Protein AF-A0A8S3RCH2-F1 (afdb_monomer_lite)

InterPro domains:
  IPR000315 B-box-type zinc finger [PS50119] (68-96)

Secondary structure (DSSP, 8-state):
---TT-S-TTT--SSPEEEEETTTTEEEEHHHIIIIITTSTTTTTS-EEE---THHHHHHHHGGG--GGG-B-SS-TTSBEEEEETTTTEEEEGGGTTS---EEEHHHHHHHHHHHHHHHHHHHHHHHHHHHHHHHHHHHHHHHHHHHHHHHHHHHHHHHHHHHHHHHHHHHHHHHHHHHHHHHHHHHHHHHHHHHHHHHHHHHHHHHHHHHHHHTT-HHHHHHHHHHHHHHS-TT-----PPP-----PPPPHHHHHHHTTT-SS--------SS---TTEEEEEEEETTEEEEEETTTTEEEEEEGGG------SS-PPPSTT------------B-TT-PBEEE-TT--EEEEPTTS-EEEE------TTEEEEEEEEEETTEEEEEEEETTTTEEEEEEEE-TT-TT-EEEE---TTSS--S-S-EEEEEE-TT--EEEEEEETTEEEEEEE-TTS-EEEEE-------HHHHHHHHHHHHHHHHHHHHHHHHHT--

pLDDT: mean 70.72, std 21.06, range [21.91, 97.31]

Foldseek 3Di:
DDDPQQAFPVVRDNAGFFKAFPVVRTTHHPCCVPPPQCPPPVRVPTDMDTPPPCVVVVVVVCVVVPPLQQCADPVHRVFHFQKAFPVVRDTDGPVRPPDPTDIDGPVVVVVVVVVVVVVVVVVCVVCVVVVVVVVVVVVVVVVVVVVVVVVVVVVVVVVVVVVVVVVVVVVVVVVVVVVVVVCVVVVVVVVVVVVVVVLVVVLVVLVVQLVVCVVVVPVVSNVVSVVVSVVSPPPPPPDPPDPPDPPPDDPDDVVVVVVLVVQDPDFDPDDDDDDPDDDPFWDDWGDSDPFKIWTAGPVVRFIFMGGVVQPPDDPDPDDDDDPPPDPGDDGWPAADDLAPVGWTWTARPQRWIWIQDPVRDTDTQPQPPPDPAKDWAHKYHPHPFWIKTWTAHPVVRFTFIWIQGGSNDRPPIDTLRQDPPDPDRPANHFNYWDADPQRWIWTFGDDPPWTKIWTAHNNNHTDDIGGDPPCPPVVNVVVVVVVVVVVVVVVVVVVVVVVVD

Structure (mmCIF, N/CA/C/O backbone):
data_AF-A0A8S3RCH2-F1
#
_entry.id   AF-A0A8S3RCH2-F1
#
loop_
_atom_site.group_PDB
_atom_site.id
_atom_site.type_symbol
_atom_site.label_atom_id
_atom_site.label_alt_id
_atom_site.label_comp_id
_atom_site.label_asym_id
_atom_site.label_entity_id
_atom_site.label_seq_id
_atom_site.pdbx_PDB_ins_code
_atom_site.Cartn_x
_atom_site.Cartn_y
_atom_site.Cartn_z
_atom_site.occupancy
_atom_site.B_iso_or_equiv
_atom_site.auth_seq_id
_atom_site.auth_comp_id
_atom_site.auth_asym_id
_atom_site.auth_atom_id
_atom_site.pdbx_PDB_model_num
ATOM 1 N N . MET A 1 1 ? -13.845 21.641 35.093 1.00 32.12 1 MET A N 1
ATOM 2 C CA . MET A 1 1 ? -13.113 20.529 34.451 1.00 32.12 1 MET A CA 1
ATOM 3 C C . MET A 1 1 ? -13.962 20.067 33.280 1.00 32.12 1 MET A C 1
ATOM 5 O O . MET A 1 1 ? -15.116 19.738 33.507 1.00 32.12 1 MET A O 1
ATOM 9 N N . ALA A 1 2 ? -13.463 20.180 32.049 1.00 29.06 2 ALA A N 1
ATOM 10 C CA . ALA A 1 2 ? -14.218 19.842 30.843 1.00 29.06 2 ALA A CA 1
ATOM 11 C C . ALA A 1 2 ? -14.391 18.317 30.730 1.00 29.06 2 ALA A C 1
ATOM 13 O O . ALA A 1 2 ? -13.424 17.576 30.908 1.00 29.06 2 ALA A O 1
ATOM 14 N N . SER A 1 3 ? -15.625 17.873 30.482 1.00 38.38 3 SER A N 1
ATOM 15 C CA . SER A 1 3 ? -16.027 16.472 30.319 1.00 38.38 3 SER A CA 1
ATOM 16 C C . SER A 1 3 ? -15.124 15.736 29.319 1.00 38.38 3 SER A C 1
ATOM 18 O O . SER A 1 3 ? -15.104 16.047 28.130 1.00 38.38 3 SER A O 1
ATOM 20 N N . LYS A 1 4 ? -14.373 14.739 29.801 1.00 44.72 4 LYS A N 1
ATOM 21 C CA . LYS A 1 4 ? -13.455 13.903 29.004 1.00 44.72 4 LYS A CA 1
ATOM 22 C C . LYS A 1 4 ? -14.179 12.858 28.127 1.00 44.72 4 LYS A C 1
ATOM 24 O O . LYS A 1 4 ? -13.514 12.012 27.543 1.00 44.72 4 LYS A O 1
ATOM 29 N N . TYR A 1 5 ? -15.511 12.920 28.014 1.00 52.72 5 TYR A N 1
ATOM 30 C CA . TYR A 1 5 ? -16.343 11.896 27.358 1.00 52.72 5 TYR A CA 1
ATOM 31 C C . TYR A 1 5 ? -17.211 12.413 26.194 1.00 52.72 5 TYR A C 1
ATOM 33 O O . TYR A 1 5 ? -18.100 11.701 25.735 1.00 52.72 5 TYR A O 1
ATOM 41 N N . ALA A 1 6 ? -16.975 13.631 25.697 1.00 64.50 6 ALA A N 1
ATOM 42 C CA . ALA A 1 6 ? -17.929 14.319 24.818 1.00 64.50 6 ALA A CA 1
ATOM 43 C C . ALA A 1 6 ? -17.790 14.052 23.303 1.00 64.50 6 ALA A C 1
ATOM 45 O O . ALA A 1 6 ? -18.605 14.564 22.541 1.00 64.50 6 ALA A O 1
ATOM 46 N N . ASN A 1 7 ? -16.801 13.272 22.845 1.00 78.81 7 ASN A N 1
ATOM 47 C CA . ASN A 1 7 ? -16.583 13.049 21.409 1.00 78.81 7 ASN A CA 1
ATOM 48 C C . ASN A 1 7 ? -17.037 11.659 20.969 1.00 78.81 7 ASN A C 1
ATOM 50 O O . ASN A 1 7 ? -16.796 10.658 21.649 1.00 78.81 7 ASN A O 1
ATOM 54 N N . CYS A 1 8 ? -17.669 11.589 19.798 1.00 84.56 8 CYS A N 1
ATOM 55 C CA . CYS A 1 8 ? -18.061 10.313 19.224 1.00 84.56 8 CYS A CA 1
ATOM 56 C C . CYS A 1 8 ? -16.810 9.523 18.832 1.00 84.56 8 CYS A C 1
ATOM 58 O O . CYS A 1 8 ? -16.077 9.930 17.936 1.00 84.56 8 CYS A O 1
ATOM 60 N N . GLN A 1 9 ? -16.603 8.358 19.445 1.00 84.62 9 GLN A N 1
ATOM 61 C CA . GLN A 1 9 ? -15.420 7.517 19.214 1.00 84.62 9 GLN A CA 1
ATOM 62 C C . GLN A 1 9 ? -15.406 6.852 17.831 1.00 84.62 9 GLN A C 1
ATOM 64 O O . GLN A 1 9 ? -14.407 6.266 17.439 1.00 84.62 9 GLN A O 1
ATOM 69 N N . PHE A 1 10 ? -16.511 6.933 17.085 1.00 83.94 10 PHE A N 1
ATOM 70 C CA . PHE A 1 10 ? -16.603 6.356 15.747 1.00 83.94 10 PHE A CA 1
ATOM 71 C C . PHE A 1 10 ? -16.192 7.330 14.636 1.00 83.94 10 PHE A C 1
ATOM 73 O O . PHE A 1 10 ? -15.588 6.921 13.651 1.00 83.94 10 PHE A O 1
ATOM 80 N N . CYS A 1 11 ? -16.551 8.611 14.750 1.00 86.38 11 CYS A N 1
ATOM 81 C CA . CYS A 1 11 ? -16.210 9.619 13.739 1.00 86.38 11 CYS A CA 1
ATOM 82 C C . CYS A 1 11 ? -15.180 10.641 14.219 1.00 86.38 11 CYS A C 1
ATOM 84 O O . CYS A 1 11 ? -14.862 11.552 13.459 1.00 86.38 11 CYS A O 1
ATOM 86 N N . GLU A 1 12 ? -14.738 10.534 15.478 1.00 77.81 12 GLU A N 1
ATOM 87 C CA . GLU A 1 12 ? -13.848 11.478 16.172 1.00 77.81 12 GLU A CA 1
ATOM 88 C C . GLU A 1 12 ? -14.336 12.939 16.121 1.00 77.81 12 GLU A C 1
ATOM 90 O O . GLU A 1 12 ? -13.605 13.879 16.428 1.00 77.81 12 GLU A O 1
ATOM 95 N N . GLY A 1 13 ? -15.597 13.149 15.732 1.00 69.50 13 GLY A N 1
ATOM 96 C CA . GLY A 1 13 ? -16.181 14.463 15.537 1.00 69.50 13 GLY A CA 1
ATOM 97 C C . GLY A 1 13 ? -16.632 15.086 16.852 1.00 69.50 13 GLY A C 1
ATOM 98 O O . GLY A 1 13 ? -17.060 14.389 17.772 1.00 69.50 13 GLY A O 1
ATOM 99 N N . THR A 1 14 ? -16.651 16.419 16.884 1.00 62.03 14 THR A N 1
ATOM 100 C CA . THR A 1 14 ? -17.203 17.249 17.974 1.00 62.03 14 THR A CA 1
ATOM 101 C C . THR A 1 14 ? -18.736 17.206 18.048 1.00 62.03 14 THR A C 1
ATOM 103 O O . THR A 1 14 ? -19.357 18.134 18.557 1.00 62.03 14 THR A O 1
ATOM 106 N N . ALA A 1 15 ? -19.369 16.209 17.428 1.00 68.56 15 ALA A N 1
ATOM 107 C CA . ALA A 1 15 ? -20.816 16.071 17.441 1.00 68.56 15 ALA A CA 1
ATOM 108 C C . ALA A 1 15 ? -21.251 15.506 18.792 1.00 68.56 15 ALA A C 1
ATOM 110 O O . ALA A 1 15 ? -20.679 14.508 19.234 1.00 68.56 15 ALA A O 1
ATOM 111 N N . ASP A 1 16 ? -22.287 16.107 19.380 1.00 77.19 16 ASP A N 1
ATOM 112 C CA . ASP A 1 16 ? -22.809 15.722 20.689 1.00 77.19 16 ASP A CA 1
ATOM 113 C C . ASP A 1 16 ? -23.058 14.211 20.761 1.00 77.19 16 ASP A C 1
ATOM 115 O O . ASP A 1 16 ? -23.848 13.628 20.001 1.00 77.19 16 ASP A O 1
ATOM 119 N N . VAL A 1 17 ? -22.335 13.567 21.674 1.00 82.62 17 VAL A N 1
ATOM 120 C CA . VAL A 1 17 ? -22.518 12.160 22.003 1.00 82.62 17 VAL A CA 1
ATOM 121 C C . VAL A 1 17 ? -23.813 12.033 22.790 1.00 82.62 17 VAL A C 1
ATOM 123 O O . VAL A 1 17 ? -23.952 12.607 23.864 1.00 82.62 17 VAL A O 1
ATOM 126 N N . LYS A 1 18 ? -24.747 11.239 22.264 1.00 85.69 18 LYS A N 1
ATOM 127 C CA . LYS A 1 18 ? -26.044 10.975 22.907 1.00 85.69 18 LYS A CA 1
ATOM 128 C C . LYS A 1 18 ? -26.271 9.507 23.223 1.00 85.69 18 LYS A C 1
ATOM 130 O O . LYS A 1 18 ? -27.231 9.169 23.903 1.00 85.69 18 LYS A O 1
ATOM 135 N N . TRP A 1 19 ? -25.415 8.622 22.724 1.00 86.94 19 TRP A N 1
ATOM 136 C CA . TRP A 1 19 ? -25.617 7.182 22.805 1.00 86.94 19 TRP A CA 1
ATOM 137 C C . TRP A 1 19 ? -24.357 6.497 23.314 1.00 86.94 19 TRP A C 1
ATOM 139 O O . TRP A 1 19 ? -23.252 6.883 22.941 1.00 86.94 19 TRP A O 1
ATOM 149 N N . HIS A 1 20 ? -24.530 5.450 24.110 1.00 88.00 20 HIS A N 1
ATOM 150 C CA . HIS A 1 20 ? -23.467 4.552 24.539 1.00 88.00 20 HIS A CA 1
ATOM 151 C C . HIS A 1 20 ? -23.845 3.113 24.195 1.00 88.00 20 HIS A C 1
ATOM 153 O O . HIS A 1 20 ? -24.948 2.654 24.492 1.00 88.00 20 HIS A O 1
ATOM 159 N N . CYS A 1 21 ? -22.943 2.396 23.536 1.00 88.94 21 CYS A N 1
ATOM 160 C CA . CYS A 1 21 ? -23.115 0.987 23.230 1.00 88.94 21 CYS A CA 1
ATOM 161 C C . CYS A 1 21 ? -22.413 0.130 24.284 1.00 88.94 21 CYS A C 1
ATOM 163 O O . CYS A 1 21 ? -21.191 0.026 24.263 1.00 88.94 21 CYS A O 1
ATOM 165 N N . ASN A 1 22 ? -23.185 -0.563 25.122 1.00 81.62 22 ASN A N 1
ATOM 166 C CA . ASN A 1 22 ? -22.653 -1.428 26.182 1.00 81.62 22 ASN A CA 1
ATOM 167 C C . ASN A 1 22 ? -21.882 -2.646 25.638 1.00 81.62 22 ASN A C 1
ATOM 169 O O . ASN A 1 22 ? -21.047 -3.217 26.329 1.00 81.62 22 ASN A O 1
ATOM 173 N N . SER A 1 23 ? -22.186 -3.077 24.411 1.00 86.06 23 SER A N 1
ATOM 174 C CA . SER A 1 23 ? -21.530 -4.231 23.781 1.00 86.06 23 SER A CA 1
ATOM 175 C C . SER A 1 23 ? -20.148 -3.887 23.225 1.00 86.06 23 SER A C 1
ATOM 177 O O . SER A 1 23 ? -19.278 -4.750 23.177 1.00 86.06 23 SER A O 1
ATOM 179 N N . CYS A 1 24 ? -19.949 -2.641 22.788 1.00 84.44 24 CYS A N 1
ATOM 180 C CA . CYS A 1 24 ? -18.671 -2.168 22.253 1.00 84.44 24 CYS A CA 1
ATOM 181 C C . CYS A 1 24 ? -17.888 -1.289 23.224 1.00 84.44 24 CYS A C 1
ATOM 183 O O . CYS A 1 24 ? -16.740 -0.983 22.926 1.00 84.44 24 CYS A O 1
ATOM 185 N N . ASP A 1 25 ? -18.519 -0.854 24.314 1.00 83.88 25 ASP A N 1
ATOM 186 C CA . ASP A 1 25 ? -18.022 0.196 25.203 1.00 83.88 25 ASP A CA 1
ATOM 187 C C . ASP A 1 25 ? -17.675 1.486 24.429 1.00 83.88 25 ASP A C 1
ATOM 189 O O . ASP A 1 25 ? -16.602 2.071 24.570 1.00 83.88 25 ASP A O 1
ATOM 193 N N . LEU A 1 26 ? -18.582 1.899 23.525 1.00 87.38 26 LEU A N 1
ATOM 194 C CA . LEU A 1 26 ? -18.375 3.042 22.625 1.00 87.38 26 LEU A CA 1
ATOM 195 C C . LEU A 1 26 ? -19.451 4.122 22.750 1.00 87.38 26 LEU A C 1
ATOM 197 O O . LEU A 1 26 ? -20.650 3.847 22.680 1.00 87.38 26 LEU A O 1
ATOM 201 N N . ASN A 1 27 ? -18.997 5.372 22.791 1.00 87.00 27 ASN A N 1
ATOM 202 C CA . ASN A 1 27 ? -19.785 6.597 22.750 1.00 87.00 27 ASN A CA 1
ATOM 203 C C . ASN A 1 27 ? -20.059 7.038 21.300 1.00 87.00 27 ASN A C 1
ATOM 205 O O . ASN A 1 27 ? -19.146 7.266 20.497 1.00 87.00 27 ASN A O 1
ATOM 209 N N . LEU A 1 28 ? -21.337 7.190 20.955 1.00 88.56 28 LEU A N 1
ATOM 210 C CA . LEU A 1 28 ? -21.825 7.437 19.601 1.00 88.56 28 LEU A CA 1
ATOM 211 C C . LEU A 1 28 ? -22.671 8.722 19.532 1.00 88.56 28 LEU A C 1
ATOM 213 O O . LEU A 1 28 ? -23.534 8.980 20.374 1.00 88.56 28 LEU A O 1
ATOM 217 N N . CYS A 1 29 ? -22.472 9.517 18.478 1.00 91.06 29 CYS A N 1
ATOM 218 C CA . CYS A 1 29 ? -23.424 10.565 18.105 1.00 91.06 29 CYS A CA 1
ATOM 219 C C . CYS A 1 29 ? -24.643 9.955 17.392 1.00 91.06 29 CYS A C 1
ATOM 221 O O . CYS A 1 29 ? -24.597 8.810 16.928 1.00 91.06 29 CYS A O 1
ATOM 223 N N . ASP A 1 30 ? -25.719 10.736 17.244 1.00 88.62 30 ASP A N 1
ATOM 224 C CA . ASP A 1 30 ? -26.950 10.311 16.554 1.00 88.62 30 ASP A CA 1
ATOM 225 C C . ASP A 1 30 ? -26.668 9.685 15.183 1.00 88.62 30 ASP A C 1
ATOM 227 O O . ASP A 1 30 ? -27.244 8.660 14.811 1.00 88.62 30 ASP A O 1
ATOM 231 N N . LEU A 1 31 ? -25.744 10.286 14.429 1.00 87.94 31 LEU A N 1
ATOM 232 C CA . LEU A 1 31 ? -25.427 9.854 13.076 1.00 87.94 31 LEU A CA 1
ATOM 233 C C . LEU A 1 31 ? -24.723 8.495 13.065 1.00 87.94 31 LEU A C 1
ATOM 235 O O . LEU A 1 31 ? -25.098 7.618 12.290 1.00 87.94 31 LEU A O 1
ATOM 239 N N . CYS A 1 32 ? -23.725 8.312 13.928 1.00 89.06 32 CYS A N 1
ATOM 240 C CA . CYS A 1 32 ? -22.964 7.069 14.013 1.00 89.06 32 CYS A CA 1
ATOM 241 C C . CYS A 1 32 ? -23.821 5.933 14.574 1.00 89.06 32 CYS A C 1
ATOM 243 O O . CYS A 1 32 ? -23.766 4.821 14.050 1.00 89.06 32 CYS A O 1
ATOM 245 N N . ASN A 1 33 ? -24.679 6.221 15.558 1.00 89.38 33 ASN A N 1
ATOM 246 C CA . ASN A 1 33 ? -25.630 5.242 16.070 1.00 89.38 33 ASN A CA 1
ATOM 247 C C . ASN A 1 33 ? -26.613 4.787 14.977 1.00 89.38 33 ASN A C 1
ATOM 249 O O . ASN A 1 33 ? -26.711 3.598 14.681 1.00 89.38 33 ASN A O 1
ATOM 253 N N . THR A 1 34 ? -27.307 5.729 14.332 1.00 83.81 34 THR A N 1
ATOM 254 C CA . THR A 1 34 ? -28.399 5.414 13.391 1.00 83.81 34 THR A CA 1
ATOM 255 C C . THR A 1 34 ? -27.929 4.924 12.025 1.00 83.81 34 THR A C 1
ATOM 257 O O . THR A 1 34 ? -28.603 4.105 11.401 1.00 83.81 34 THR A O 1
ATOM 260 N N . LYS A 1 35 ? -26.802 5.429 11.507 1.00 81.62 35 LYS A N 1
ATOM 261 C CA . LYS A 1 35 ? -26.351 5.092 10.147 1.00 81.62 35 LYS A CA 1
ATOM 262 C C . LYS A 1 35 ? -25.393 3.919 10.090 1.00 81.62 35 LYS A C 1
ATOM 264 O O . LYS A 1 35 ? -25.329 3.279 9.045 1.00 81.62 35 LYS A O 1
ATOM 269 N N . ILE A 1 36 ? -24.640 3.676 11.158 1.00 81.69 36 ILE A N 1
ATOM 270 C CA . ILE A 1 36 ? -23.497 2.765 11.111 1.00 81.69 36 ILE A CA 1
ATOM 271 C C . ILE A 1 36 ? -23.665 1.646 12.128 1.00 81.69 36 ILE A C 1
ATOM 273 O O . ILE A 1 36 ? -23.590 0.478 11.758 1.00 81.69 36 ILE A O 1
ATOM 277 N N . HIS A 1 37 ? -23.947 1.997 13.383 1.00 81.81 37 HIS A N 1
ATOM 278 C CA . HI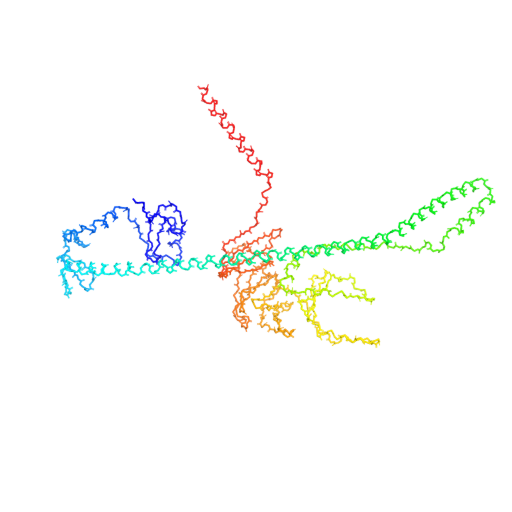S A 1 37 ? -24.001 1.023 14.463 1.00 81.81 37 HIS A CA 1
ATOM 279 C C . HIS A 1 37 ? -25.261 0.154 14.381 1.00 81.81 37 HIS A C 1
ATOM 281 O O . HIS A 1 37 ? -25.175 -1.028 14.090 1.00 81.81 37 HIS A O 1
ATOM 287 N N . THR A 1 38 ? -26.451 0.737 14.501 1.00 79.75 38 THR A N 1
ATOM 288 C CA . THR A 1 38 ? -27.712 -0.035 14.516 1.00 79.75 38 THR A CA 1
ATOM 289 C C . THR A 1 38 ? -28.125 -0.601 13.155 1.00 79.75 38 THR A C 1
ATOM 291 O O . THR A 1 38 ? -28.914 -1.538 13.094 1.00 79.75 38 THR A O 1
ATOM 294 N N . ARG A 1 39 ? -27.595 -0.058 12.051 1.00 79.62 39 ARG A N 1
ATOM 295 C CA . ARG A 1 39 ? -27.915 -0.510 10.683 1.00 79.62 39 ARG A CA 1
ATOM 296 C C . ARG A 1 39 ? -27.021 -1.622 10.149 1.00 79.62 39 ARG A C 1
ATOM 298 O O . ARG A 1 39 ? -27.377 -2.244 9.154 1.00 79.62 39 ARG A O 1
ATOM 305 N N . SER A 1 40 ? -25.860 -1.846 10.753 1.00 78.81 40 SER A N 1
ATOM 306 C CA . SER A 1 40 ? -25.009 -2.971 10.378 1.00 78.81 40 SER A CA 1
ATOM 307 C C . SER A 1 40 ? -25.648 -4.260 10.889 1.00 78.81 40 SER A C 1
ATOM 309 O O . SER A 1 40 ? -25.909 -4.364 12.084 1.00 78.81 40 SER A O 1
ATOM 311 N N . GLU A 1 41 ? -25.858 -5.257 10.020 1.00 74.25 41 GLU A N 1
ATOM 312 C CA . GLU A 1 41 ? -26.426 -6.562 10.411 1.00 74.25 41 GLU A CA 1
ATOM 313 C C . GLU A 1 41 ? -25.712 -7.149 11.637 1.00 74.25 41 GLU A C 1
ATOM 315 O O . GLU A 1 41 ? -26.357 -7.662 12.544 1.00 74.25 41 GLU A O 1
ATOM 320 N N . LYS A 1 42 ? -24.387 -6.970 11.718 1.00 77.94 42 LYS A N 1
ATOM 321 C CA . LYS A 1 42 ? -23.548 -7.493 12.807 1.00 77.94 42 LYS A CA 1
ATOM 322 C C . LYS A 1 42 ? -23.654 -6.738 14.129 1.00 77.94 42 LYS A C 1
ATOM 324 O O . LYS A 1 42 ? -23.314 -7.300 15.158 1.00 77.94 42 LYS A O 1
ATOM 329 N N . LEU A 1 43 ? -24.026 -5.462 14.092 1.00 78.69 43 LEU A N 1
ATOM 330 C CA . LEU A 1 43 ? -24.038 -4.579 15.266 1.00 78.69 43 LEU A CA 1
ATOM 331 C C . LEU A 1 43 ? -25.472 -4.216 15.684 1.00 78.69 43 LEU A C 1
ATOM 333 O O . LEU A 1 43 ? -25.674 -3.531 16.680 1.00 78.69 43 LEU A O 1
ATOM 337 N N . SER A 1 44 ? -26.472 -4.682 14.933 1.00 79.38 44 SER A N 1
ATOM 338 C CA . SER A 1 44 ? -27.892 -4.431 15.191 1.00 79.38 44 SER A CA 1
ATOM 339 C C . SER A 1 44 ? -28.389 -5.031 16.513 1.00 79.38 44 SER A C 1
ATOM 341 O O . SER A 1 44 ? -29.316 -4.495 17.115 1.00 79.38 44 SER A O 1
ATOM 343 N N . GLU A 1 45 ? -27.736 -6.090 17.001 1.00 83.56 45 GLU A N 1
ATOM 344 C CA . GLU A 1 45 ? -28.034 -6.734 18.288 1.00 83.56 45 GLU A CA 1
ATOM 345 C C . GLU A 1 45 ? -27.360 -6.043 19.483 1.00 83.56 45 GLU A C 1
ATOM 347 O O . GLU A 1 45 ? -27.603 -6.403 20.637 1.00 83.56 45 GLU A O 1
ATOM 352 N N . HIS A 1 46 ? -26.495 -5.058 19.236 1.00 86.00 46 HIS A N 1
ATOM 353 C CA . HIS A 1 46 ? -25.781 -4.389 20.310 1.00 86.00 46 HIS A CA 1
ATOM 354 C C . HIS A 1 46 ? -26.721 -3.549 21.171 1.00 86.00 46 HIS A C 1
ATOM 356 O O . HIS A 1 46 ? -27.592 -2.824 20.682 1.00 86.00 46 HIS A O 1
ATOM 362 N N . LYS A 1 47 ? -26.507 -3.605 22.487 1.00 85.69 47 LYS A N 1
ATOM 363 C CA . LYS A 1 47 ? -27.334 -2.875 23.445 1.00 85.69 47 LYS A CA 1
ATOM 364 C C . LYS A 1 47 ? -26.878 -1.419 23.530 1.00 85.69 47 LYS A C 1
ATOM 366 O O . LYS A 1 47 ? -25.960 -1.095 24.285 1.00 85.69 47 LYS A O 1
ATOM 371 N N . VAL A 1 48 ? -27.535 -0.554 22.760 1.00 87.94 48 VAL A N 1
ATOM 372 C CA . VAL A 1 48 ? -27.290 0.894 22.754 1.00 87.94 48 VAL A CA 1
ATOM 373 C C . VAL A 1 48 ? -28.280 1.607 23.674 1.00 87.94 48 VAL A C 1
ATOM 375 O O . VAL A 1 48 ? -29.491 1.441 23.544 1.00 87.94 48 VAL A O 1
ATOM 378 N N . GLU A 1 49 ? -27.767 2.416 24.594 1.00 88.19 49 GLU A N 1
ATOM 379 C CA . GLU A 1 49 ? -28.548 3.201 25.548 1.00 88.19 49 GLU A CA 1
ATOM 380 C C . GLU A 1 49 ? -28.292 4.697 25.348 1.00 88.19 49 GLU A C 1
ATOM 382 O O . GLU A 1 49 ? -27.215 5.111 24.917 1.00 88.19 49 GLU A O 1
ATOM 387 N N . LEU A 1 50 ? -29.307 5.517 25.625 1.00 84.44 50 LEU A N 1
ATOM 388 C CA . LEU A 1 50 ? -29.170 6.969 25.587 1.00 84.44 50 LEU A CA 1
ATOM 389 C C . LEU A 1 50 ? -28.330 7.406 26.794 1.00 84.44 50 LEU A C 1
ATOM 391 O O . LEU A 1 50 ? -28.676 7.082 27.934 1.00 84.44 50 LEU A O 1
ATOM 395 N N . LEU A 1 51 ? -27.261 8.159 26.553 1.00 78.94 51 LEU A N 1
ATOM 396 C CA . LEU A 1 51 ? -26.561 8.870 27.615 1.00 78.94 51 LEU A CA 1
ATOM 397 C C . LEU A 1 51 ? -27.500 9.980 28.086 1.00 78.94 51 LEU A C 1
ATOM 399 O O . LEU A 1 51 ? -27.775 10.923 27.349 1.00 78.94 51 LEU A O 1
ATOM 403 N N . LYS A 1 52 ? -28.072 9.814 29.280 1.00 62.50 52 LYS A N 1
ATOM 404 C CA . LYS A 1 52 ? -28.899 10.849 29.902 1.00 62.50 52 LYS A CA 1
ATOM 405 C C . LYS A 1 52 ? -28.013 12.062 30.199 1.00 62.50 52 LYS A C 1
ATOM 407 O O . LYS A 1 52 ? -26.867 11.888 30.613 1.00 62.50 52 LYS A O 1
ATOM 412 N N . ASP A 1 53 ? -28.552 13.254 29.944 1.00 51.12 53 ASP A N 1
ATOM 413 C CA . ASP A 1 53 ? -27.871 14.538 30.123 1.00 51.12 53 ASP A CA 1
ATOM 414 C C . ASP A 1 53 ? -27.208 14.662 31.508 1.00 51.12 53 ASP A C 1
ATOM 416 O O . ASP A 1 53 ? -27.585 13.988 32.470 1.00 51.12 53 ASP A O 1
ATOM 420 N N . GLU A 1 54 ? -26.223 15.560 31.609 1.00 48.81 54 GLU A N 1
ATOM 421 C CA . GLU A 1 54 ? -25.298 15.784 32.737 1.00 48.81 54 GLU A CA 1
ATOM 422 C C . GLU A 1 54 ? -25.930 15.928 34.145 1.00 48.81 54 GLU A C 1
ATOM 424 O O . GLU A 1 54 ? -25.207 15.954 35.145 1.00 48.81 54 GLU A O 1
ATOM 429 N N . GLU A 1 55 ? -27.256 15.951 34.278 1.00 45.69 55 GLU A N 1
ATOM 430 C CA . GLU A 1 55 ? -27.950 15.849 35.565 1.00 45.69 55 GLU A CA 1
ATOM 431 C C . GLU A 1 55 ? -27.709 14.507 36.278 1.00 45.69 55 GLU A C 1
ATOM 433 O O . GLU A 1 55 ? -27.620 14.497 37.506 1.00 45.69 55 GLU A O 1
ATOM 438 N N . SER A 1 56 ? -27.466 13.401 35.562 1.00 45.53 56 SER A N 1
ATOM 439 C CA . SER A 1 56 ? -27.083 12.124 36.200 1.00 45.53 56 SER A CA 1
ATOM 440 C C . SER A 1 56 ? -25.625 12.077 36.680 1.00 45.53 56 SER A C 1
ATOM 442 O O . SER A 1 56 ? -25.289 11.278 37.550 1.00 45.53 56 SER A O 1
ATOM 444 N N . ASN A 1 57 ? -24.744 12.972 36.215 1.00 40.00 57 ASN A N 1
ATOM 445 C CA . ASN A 1 57 ? -23.396 13.089 36.795 1.00 40.00 57 ASN A CA 1
ATOM 446 C C . ASN A 1 57 ? -23.398 13.835 38.139 1.00 40.00 57 ASN A C 1
ATOM 448 O O . ASN A 1 57 ? -22.514 13.601 38.965 1.00 40.00 57 ASN A O 1
ATOM 452 N N . LYS A 1 58 ? -24.430 14.647 38.423 1.00 42.25 58 LYS A N 1
ATOM 453 C CA . LYS A 1 58 ? -24.689 15.112 39.794 1.00 42.25 58 LYS A CA 1
ATOM 454 C C . LYS A 1 58 ? -25.128 13.967 40.704 1.00 42.25 58 LYS A C 1
ATOM 456 O O . LYS A 1 58 ? -24.858 14.038 41.897 1.00 42.25 58 LYS A O 1
ATOM 461 N N . GLU A 1 59 ? -25.742 12.901 40.182 1.00 42.50 59 GLU A N 1
ATOM 462 C CA . GLU A 1 59 ? -26.032 11.708 40.986 1.00 42.50 59 GLU A CA 1
ATOM 463 C C . GLU A 1 59 ? -24.747 10.990 41.403 1.00 42.50 59 GLU A C 1
ATOM 465 O O . GLU A 1 59 ? -24.660 10.593 42.559 1.00 42.50 59 GLU A O 1
ATOM 470 N N . LEU A 1 60 ? -23.713 10.921 40.550 1.00 40.72 60 LEU A N 1
ATOM 471 C CA . LEU A 1 60 ? -22.421 10.314 40.907 1.00 40.72 60 LEU A CA 1
ATOM 472 C C . LEU A 1 60 ? -21.634 11.120 41.958 1.00 40.72 60 LEU A C 1
ATOM 474 O O . LEU A 1 60 ? -21.049 10.527 42.865 1.00 40.72 60 LEU A O 1
ATOM 478 N N . GLU A 1 61 ? -21.657 12.459 41.910 1.00 40.09 61 GLU A N 1
ATOM 479 C CA . GLU A 1 61 ? -21.135 13.277 43.021 1.00 40.09 61 GLU A CA 1
ATOM 480 C C . GLU A 1 61 ? -22.034 13.202 44.270 1.00 40.09 61 GLU A C 1
ATOM 482 O O . GLU A 1 61 ? -21.528 13.225 45.397 1.00 40.09 61 GLU A O 1
ATOM 487 N N . ASN A 1 62 ? -23.347 13.004 44.101 1.00 40.97 62 ASN A N 1
ATOM 488 C CA . ASN A 1 62 ? -24.279 12.732 45.197 1.00 40.97 62 ASN A CA 1
ATOM 489 C C . ASN A 1 62 ? -24.174 11.302 45.754 1.00 40.97 62 ASN A C 1
ATOM 491 O O . ASN A 1 62 ? -24.659 11.086 46.860 1.00 40.97 62 ASN A O 1
ATOM 495 N N . VAL A 1 63 ? -23.489 10.345 45.105 1.00 44.34 63 VAL A N 1
ATOM 496 C CA . VAL A 1 63 ? -23.174 9.023 45.698 1.00 44.34 63 VAL A CA 1
ATOM 497 C C . VAL A 1 63 ? -22.316 9.174 46.954 1.00 44.34 63 VAL A C 1
ATOM 499 O O . VAL A 1 63 ? -22.482 8.411 47.905 1.00 44.34 63 VAL A O 1
ATOM 502 N N . ARG A 1 64 ? -21.502 10.236 47.055 1.00 46.31 64 ARG A N 1
ATOM 503 C CA . ARG A 1 64 ? -20.797 10.582 48.306 1.00 46.31 64 ARG A CA 1
ATOM 504 C C . ARG A 1 64 ? -21.744 10.980 49.451 1.00 46.31 64 ARG A C 1
ATOM 506 O O . ARG A 1 64 ? -21.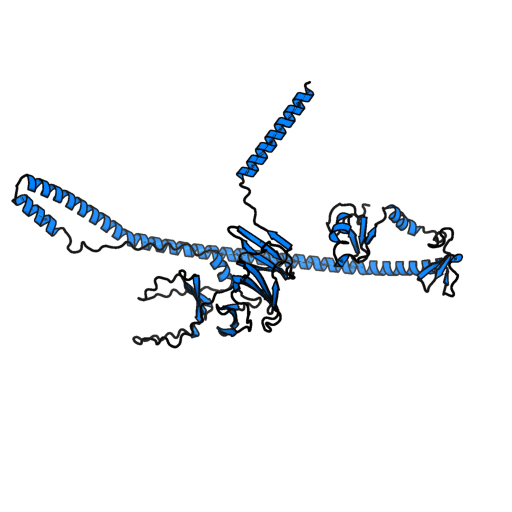308 11.064 50.595 1.00 46.31 64 ARG A O 1
ATOM 513 N N . LYS A 1 65 ? -23.028 11.213 49.156 1.00 43.72 65 LYS A N 1
ATOM 514 C CA . LYS A 1 65 ? -24.113 11.536 50.092 1.00 43.72 65 LYS A CA 1
ATOM 515 C C . LYS A 1 65 ? -25.410 10.779 49.765 1.00 43.72 65 LYS A C 1
ATOM 517 O O . LYS A 1 65 ? -26.490 11.315 50.013 1.00 43.72 65 LYS A O 1
ATOM 522 N N . VAL A 1 66 ? -25.360 9.547 49.238 1.00 48.47 66 VAL A N 1
ATOM 523 C CA . VAL A 1 66 ? -26.583 8.730 49.178 1.00 48.47 66 VAL A CA 1
ATOM 524 C C . VAL A 1 66 ? -26.961 8.428 50.618 1.00 48.47 66 VAL A C 1
ATOM 526 O O . VAL A 1 66 ? -26.393 7.563 51.283 1.00 48.47 66 VAL A O 1
ATOM 529 N N . ASN A 1 67 ? -27.923 9.192 51.124 1.00 54.59 67 ASN A N 1
ATOM 530 C CA . ASN A 1 67 ? -28.670 8.815 52.300 1.00 54.59 67 ASN A CA 1
ATOM 531 C C . ASN A 1 67 ? -29.343 7.491 51.920 1.00 54.59 67 ASN A C 1
ATOM 533 O O . ASN A 1 67 ? -30.368 7.484 51.243 1.00 54.59 67 ASN A O 1
ATOM 537 N N . LEU A 1 68 ? -28.767 6.362 52.351 1.00 55.81 68 LEU A N 1
ATOM 538 C CA . LEU A 1 68 ? -29.308 5.000 52.173 1.00 55.81 68 LEU A CA 1
ATOM 539 C C . LEU A 1 68 ? -30.808 4.904 52.526 1.00 55.81 68 LEU A C 1
ATOM 541 O O . LEU A 1 68 ? -31.513 4.005 52.082 1.00 55.81 68 LEU A O 1
ATOM 545 N N . LYS A 1 69 ? -31.307 5.885 53.287 1.00 55.56 69 LYS A N 1
ATOM 546 C CA . LYS A 1 69 ? -32.706 6.147 53.623 1.00 55.56 69 LYS A CA 1
ATOM 547 C C . LYS A 1 69 ? -33.630 6.490 52.438 1.00 55.56 69 LYS A C 1
ATOM 549 O O . LYS A 1 69 ? -34.813 6.705 52.702 1.00 55.56 69 LYS A O 1
ATOM 554 N N . GLU A 1 70 ? -33.169 6.579 51.187 1.00 66.06 70 GLU A N 1
ATOM 555 C CA . GLU A 1 70 ? -33.990 7.073 50.056 1.00 66.06 70 GLU A CA 1
ATOM 556 C C . GLU A 1 70 ? -34.049 6.173 48.813 1.00 66.06 70 GLU A C 1
ATOM 558 O O . GLU A 1 70 ? -34.667 6.553 47.823 1.00 66.06 70 GLU A O 1
ATOM 563 N N . ILE A 1 71 ? -33.497 4.956 48.847 1.00 79.88 71 ILE A N 1
ATOM 564 C CA . ILE A 1 71 ? -33.595 4.041 47.697 1.00 79.88 71 ILE A CA 1
ATOM 565 C C . ILE A 1 71 ? -35.061 3.615 47.514 1.00 79.88 71 ILE A C 1
ATOM 567 O O . ILE A 1 71 ? -35.578 2.825 48.302 1.00 79.88 71 ILE A O 1
ATOM 571 N N . ALA A 1 72 ? -35.738 4.142 46.494 1.00 84.94 72 ALA A N 1
ATOM 572 C CA . ALA A 1 72 ? -37.124 3.806 46.176 1.00 84.94 72 ALA A CA 1
ATOM 573 C C . ALA A 1 72 ? -37.231 2.448 45.466 1.00 84.94 72 ALA A C 1
ATOM 575 O O . ALA A 1 72 ? -36.334 2.034 44.725 1.00 84.94 72 ALA A O 1
ATOM 576 N N . CYS A 1 73 ? -38.340 1.737 45.673 1.00 87.44 73 CYS A N 1
ATOM 577 C CA . CYS A 1 73 ? -38.577 0.479 44.981 1.00 87.44 73 CYS A CA 1
ATOM 578 C C . CYS A 1 73 ? -39.021 0.717 43.537 1.00 87.44 73 CYS A C 1
ATOM 580 O O . CYS A 1 73 ? -39.950 1.470 43.269 1.00 87.44 73 CYS A O 1
ATOM 582 N N . SER A 1 74 ? -38.427 -0.025 42.603 1.00 84.50 74 SER A N 1
ATOM 583 C CA . SER A 1 74 ? -38.766 0.049 41.177 1.00 84.50 74 SER A CA 1
ATOM 584 C C . SER A 1 74 ? -40.201 -0.374 40.838 1.00 84.50 74 SER A C 1
ATOM 586 O O . SER A 1 74 ? -40.691 -0.026 39.769 1.00 84.50 74 SER A O 1
ATOM 588 N N . LYS A 1 75 ? -40.875 -1.125 41.720 1.00 87.88 75 LYS A N 1
ATOM 589 C CA . LYS A 1 75 ? -42.281 -1.543 41.553 1.00 87.88 75 LYS A CA 1
ATOM 590 C C . LYS A 1 75 ? -43.270 -0.742 42.398 1.00 87.88 75 LYS A C 1
ATOM 592 O O . LYS A 1 75 ? -44.440 -0.676 42.046 1.00 87.88 75 LYS A O 1
ATOM 597 N N . HIS A 1 76 ? -42.802 -0.169 43.503 1.00 89.06 76 HIS A N 1
ATOM 598 C CA . HIS A 1 76 ? -43.614 0.571 44.466 1.00 89.06 76 HIS A CA 1
ATOM 599 C C . HIS A 1 76 ? -42.887 1.886 44.748 1.00 89.06 76 HIS A C 1
ATOM 601 O O . HIS A 1 76 ? -42.076 1.972 45.669 1.00 89.06 76 HIS A O 1
ATOM 607 N N . SER A 1 77 ? -43.092 2.879 43.882 1.00 84.25 77 SER A N 1
ATOM 608 C CA . SER A 1 77 ? -42.344 4.146 43.892 1.00 84.25 77 SER A CA 1
ATOM 609 C C . SER A 1 77 ? -42.522 4.956 45.179 1.00 84.25 77 SER A C 1
ATOM 611 O O . SER A 1 77 ? -41.687 5.791 45.508 1.00 84.25 77 SER A O 1
ATOM 613 N N . ASP A 1 78 ? -43.610 4.707 45.903 1.00 87.50 78 ASP A N 1
ATOM 614 C CA . ASP A 1 78 ? -43.944 5.274 47.208 1.00 87.50 78 ASP A CA 1
ATOM 615 C C . ASP A 1 78 ? -43.218 4.584 48.376 1.00 87.50 78 ASP A C 1
ATOM 617 O O . ASP A 1 78 ? -43.181 5.114 49.488 1.00 87.50 78 ASP A O 1
ATOM 621 N N . GLN A 1 79 ? -42.610 3.417 48.143 1.00 88.69 79 GLN A N 1
ATOM 622 C CA . GLN A 1 79 ? -41.953 2.634 49.180 1.00 88.69 79 GLN A CA 1
ATOM 623 C C . GLN A 1 79 ? -40.432 2.652 49.076 1.00 88.69 79 GLN A C 1
ATOM 625 O O . GLN A 1 79 ? -39.834 2.566 48.002 1.00 88.69 79 GLN A O 1
ATOM 630 N N . LYS A 1 80 ? -39.795 2.657 50.247 1.00 89.81 80 LYS A N 1
ATOM 631 C CA . LYS A 1 80 ? -38.340 2.604 50.393 1.00 89.81 80 LYS A CA 1
ATOM 632 C C . LYS A 1 80 ? -37.855 1.163 50.518 1.00 89.81 80 LYS A C 1
ATOM 634 O O . LYS A 1 80 ? -38.441 0.348 51.236 1.00 89.81 80 LYS A O 1
ATOM 639 N N . CYS A 1 81 ? -36.763 0.851 49.834 1.00 89.12 81 CYS A N 1
ATOM 640 C CA . CYS A 1 81 ? -36.049 -0.402 49.980 1.00 89.12 81 CYS A CA 1
ATOM 641 C C . CYS A 1 81 ? -35.248 -0.391 51.284 1.00 89.12 81 CYS A C 1
ATOM 643 O O . CYS A 1 81 ? -34.404 0.472 51.500 1.00 89.12 81 CYS A O 1
ATOM 645 N N . VAL A 1 82 ? -35.503 -1.371 52.147 1.00 88.31 82 VAL A N 1
ATOM 646 C CA . VAL A 1 82 ? -34.816 -1.528 53.446 1.00 88.31 82 VAL A CA 1
ATOM 647 C C . VAL A 1 82 ? -34.056 -2.851 53.549 1.00 88.31 82 VAL A C 1
ATOM 649 O O . VAL A 1 82 ? -33.207 -3.023 54.424 1.00 88.31 82 VAL A O 1
ATOM 652 N N . THR A 1 83 ? -34.324 -3.779 52.629 1.00 89.06 83 THR A N 1
ATOM 653 C CA . THR A 1 83 ? -33.708 -5.109 52.581 1.00 89.06 83 THR A CA 1
ATOM 654 C C . THR A 1 83 ? -33.054 -5.358 51.232 1.00 89.06 83 THR A C 1
ATOM 656 O O . THR A 1 83 ? -33.410 -4.737 50.230 1.00 89.06 83 THR A O 1
ATOM 659 N N . TYR A 1 84 ? -32.089 -6.266 51.212 1.00 90.50 84 TYR A N 1
ATOM 660 C CA . TYR A 1 84 ? -31.423 -6.745 50.013 1.00 90.50 84 TYR A CA 1
ATOM 661 C C . TYR A 1 84 ? -31.657 -8.243 49.869 1.00 90.50 84 TYR A C 1
ATOM 663 O O . TYR A 1 84 ? -31.470 -8.987 50.827 1.00 90.50 84 TYR A O 1
ATOM 671 N N . CYS A 1 85 ? -32.085 -8.689 48.693 1.00 90.25 85 CYS A N 1
ATOM 672 C CA . CYS A 1 85 ? -32.218 -10.109 48.392 1.00 90.25 85 CYS A CA 1
ATOM 673 C C . CYS A 1 85 ? -30.908 -10.633 47.815 1.00 90.25 85 CYS A C 1
ATOM 675 O O . CYS A 1 85 ? -30.529 -10.240 46.710 1.00 90.25 85 CYS A O 1
ATOM 677 N N . LEU A 1 86 ? -30.260 -11.546 48.538 1.00 88.25 86 LEU A N 1
ATOM 678 C CA . LEU A 1 86 ? -28.975 -12.130 48.141 1.00 88.25 86 LEU A CA 1
ATOM 679 C C . LEU A 1 86 ? -29.109 -13.015 46.895 1.00 88.25 86 LEU A C 1
ATOM 681 O O . LEU A 1 86 ? -28.220 -13.046 46.055 1.00 88.25 86 LEU A O 1
ATOM 685 N N . ASN A 1 87 ? -30.250 -13.686 46.722 1.00 89.44 87 ASN A N 1
ATOM 686 C CA . ASN A 1 87 ? -30.490 -14.551 45.564 1.00 89.44 87 ASN A CA 1
ATOM 687 C C . ASN A 1 87 ? -30.687 -13.773 44.255 1.00 89.44 87 ASN A C 1
ATOM 689 O O . ASN A 1 87 ? -30.390 -14.287 43.181 1.00 89.44 87 ASN A O 1
ATOM 693 N N . CYS A 1 88 ? -31.241 -12.561 44.335 1.00 87.75 88 CYS A N 1
ATOM 694 C CA . CYS A 1 88 ? -31.601 -11.759 43.163 1.00 87.75 88 CYS A CA 1
ATOM 695 C C . CYS A 1 88 ? -30.654 -10.576 42.922 1.00 87.75 88 CYS A C 1
ATOM 697 O O . CYS A 1 88 ? -30.861 -9.862 41.941 1.00 87.75 88 CYS A O 1
ATOM 699 N N . ASP A 1 89 ? -29.709 -10.333 43.837 1.00 89.19 89 ASP A N 1
ATOM 700 C CA . ASP A 1 89 ? -28.806 -9.174 43.881 1.00 89.19 89 ASP A CA 1
ATOM 701 C C . ASP A 1 89 ? -29.553 -7.823 43.765 1.00 89.19 89 ASP A C 1
ATOM 703 O O . ASP A 1 89 ? -29.128 -6.890 43.083 1.00 89.19 89 ASP A O 1
ATOM 707 N N . LYS A 1 90 ? -30.719 -7.703 44.422 1.00 88.44 90 LYS A N 1
ATOM 708 C CA . LYS A 1 90 ? -31.624 -6.538 44.305 1.00 88.44 90 LYS A CA 1
ATOM 709 C C . LYS A 1 90 ? -32.105 -6.025 45.657 1.00 88.44 90 LYS A C 1
ATOM 711 O O . LYS A 1 90 ? -32.433 -6.809 46.547 1.00 88.44 90 LYS A O 1
ATOM 716 N N . SER A 1 91 ? -32.232 -4.703 45.775 1.00 89.62 91 SER A N 1
ATOM 717 C CA . SER A 1 91 ? -32.867 -4.045 46.919 1.00 89.62 91 SER A CA 1
ATOM 718 C C . SER A 1 91 ? -34.396 -4.171 46.847 1.00 89.62 91 SER A C 1
ATOM 720 O O . SER A 1 91 ? -34.993 -4.092 45.771 1.00 89.62 91 SER A O 1
ATOM 722 N N . LEU A 1 92 ? -35.040 -4.405 47.992 1.00 89.88 92 LEU A N 1
ATOM 723 C CA . LEU A 1 92 ? -36.474 -4.674 48.110 1.00 89.88 92 LEU A CA 1
ATOM 724 C C . LEU A 1 92 ? -37.129 -3.812 49.201 1.00 89.88 92 LEU A C 1
ATOM 726 O O . LEU A 1 92 ? -36.580 -3.619 50.294 1.00 89.88 92 LEU A O 1
ATOM 730 N N . CYS A 1 93 ? -38.341 -3.334 48.906 1.00 91.38 93 CYS A N 1
ATOM 731 C CA . CYS A 1 93 ? -39.259 -2.739 49.880 1.00 91.38 93 CYS A CA 1
ATOM 732 C C . CYS A 1 93 ? -40.068 -3.805 50.634 1.00 91.38 93 CYS A C 1
ATOM 734 O O . CYS A 1 93 ? -40.066 -4.981 50.259 1.00 91.38 93 CYS A O 1
ATOM 736 N N . ALA A 1 94 ? -40.809 -3.367 51.655 1.00 88.44 94 ALA A N 1
ATOM 737 C CA . ALA A 1 94 ? -41.708 -4.208 52.447 1.00 88.44 94 ALA A CA 1
ATOM 738 C C . ALA A 1 94 ? -42.695 -5.005 51.578 1.00 88.44 94 ALA A C 1
ATOM 740 O O . ALA A 1 94 ? -42.830 -6.212 51.756 1.00 88.44 94 ALA A O 1
ATOM 741 N N . SER A 1 95 ? -43.316 -4.374 50.576 1.00 89.25 95 SER A N 1
ATOM 742 C CA . SER A 1 95 ? -44.269 -5.059 49.692 1.00 89.25 95 SER A CA 1
ATOM 743 C C . SER A 1 95 ? -43.627 -6.050 48.717 1.00 89.25 95 SER A C 1
ATOM 745 O O . SER A 1 95 ? -44.333 -6.856 48.121 1.00 89.25 95 SER A O 1
ATOM 747 N N . CYS A 1 96 ? -42.304 -6.039 48.542 1.00 88.38 96 CYS A N 1
ATOM 748 C CA . CYS A 1 96 ? -41.603 -7.010 47.696 1.00 88.38 96 CYS A CA 1
ATOM 749 C C . CYS A 1 96 ? -41.088 -8.241 48.470 1.00 88.38 96 CYS A C 1
ATOM 751 O O . CYS A 1 96 ? -40.648 -9.203 47.836 1.00 88.38 96 CYS A O 1
ATOM 753 N N . LEU A 1 97 ? -41.173 -8.248 49.807 1.00 84.69 97 LEU A N 1
ATOM 754 C CA . LEU A 1 97 ? -40.747 -9.339 50.704 1.00 84.69 97 LEU A CA 1
ATOM 755 C C . LEU A 1 97 ? -41.752 -10.514 50.746 1.00 84.69 97 LEU A C 1
ATOM 757 O O . LEU A 1 97 ? -42.064 -11.051 51.801 1.00 84.69 97 LEU A O 1
ATOM 761 N N . ILE A 1 98 ? -42.293 -10.923 49.596 1.00 79.56 98 ILE A N 1
ATOM 762 C CA . ILE A 1 98 ? -43.360 -11.944 49.524 1.00 79.56 98 ILE A CA 1
ATOM 763 C C . ILE A 1 98 ? -42.789 -13.371 49.378 1.00 79.56 98 ILE A C 1
ATOM 765 O O . ILE A 1 98 ? -43.484 -14.355 49.611 1.00 79.56 98 ILE A O 1
ATOM 769 N N . ARG A 1 99 ? -41.518 -13.521 48.979 1.00 74.81 99 ARG A N 1
ATOM 770 C CA . ARG A 1 99 ? -40.915 -14.829 48.657 1.00 74.81 99 ARG A CA 1
ATOM 771 C C . ARG A 1 99 ? -40.028 -15.370 49.794 1.00 74.81 99 ARG A C 1
ATOM 773 O O . ARG A 1 99 ? -39.495 -14.581 50.568 1.00 74.81 99 ARG A O 1
ATOM 780 N N . PRO A 1 100 ? -39.806 -16.690 49.896 1.00 77.44 100 PRO A N 1
ATOM 781 C CA . PRO A 1 100 ? -38.897 -17.280 50.880 1.00 77.44 100 PRO A CA 1
ATOM 782 C C . PRO A 1 100 ? -37.436 -17.229 50.387 1.00 77.44 100 PRO A C 1
ATOM 784 O O . PRO A 1 100 ? -36.840 -18.259 50.088 1.00 77.44 100 PRO A O 1
ATOM 787 N N . PHE A 1 101 ? -36.864 -16.032 50.237 1.00 83.12 101 PHE A N 1
ATOM 788 C CA . PHE A 1 101 ? -35.448 -15.859 49.875 1.00 83.12 101 PHE A CA 1
ATOM 789 C C . PHE A 1 101 ? -34.587 -15.477 51.079 1.00 83.12 101 PHE A C 1
ATOM 791 O O . PHE A 1 101 ? -35.103 -15.139 52.143 1.00 83.12 101 PHE A O 1
ATOM 798 N N . GLN A 1 102 ? -33.264 -15.532 50.902 1.00 84.56 102 GLN A N 1
ATOM 799 C CA . GLN A 1 102 ? -32.330 -14.989 51.880 1.00 84.56 102 GLN A CA 1
ATOM 800 C C . GLN A 1 102 ? -32.247 -13.469 51.728 1.00 84.56 102 GLN A C 1
ATOM 802 O O . GLN A 1 102 ? -32.018 -12.940 50.633 1.00 84.56 102 GLN A O 1
ATOM 807 N N . TYR A 1 103 ? -32.436 -12.778 52.849 1.00 88.00 103 TYR A N 1
ATOM 808 C CA . TYR A 1 103 ? -32.473 -11.326 52.916 1.00 88.00 103 TYR A CA 1
ATOM 809 C C . TYR A 1 103 ? -31.445 -10.807 53.904 1.00 88.00 103 TYR A C 1
ATOM 811 O O . TYR A 1 103 ? -31.267 -11.369 54.983 1.00 88.00 103 TYR A O 1
ATOM 819 N N . GLU A 1 104 ? -30.842 -9.678 53.566 1.00 88.88 104 GLU A N 1
ATOM 820 C CA . GLU A 1 104 ? -29.911 -8.976 54.435 1.00 88.88 104 GLU A CA 1
ATOM 821 C C . GLU A 1 104 ? -30.308 -7.505 54.573 1.00 88.88 104 GLU A C 1
ATOM 823 O O . GLU A 1 104 ? -31.037 -6.948 53.743 1.00 88.88 104 GLU A O 1
ATOM 828 N N . LYS A 1 105 ? -29.863 -6.856 55.655 1.00 88.44 105 LYS A N 1
ATOM 829 C CA . LYS A 1 105 ? -30.085 -5.417 55.829 1.00 88.44 105 LYS A CA 1
ATOM 830 C C . LYS A 1 105 ? -29.335 -4.678 54.732 1.00 88.44 105 LYS A C 1
ATOM 832 O O . LYS A 1 105 ? -28.129 -4.855 54.588 1.00 88.44 105 LYS A O 1
ATOM 837 N N . LEU A 1 106 ? -30.045 -3.810 54.013 1.00 84.44 106 LEU A N 1
ATOM 838 C CA . LEU A 1 106 ? -29.500 -3.115 52.850 1.00 84.44 106 LEU A CA 1
ATOM 839 C C . LEU A 1 106 ? -28.198 -2.367 53.185 1.00 84.44 106 LEU A C 1
ATOM 841 O O . LEU A 1 106 ? -27.212 -2.526 52.478 1.00 84.44 106 LEU A O 1
ATOM 845 N N . ASN A 1 107 ? -28.158 -1.651 54.315 1.00 81.19 107 ASN A N 1
ATOM 846 C CA . ASN A 1 107 ? -26.963 -0.926 54.766 1.00 81.19 107 ASN A CA 1
ATOM 847 C C . ASN A 1 107 ? -25.733 -1.829 54.931 1.00 81.19 107 ASN A C 1
ATOM 849 O O . ASN A 1 107 ? -24.645 -1.428 54.541 1.00 81.19 107 ASN A O 1
ATOM 853 N N . LYS A 1 108 ? -25.913 -3.048 55.459 1.00 86.06 108 LYS A N 1
ATOM 854 C CA . LYS A 1 108 ? -24.809 -3.990 55.676 1.00 86.06 108 LYS A CA 1
ATOM 855 C C . LYS A 1 108 ? -24.190 -4.415 54.340 1.00 86.06 108 LYS A C 1
ATOM 857 O O . LYS A 1 108 ? -22.981 -4.336 54.174 1.00 86.06 108 LYS A O 1
ATOM 862 N N . VAL A 1 109 ? -25.029 -4.765 53.360 1.00 87.12 109 VAL A N 1
ATOM 863 C CA . VAL A 1 109 ? -24.572 -5.129 52.007 1.00 87.12 109 VAL A CA 1
ATOM 864 C C . VAL A 1 109 ? -23.868 -3.957 51.319 1.00 87.12 109 VAL A C 1
ATOM 866 O O . VAL A 1 109 ? -22.864 -4.154 50.640 1.00 87.12 109 VAL A O 1
ATOM 869 N N . TYR A 1 110 ? -24.371 -2.731 51.490 1.00 84.56 110 TYR A N 1
ATOM 870 C CA . TYR A 1 110 ? -23.723 -1.539 50.937 1.00 84.56 110 TYR A CA 1
ATOM 871 C C . TYR A 1 110 ? -22.351 -1.279 51.556 1.00 84.56 110 TYR A C 1
ATOM 873 O O . TYR A 1 110 ? -21.416 -0.998 50.812 1.00 84.56 110 TYR A O 1
ATOM 881 N N . GLU A 1 111 ? -22.213 -1.382 52.878 1.00 85.69 111 GLU A N 1
ATOM 882 C CA . GLU A 1 111 ? -20.922 -1.230 53.560 1.00 85.69 111 GLU A CA 1
ATOM 883 C C . GLU A 1 111 ? -19.915 -2.286 53.083 1.00 85.69 111 GLU A C 1
ATOM 885 O O . GLU A 1 111 ? -18.789 -1.939 52.726 1.00 85.69 111 GLU A O 1
ATOM 890 N N . GLU A 1 112 ? -20.329 -3.552 52.977 1.00 88.44 112 GLU A N 1
ATOM 891 C CA . GLU A 1 112 ? -19.483 -4.641 52.472 1.00 88.44 112 GLU A CA 1
ATOM 892 C C . GLU A 1 112 ? -19.062 -4.423 51.009 1.00 88.44 112 GLU A C 1
ATOM 894 O O . GLU A 1 112 ? -17.871 -4.481 50.693 1.00 88.44 112 GLU A O 1
ATOM 899 N N . LYS A 1 113 ? -20.009 -4.108 50.110 1.00 87.06 113 LYS A N 1
ATOM 900 C CA . LYS A 1 113 ? -19.702 -3.825 48.695 1.00 87.06 113 LYS A CA 1
ATOM 901 C C . LYS A 1 113 ? -18.843 -2.564 48.538 1.00 87.06 113 LYS A C 1
ATOM 903 O O . LYS A 1 113 ? -17.982 -2.528 47.663 1.00 87.06 113 LYS A O 1
ATOM 908 N N . TYR A 1 114 ? -19.032 -1.550 49.382 1.00 85.12 114 TYR A N 1
ATOM 909 C CA . TYR A 1 114 ? -18.208 -0.340 49.389 1.00 85.12 114 TYR A CA 1
ATOM 910 C C . TYR A 1 114 ? -16.761 -0.632 49.803 1.00 85.12 114 TYR A C 1
ATOM 912 O O . TYR A 1 114 ? -15.830 -0.147 49.161 1.00 85.12 114 TYR A O 1
ATOM 920 N N . LEU A 1 115 ? -16.557 -1.452 50.839 1.00 86.94 115 LEU A N 1
ATOM 921 C CA . LEU A 1 115 ? -15.220 -1.887 51.247 1.00 86.94 115 LEU A CA 1
ATOM 922 C C . LEU A 1 115 ? -14.534 -2.701 50.146 1.00 86.94 115 LEU A C 1
ATOM 924 O O . LEU A 1 115 ? -13.367 -2.448 49.854 1.00 86.94 115 LEU A O 1
ATOM 928 N N . LEU A 1 116 ? -15.264 -3.609 49.492 1.00 90.38 116 LEU A N 1
ATOM 929 C CA . LEU A 1 116 ? -14.753 -4.368 48.348 1.00 90.38 116 LEU A CA 1
ATOM 930 C C . LEU A 1 116 ? -14.356 -3.450 47.184 1.00 90.38 116 LEU A C 1
ATOM 932 O O . LEU A 1 116 ? -13.283 -3.614 46.614 1.00 90.38 116 LEU A O 1
ATOM 936 N N . LEU A 1 117 ? -15.193 -2.464 46.846 1.00 88.62 117 LEU A N 1
ATOM 937 C CA . LEU A 1 117 ? -14.881 -1.473 45.812 1.00 88.62 117 LEU A CA 1
ATOM 938 C C . LEU A 1 117 ? -13.626 -0.671 46.156 1.00 88.62 117 LEU A C 1
ATOM 940 O O . LEU A 1 117 ? -12.804 -0.430 45.279 1.00 88.62 117 LEU A O 1
ATOM 944 N N . LYS A 1 118 ? -13.452 -0.282 47.422 1.00 88.62 118 LYS A N 1
ATOM 945 C CA . LYS A 1 118 ? -12.266 0.450 47.874 1.00 88.62 118 LYS A CA 1
ATOM 946 C C . LYS A 1 118 ? -10.995 -0.403 47.797 1.00 88.62 118 LYS A C 1
ATOM 948 O O . LYS A 1 118 ? -9.957 0.111 47.394 1.00 88.62 118 LYS A O 1
ATOM 953 N N . ASP A 1 119 ? -11.078 -1.684 48.154 1.00 93.12 119 ASP A N 1
ATOM 954 C CA . ASP A 1 119 ? -9.972 -2.642 48.012 1.00 93.12 119 ASP A CA 1
ATOM 955 C C . ASP A 1 119 ? -9.597 -2.858 46.537 1.00 93.12 119 ASP A C 1
ATOM 957 O O . ASP A 1 119 ? -8.427 -2.775 46.171 1.00 93.12 119 ASP A O 1
ATOM 961 N N . LEU A 1 120 ? -10.592 -3.054 45.667 1.00 92.88 120 LEU A N 1
ATOM 962 C CA . LEU A 1 120 ? -10.373 -3.162 44.223 1.00 92.88 120 LEU A CA 1
ATOM 963 C C . LEU A 1 120 ? -9.770 -1.882 43.639 1.00 92.88 120 LEU A C 1
ATOM 965 O O . LEU A 1 120 ? -8.840 -1.969 42.842 1.00 92.88 120 LEU A O 1
ATOM 969 N N . GLN A 1 121 ? -10.254 -0.711 44.058 1.00 90.25 121 GLN A N 1
ATOM 970 C CA . GLN A 1 121 ? -9.695 0.572 43.640 1.00 90.25 121 GLN A CA 1
ATOM 971 C C . GLN A 1 121 ? -8.227 0.695 44.062 1.00 90.25 121 GLN A C 1
ATOM 973 O O . GLN A 1 121 ? -7.401 1.036 43.227 1.00 90.25 121 GLN A O 1
ATOM 978 N N . SER A 1 122 ? -7.882 0.333 45.305 1.00 92.88 122 SER A N 1
ATOM 979 C CA . SER A 1 122 ? -6.488 0.332 45.778 1.00 92.88 122 SER A CA 1
ATOM 980 C C . SER A 1 122 ? -5.606 -0.584 44.933 1.00 92.88 122 SER A C 1
ATOM 982 O O . SER A 1 122 ? -4.532 -0.182 44.506 1.00 92.88 122 SER A O 1
ATOM 984 N N . LYS A 1 123 ? -6.077 -1.798 44.622 1.00 94.31 123 LYS A N 1
ATOM 985 C CA . LYS A 1 123 ? -5.338 -2.747 43.775 1.00 94.31 123 LYS A CA 1
ATOM 986 C C . LYS A 1 123 ? -5.125 -2.222 42.359 1.00 94.31 123 LYS A C 1
ATOM 988 O O . LYS A 1 123 ? -4.060 -2.438 41.786 1.00 94.31 123 LYS A O 1
ATOM 993 N N . ILE A 1 124 ? -6.124 -1.546 41.791 1.00 91.12 124 ILE A N 1
ATOM 994 C CA . ILE A 1 124 ? -6.000 -0.889 40.486 1.00 91.12 124 ILE A CA 1
ATOM 995 C C . ILE A 1 124 ? -4.964 0.232 40.572 1.00 91.12 124 ILE A C 1
ATOM 997 O O . ILE A 1 124 ? -4.050 0.255 39.754 1.00 91.12 124 ILE A O 1
ATOM 1001 N N . ASP A 1 125 ? -5.067 1.102 41.575 1.00 91.69 125 ASP A N 1
ATOM 1002 C CA . ASP A 1 125 ? -4.162 2.237 41.771 1.00 91.69 125 ASP A CA 1
ATOM 1003 C C . ASP A 1 125 ? -2.711 1.781 42.033 1.00 91.69 125 ASP A C 1
ATOM 1005 O O . ASP A 1 125 ? -1.773 2.450 41.612 1.00 91.69 125 ASP A O 1
ATOM 1009 N N . GLU A 1 126 ? -2.508 0.622 42.665 1.00 94.75 126 GLU A N 1
ATOM 1010 C CA . GLU A 1 126 ? -1.192 -0.006 42.856 1.00 94.75 126 GLU A CA 1
ATOM 1011 C C . GLU A 1 126 ? -0.631 -0.624 41.566 1.00 94.75 126 GLU A C 1
ATOM 1013 O O . GLU A 1 126 ? 0.573 -0.559 41.317 1.00 94.75 126 GLU A O 1
ATOM 1018 N N . CYS A 1 127 ? -1.484 -1.221 40.728 1.00 92.62 127 CYS A N 1
ATOM 1019 C CA . CYS A 1 127 ? -1.055 -1.852 39.477 1.00 92.62 127 CYS A CA 1
ATOM 1020 C C . CYS A 1 127 ? -0.845 -0.841 38.343 1.00 92.62 127 CYS A C 1
ATOM 1022 O O . CYS A 1 127 ? -0.038 -1.078 37.443 1.00 92.62 127 CYS A O 1
ATOM 1024 N N . PHE A 1 128 ? -1.577 0.272 38.352 1.00 90.38 128 PHE A N 1
ATOM 1025 C CA . PHE A 1 128 ? -1.587 1.239 37.258 1.00 90.38 128 PHE A CA 1
ATOM 1026 C C . PHE A 1 128 ? -0.198 1.838 36.946 1.00 90.38 128 PHE A C 1
ATOM 1028 O O . PHE A 1 128 ? 0.178 1.823 35.771 1.00 90.38 128 PHE A O 1
ATOM 1035 N N . PRO A 1 129 ? 0.628 2.242 37.937 1.00 95.38 129 PRO A N 1
ATOM 1036 C CA . PRO A 1 129 ? 1.974 2.762 37.687 1.00 95.38 129 PRO A CA 1
ATOM 1037 C C . PRO A 1 129 ? 2.884 1.778 36.943 1.00 95.38 129 PRO A C 1
ATOM 1039 O O . PRO A 1 129 ? 3.635 2.183 36.061 1.00 95.38 129 PRO A O 1
ATOM 1042 N N . PHE A 1 130 ? 2.784 0.477 37.242 1.00 94.00 130 PHE A N 1
ATOM 1043 C CA . PHE A 1 130 ? 3.561 -0.555 36.549 1.00 94.00 130 PHE A CA 1
ATOM 1044 C C . PHE A 1 130 ? 3.217 -0.616 35.055 1.00 94.00 130 PHE A C 1
ATOM 1046 O O . PHE A 1 130 ? 4.102 -0.739 34.205 1.00 94.00 130 PHE A O 1
ATOM 1053 N N . PHE A 1 131 ? 1.930 -0.512 34.714 1.00 90.06 131 PHE A N 1
ATOM 1054 C CA . PHE A 1 131 ? 1.500 -0.480 33.318 1.00 90.06 131 PHE A CA 1
ATOM 1055 C C . PHE A 1 131 ? 1.891 0.827 32.623 1.00 90.06 131 PHE A C 1
ATOM 1057 O O . PHE A 1 131 ? 2.274 0.784 31.453 1.00 90.06 131 PHE A O 1
ATOM 1064 N N . GLU A 1 132 ? 1.844 1.969 33.316 1.00 91.94 132 GLU A N 1
ATOM 1065 C CA . GLU A 1 132 ? 2.310 3.249 32.769 1.00 91.94 132 GLU A CA 1
ATOM 1066 C C . GLU A 1 132 ? 3.810 3.232 32.455 1.00 91.94 132 GLU A C 1
ATOM 1068 O O . GLU A 1 132 ? 4.205 3.642 31.359 1.00 91.94 132 GLU A O 1
ATOM 1073 N N . GLU A 1 133 ? 4.626 2.701 33.369 1.00 95.88 133 GLU A N 1
ATOM 1074 C CA . GLU A 1 133 ? 6.068 2.519 33.183 1.00 95.88 133 GLU A CA 1
ATOM 1075 C C . GLU A 1 133 ? 6.347 1.589 31.998 1.00 95.88 133 GLU A C 1
ATOM 1077 O O . GLU A 1 133 ? 7.065 1.958 31.070 1.00 95.88 133 GLU A O 1
ATOM 1082 N N . LYS A 1 134 ? 5.700 0.417 31.946 1.00 93.44 134 LYS A N 1
ATOM 1083 C CA . LYS A 1 134 ? 5.866 -0.514 30.819 1.00 93.44 134 LYS A CA 1
ATOM 1084 C C . LYS A 1 134 ? 5.438 0.102 29.493 1.00 93.44 134 LYS A C 1
ATOM 1086 O O . LYS A 1 134 ? 6.103 -0.110 28.483 1.00 93.44 134 LYS A O 1
ATOM 1091 N N . ALA A 1 135 ? 4.353 0.870 29.475 1.00 88.12 135 ALA A N 1
ATOM 1092 C CA . ALA A 1 135 ? 3.920 1.568 28.274 1.00 88.12 135 ALA A CA 1
ATOM 1093 C C . ALA A 1 135 ? 4.929 2.646 27.841 1.00 88.12 135 ALA A C 1
ATOM 1095 O O . ALA A 1 135 ? 5.107 2.853 26.642 1.00 88.12 135 ALA A O 1
ATOM 1096 N N . ALA A 1 136 ? 5.598 3.319 28.784 1.00 94.12 136 ALA A N 1
ATOM 1097 C CA . ALA A 1 136 ? 6.678 4.256 28.484 1.00 94.12 136 ALA A CA 1
ATOM 1098 C C . ALA A 1 136 ? 7.912 3.540 27.911 1.00 94.12 136 ALA A C 1
ATOM 1100 O O . ALA A 1 136 ? 8.385 3.948 26.851 1.00 94.12 136 ALA A O 1
ATOM 1101 N N . ASP A 1 137 ? 8.341 2.428 28.518 1.00 94.94 137 ASP A N 1
ATOM 1102 C CA . ASP A 1 137 ? 9.436 1.584 28.011 1.00 94.94 137 ASP A CA 1
ATOM 1103 C C . ASP A 1 137 ? 9.182 1.129 26.565 1.00 94.94 137 ASP A C 1
ATOM 1105 O O . ASP A 1 137 ? 10.090 1.097 25.731 1.00 94.94 137 ASP A O 1
ATOM 1109 N N . PHE A 1 138 ? 7.944 0.722 26.262 1.00 90.56 138 PHE A N 1
ATOM 1110 C CA . PHE A 1 138 ? 7.570 0.292 24.916 1.00 90.56 138 PHE A CA 1
ATOM 1111 C C . PHE A 1 138 ? 7.618 1.444 23.912 1.00 90.56 138 PHE A C 1
ATOM 1113 O O . PHE A 1 138 ? 8.127 1.238 22.813 1.00 90.56 138 PHE A O 1
ATOM 1120 N N . ARG A 1 139 ? 7.148 2.641 24.288 1.00 92.12 139 ARG A N 1
ATOM 1121 C CA . ARG A 1 139 ? 7.228 3.832 23.427 1.00 92.12 139 ARG A CA 1
ATOM 1122 C C . ARG A 1 139 ? 8.674 4.209 23.117 1.00 92.12 139 ARG A C 1
ATOM 1124 O O . ARG A 1 139 ? 9.007 4.393 21.957 1.00 92.12 139 ARG A O 1
ATOM 1131 N N . GLU A 1 140 ? 9.548 4.223 24.122 1.00 95.00 140 GLU A N 1
ATOM 1132 C CA . GLU A 1 140 ? 10.966 4.538 23.916 1.00 95.00 140 GLU A CA 1
ATOM 1133 C C . GLU A 1 140 ? 11.660 3.512 23.002 1.00 95.00 140 GLU A C 1
ATOM 1135 O O . GLU A 1 140 ? 12.487 3.864 22.159 1.00 95.00 140 GLU A O 1
ATOM 1140 N N . LYS A 1 141 ? 11.329 2.223 23.137 1.00 93.25 141 LYS A N 1
ATOM 1141 C CA . LYS A 1 141 ? 11.853 1.185 22.236 1.00 93.25 141 LYS A CA 1
ATOM 1142 C C . LYS A 1 141 ? 11.354 1.357 20.805 1.00 93.25 141 LYS A C 1
ATOM 1144 O O . LYS A 1 141 ? 12.149 1.174 19.887 1.00 93.25 141 LYS A O 1
ATOM 1149 N N . ASP A 1 142 ? 10.082 1.699 20.626 1.00 90.31 142 ASP A N 1
ATOM 1150 C CA . ASP A 1 142 ? 9.491 1.934 19.307 1.00 90.31 142 ASP A CA 1
ATOM 1151 C C . ASP A 1 142 ? 10.143 3.143 18.620 1.00 90.31 142 ASP A C 1
ATOM 1153 O O . ASP A 1 142 ? 10.641 3.019 17.501 1.00 90.31 142 ASP A O 1
ATOM 1157 N N . ASP A 1 143 ? 10.286 4.263 19.336 1.00 93.00 143 ASP A N 1
ATOM 1158 C CA . ASP A 1 143 ? 10.974 5.464 18.845 1.00 93.00 143 ASP A CA 1
ATOM 1159 C C . ASP A 1 143 ? 12.426 5.154 18.428 1.00 93.00 143 ASP A C 1
ATOM 1161 O O . ASP A 1 143 ? 12.879 5.540 17.346 1.00 93.00 143 ASP A O 1
ATOM 1165 N N . ASN A 1 144 ? 13.149 4.368 19.234 1.00 95.38 144 ASN A N 1
ATOM 1166 C CA . ASN A 1 144 ? 14.512 3.936 18.916 1.00 95.38 144 ASN A CA 1
ATOM 1167 C C . ASN A 1 144 ? 14.592 3.042 17.663 1.00 95.38 144 ASN A C 1
ATOM 1169 O O . ASN A 1 144 ? 15.556 3.137 16.894 1.00 95.38 144 ASN A O 1
ATOM 1173 N N . GLU A 1 145 ? 13.625 2.149 17.445 1.00 92.81 145 GLU A N 1
ATOM 1174 C CA . GLU A 1 145 ? 13.570 1.314 16.239 1.00 92.81 145 GLU A CA 1
ATOM 1175 C C . GLU A 1 145 ? 13.207 2.135 14.994 1.00 92.81 145 GLU A C 1
ATOM 1177 O O . GLU A 1 145 ? 13.820 1.951 13.936 1.00 92.81 145 GLU A O 1
ATOM 1182 N N . VAL A 1 146 ? 12.295 3.103 15.122 1.00 92.56 146 VAL A N 1
ATOM 1183 C CA . VAL A 1 146 ? 11.974 4.066 14.057 1.00 92.56 146 VAL A CA 1
ATOM 1184 C C . VAL A 1 146 ? 13.222 4.859 13.655 1.00 92.56 146 VAL A C 1
ATOM 1186 O O . VAL A 1 146 ? 13.532 4.960 12.463 1.00 92.56 146 VAL A O 1
ATOM 1189 N N . ASP A 1 147 ? 14.006 5.338 14.620 1.00 95.81 147 ASP A N 1
ATOM 1190 C CA . ASP A 1 147 ? 15.263 6.047 14.363 1.00 95.81 147 ASP A CA 1
ATOM 1191 C C . ASP A 1 147 ? 16.316 5.171 13.672 1.00 95.81 147 ASP A C 1
ATOM 1193 O O . ASP A 1 147 ? 16.989 5.613 12.730 1.00 95.81 147 ASP A O 1
ATOM 1197 N N . LYS A 1 148 ? 16.464 3.907 14.093 1.00 96.00 148 LYS A N 1
ATOM 1198 C CA . LYS A 1 148 ? 17.345 2.943 13.407 1.00 96.00 148 LYS A CA 1
ATOM 1199 C C . LYS A 1 148 ? 16.897 2.721 11.967 1.00 96.00 148 LYS A C 1
ATOM 1201 O O . LYS A 1 148 ? 17.733 2.721 11.060 1.00 96.00 148 LYS A O 1
ATOM 1206 N N . HIS A 1 149 ? 15.597 2.562 11.744 1.00 89.94 149 HIS A N 1
ATOM 1207 C CA . HIS A 1 149 ? 15.033 2.357 10.418 1.00 89.94 149 HIS A CA 1
ATOM 1208 C C . HIS A 1 149 ? 15.260 3.573 9.506 1.00 89.94 149 HIS A C 1
ATOM 1210 O O . HIS A 1 149 ? 15.655 3.410 8.348 1.00 89.94 149 HIS A O 1
ATOM 1216 N N . ASN A 1 150 ? 15.097 4.789 10.030 1.00 92.62 150 ASN A N 1
ATOM 1217 C CA . ASN A 1 150 ? 15.375 6.025 9.296 1.00 92.62 150 ASN A CA 1
ATOM 1218 C C . ASN A 1 150 ? 16.859 6.141 8.916 1.00 92.62 150 ASN A C 1
ATOM 1220 O O . ASN A 1 150 ? 17.173 6.390 7.751 1.00 92.62 150 ASN A O 1
ATOM 1224 N N . LYS A 1 151 ? 17.780 5.827 9.836 1.00 97.31 151 LYS A N 1
ATOM 1225 C CA . LYS A 1 151 ? 19.226 5.781 9.540 1.00 97.31 151 LYS A CA 1
ATOM 1226 C C . LYS A 1 151 ? 19.578 4.754 8.459 1.00 97.31 151 LYS A C 1
ATOM 1228 O O . LYS A 1 151 ? 20.473 4.990 7.648 1.00 97.31 151 LYS A O 1
ATOM 1233 N N . ILE A 1 152 ? 18.905 3.601 8.433 1.00 95.69 152 ILE A N 1
ATOM 1234 C CA . ILE A 1 152 ? 19.094 2.595 7.375 1.00 95.69 152 ILE A CA 1
ATOM 1235 C C . ILE A 1 152 ? 18.576 3.126 6.034 1.00 95.69 152 ILE A C 1
ATOM 1237 O O . ILE A 1 152 ? 19.279 3.011 5.029 1.00 95.69 152 ILE A O 1
ATOM 1241 N N . LYS A 1 153 ? 17.394 3.753 6.010 1.00 93.38 153 LYS A N 1
ATOM 1242 C CA . LYS A 1 153 ? 16.830 4.379 4.803 1.00 93.38 153 LYS A CA 1
ATOM 1243 C C . LYS A 1 153 ? 17.756 5.438 4.211 1.00 93.38 153 LYS A C 1
ATOM 1245 O O . LYS A 1 153 ? 17.987 5.422 3.005 1.00 93.38 153 LYS A O 1
ATOM 1250 N N . GLU A 1 154 ? 18.331 6.306 5.038 1.00 96.81 154 GLU A N 1
ATOM 1251 C CA . GLU A 1 154 ? 19.293 7.321 4.588 1.00 96.81 154 GLU A CA 1
ATOM 1252 C C . GLU A 1 154 ? 20.548 6.695 3.965 1.00 96.81 154 GLU A C 1
ATOM 1254 O O . GLU A 1 154 ? 20.998 7.131 2.903 1.00 96.81 154 GLU A O 1
ATOM 1259 N N . LYS A 1 155 ? 21.085 5.623 4.566 1.00 96.88 155 LYS A N 1
ATOM 1260 C CA . LYS A 1 155 ? 22.231 4.885 4.005 1.00 96.88 155 LYS A CA 1
ATOM 1261 C C . LYS A 1 155 ? 21.908 4.239 2.658 1.00 96.88 155 LYS A C 1
ATOM 1263 O O . LYS A 1 155 ? 22.744 4.284 1.756 1.00 96.88 155 LYS A O 1
ATOM 1268 N N . ILE A 1 156 ? 20.718 3.652 2.519 1.00 93.50 156 ILE A N 1
ATOM 1269 C CA . ILE A 1 156 ? 20.249 3.078 1.249 1.00 93.50 156 ILE A CA 1
ATOM 1270 C C . ILE A 1 156 ? 20.140 4.178 0.194 1.00 93.50 156 ILE A C 1
ATOM 1272 O O . ILE A 1 156 ? 20.674 4.018 -0.898 1.00 93.50 156 ILE A O 1
ATOM 1276 N N . PHE A 1 157 ? 19.524 5.312 0.534 1.00 92.88 157 PHE A N 1
ATOM 1277 C CA . PHE A 1 157 ? 19.368 6.444 -0.378 1.00 92.88 157 PHE A CA 1
ATOM 1278 C C . PHE A 1 157 ? 20.717 7.007 -0.850 1.00 92.88 157 PHE A C 1
ATOM 1280 O O . PHE A 1 157 ? 20.902 7.268 -2.038 1.00 92.88 157 PHE A O 1
ATOM 1287 N N . TYR A 1 158 ? 21.690 7.144 0.058 1.00 97.06 158 TYR A N 1
ATOM 1288 C CA . TYR A 1 158 ? 23.045 7.568 -0.296 1.00 97.06 158 TYR A CA 1
ATOM 1289 C C . TYR A 1 158 ? 23.708 6.593 -1.279 1.00 97.06 158 TYR A C 1
ATOM 1291 O O . TYR A 1 158 ? 24.227 7.016 -2.311 1.00 97.06 158 TYR A O 1
ATOM 1299 N N . LYS A 1 159 ? 23.639 5.284 -1.000 1.00 96.50 159 LYS A N 1
ATOM 1300 C CA . LYS A 1 159 ? 24.206 4.251 -1.880 1.00 96.50 159 LYS A CA 1
ATOM 1301 C C . LYS A 1 159 ? 23.504 4.175 -3.234 1.00 96.50 159 LYS A C 1
ATOM 1303 O O . LYS A 1 159 ? 24.168 3.968 -4.244 1.00 96.50 159 LYS A O 1
ATOM 1308 N N . GLU A 1 160 ? 22.191 4.381 -3.275 1.00 92.81 160 GLU A N 1
ATOM 1309 C CA . GLU A 1 160 ? 21.432 4.446 -4.524 1.00 92.81 160 GLU A CA 1
ATOM 1310 C C . GLU A 1 160 ? 21.918 5.600 -5.412 1.00 92.81 160 GLU A C 1
ATOM 1312 O O . GLU A 1 160 ? 22.117 5.411 -6.612 1.00 92.81 160 GLU A O 1
ATOM 1317 N N . ASN A 1 161 ? 22.151 6.781 -4.833 1.00 93.12 161 ASN A N 1
ATOM 1318 C CA . ASN A 1 161 ? 22.660 7.929 -5.583 1.00 93.12 161 ASN A CA 1
ATOM 1319 C C . ASN A 1 161 ? 24.114 7.731 -6.030 1.00 93.12 161 ASN A C 1
ATOM 1321 O O . ASN A 1 161 ? 24.426 8.022 -7.179 1.00 93.12 161 ASN A O 1
ATOM 1325 N N . GLU A 1 162 ? 24.970 7.145 -5.190 1.00 96.56 162 GLU A N 1
ATOM 1326 C CA . GLU A 1 162 ? 26.349 6.799 -5.565 1.00 96.56 162 GLU A CA 1
ATOM 1327 C C . GLU A 1 162 ? 26.388 5.867 -6.792 1.00 96.56 162 GLU A C 1
ATOM 1329 O O . GLU A 1 162 ? 27.150 6.093 -7.734 1.00 96.56 162 GLU A O 1
ATOM 1334 N N . VAL A 1 163 ? 25.517 4.851 -6.827 1.00 93.25 163 VAL A N 1
ATOM 1335 C CA . VAL A 1 163 ? 25.396 3.942 -7.979 1.00 93.25 163 VAL A CA 1
ATOM 1336 C C . VAL A 1 163 ? 24.840 4.667 -9.207 1.00 93.25 163 VAL A C 1
ATOM 1338 O O . VAL A 1 163 ? 25.352 4.468 -10.308 1.00 93.25 163 VAL A O 1
ATOM 1341 N N . LYS A 1 164 ? 23.823 5.525 -9.050 1.00 90.44 164 LYS A N 1
ATOM 1342 C CA . LYS A 1 164 ? 23.276 6.323 -10.163 1.00 90.44 164 LYS A CA 1
ATOM 1343 C C . LYS A 1 164 ? 24.330 7.228 -10.788 1.00 90.44 164 LYS A C 1
ATOM 1345 O O . LYS A 1 164 ? 24.406 7.293 -12.016 1.00 90.44 164 LYS A O 1
ATOM 1350 N N . ASP A 1 165 ? 25.144 7.887 -9.974 1.00 95.06 165 ASP A N 1
ATOM 1351 C CA . ASP A 1 165 ? 26.205 8.772 -10.449 1.00 95.06 165 ASP A CA 1
ATOM 1352 C C . ASP A 1 165 ? 27.279 7.979 -11.203 1.00 95.06 165 ASP A C 1
ATOM 1354 O O . ASP A 1 165 ? 27.688 8.377 -12.297 1.00 95.06 165 ASP A O 1
ATOM 1358 N N . ALA A 1 166 ? 27.676 6.812 -10.683 1.00 93.56 166 ALA A N 1
ATOM 1359 C CA . ALA A 1 166 ? 28.625 5.922 -11.351 1.00 93.56 166 ALA A CA 1
ATOM 1360 C C . ALA A 1 166 ? 28.102 5.421 -12.711 1.00 93.56 166 ALA A C 1
ATOM 1362 O O . ALA A 1 166 ? 28.815 5.493 -13.711 1.00 93.56 166 ALA A O 1
ATOM 1363 N N . VAL A 1 167 ? 26.842 4.975 -12.773 1.00 91.12 167 VAL A N 1
ATOM 1364 C CA . VAL A 1 167 ? 26.203 4.521 -14.022 1.00 91.12 167 VAL A CA 1
ATOM 1365 C C . VAL A 1 167 ? 26.070 5.666 -15.024 1.00 91.12 167 VAL A C 1
ATOM 1367 O O . VAL A 1 167 ? 26.339 5.481 -16.209 1.00 91.12 167 VAL A O 1
ATOM 1370 N N . THR A 1 168 ? 25.687 6.858 -14.563 1.00 90.81 168 THR A N 1
ATOM 1371 C CA . THR A 1 168 ? 25.553 8.043 -15.424 1.00 90.81 168 THR A CA 1
ATOM 1372 C C . THR A 1 168 ? 26.900 8.439 -16.017 1.00 90.81 168 THR A C 1
ATOM 1374 O O . THR A 1 168 ? 26.987 8.722 -17.211 1.00 90.81 168 THR A O 1
ATOM 1377 N N . LYS A 1 169 ? 27.965 8.409 -15.209 1.00 96.00 169 LYS A N 1
ATOM 1378 C CA . LYS A 1 169 ? 29.329 8.687 -15.664 1.00 96.00 169 LYS A CA 1
ATOM 1379 C C . LYS A 1 169 ? 29.776 7.707 -16.751 1.00 96.00 169 LYS A C 1
ATOM 1381 O O . LYS A 1 169 ? 30.294 8.143 -17.776 1.00 96.00 169 LYS A O 1
ATOM 1386 N N . GLU A 1 170 ? 29.538 6.412 -16.556 1.00 91.44 170 GLU A N 1
ATOM 1387 C CA . GLU A 1 170 ? 29.905 5.384 -17.538 1.00 91.44 170 GLU A CA 1
ATOM 1388 C C . GLU A 1 170 ? 29.085 5.511 -18.833 1.00 91.44 170 GLU A C 1
ATOM 1390 O O . GLU A 1 170 ? 29.626 5.441 -19.936 1.00 91.44 170 GLU A O 1
ATOM 1395 N N . ALA A 1 171 ? 27.781 5.780 -18.718 1.00 88.25 171 ALA A N 1
ATOM 1396 C CA . ALA A 1 171 ? 26.914 5.998 -19.872 1.00 88.25 171 ALA A CA 1
ATOM 1397 C C . ALA A 1 171 ? 27.364 7.206 -20.712 1.00 88.25 171 ALA A C 1
ATOM 1399 O O . ALA A 1 171 ? 27.364 7.134 -21.940 1.00 88.25 171 ALA A O 1
ATOM 1400 N N . LEU A 1 172 ? 27.781 8.302 -20.068 1.00 92.25 172 LEU A N 1
ATOM 1401 C CA . LEU A 1 172 ? 28.315 9.475 -20.764 1.00 92.25 172 LEU A CA 1
ATOM 1402 C C . LEU A 1 172 ? 29.622 9.161 -21.503 1.00 92.25 172 LEU A C 1
ATOM 1404 O O . LEU A 1 172 ? 29.762 9.565 -22.656 1.00 92.25 172 LEU A O 1
ATOM 1408 N N . ALA A 1 173 ? 30.526 8.388 -20.896 1.00 94.31 173 ALA A N 1
ATOM 1409 C CA . ALA A 1 173 ? 31.761 7.955 -21.553 1.00 94.31 173 ALA A CA 1
ATOM 1410 C C . ALA A 1 173 ? 31.477 7.118 -22.816 1.00 94.31 173 ALA A C 1
ATOM 1412 O O . ALA A 1 173 ? 32.088 7.333 -23.864 1.00 94.31 173 ALA A O 1
ATOM 1413 N N . LEU A 1 174 ? 30.493 6.213 -22.763 1.00 88.25 174 LEU A N 1
ATOM 1414 C CA . LEU A 1 174 ? 30.061 5.446 -23.937 1.00 88.25 174 LEU A CA 1
ATOM 1415 C C . LEU A 1 174 ? 29.470 6.338 -25.035 1.00 88.25 174 LEU A C 1
ATOM 1417 O O . LEU A 1 174 ? 29.762 6.134 -26.214 1.00 88.25 174 LEU A O 1
ATOM 1421 N N . VAL A 1 175 ? 28.674 7.347 -24.668 1.00 90.25 175 VAL A N 1
ATOM 1422 C CA . VAL A 1 175 ? 28.125 8.320 -25.628 1.00 90.25 175 VAL A CA 1
ATOM 1423 C C . VAL A 1 175 ? 29.242 9.104 -26.323 1.00 90.25 175 VAL A C 1
ATOM 1425 O O . VAL A 1 175 ? 29.150 9.348 -27.526 1.00 90.25 175 VAL A O 1
ATOM 1428 N N . GLU A 1 176 ? 30.303 9.484 -25.610 1.00 94.44 176 GLU A N 1
ATOM 1429 C CA . GLU A 1 176 ? 31.469 10.150 -26.205 1.00 94.44 176 GLU A CA 1
ATOM 1430 C C . GLU A 1 176 ? 32.219 9.241 -27.187 1.00 94.44 176 GLU A C 1
ATOM 1432 O O . GLU A 1 176 ? 32.548 9.681 -28.289 1.00 94.44 176 GLU A O 1
ATOM 1437 N N . ILE A 1 177 ? 32.404 7.960 -26.850 1.00 91.81 177 ILE A N 1
ATOM 1438 C CA . ILE A 1 177 ? 32.995 6.970 -27.766 1.00 91.81 177 ILE A CA 1
ATOM 1439 C C . ILE A 1 177 ? 32.137 6.825 -29.029 1.00 91.81 177 ILE A C 1
ATOM 1441 O O . ILE A 1 177 ? 32.663 6.864 -30.142 1.00 91.81 177 ILE A O 1
ATOM 1445 N N . MET A 1 178 ? 30.813 6.704 -28.880 1.00 83.88 178 MET A N 1
ATOM 1446 C CA . MET A 1 178 ? 29.893 6.600 -30.017 1.00 83.88 178 MET A CA 1
ATOM 1447 C C . MET A 1 178 ? 29.942 7.838 -30.918 1.00 83.88 178 MET A C 1
ATOM 1449 O O . MET A 1 178 ? 29.909 7.694 -32.138 1.00 83.88 178 MET A O 1
ATOM 1453 N N . LYS A 1 179 ? 30.058 9.041 -30.341 1.00 88.62 179 LYS A N 1
ATOM 1454 C CA . LYS A 1 179 ? 30.267 10.277 -31.112 1.00 88.62 179 LYS A CA 1
ATOM 1455 C C . LYS A 1 179 ? 31.587 10.244 -31.878 1.00 88.62 179 LYS A C 1
ATOM 1457 O O . LYS A 1 179 ? 31.593 10.555 -33.060 1.00 88.62 179 LYS A O 1
ATOM 1462 N N . GLY A 1 180 ? 32.673 9.794 -31.247 1.00 88.62 180 GLY A N 1
ATOM 1463 C CA . GLY A 1 180 ? 33.969 9.644 -31.914 1.00 88.62 180 GLY A CA 1
ATOM 1464 C C . GLY A 1 180 ? 33.922 8.693 -33.115 1.00 88.62 180 GLY A C 1
ATOM 1465 O O . GLY A 1 180 ? 34.461 9.017 -34.174 1.00 88.62 180 GLY A O 1
ATOM 1466 N N . ILE A 1 181 ? 33.232 7.554 -32.987 1.00 83.19 181 ILE A N 1
ATOM 1467 C CA . ILE A 1 181 ? 33.011 6.613 -34.100 1.00 83.19 181 ILE A CA 1
ATOM 1468 C C . ILE A 1 181 ? 32.175 7.279 -35.197 1.00 83.19 181 ILE A C 1
ATOM 1470 O O . ILE A 1 181 ? 32.564 7.267 -36.361 1.00 83.19 181 ILE A O 1
ATOM 1474 N N . TRP A 1 182 ? 31.063 7.918 -34.824 1.00 81.25 182 TRP A N 1
ATOM 1475 C CA . TRP A 1 182 ? 30.180 8.610 -35.763 1.00 81.25 182 TRP A CA 1
ATOM 1476 C C . TRP A 1 182 ? 30.909 9.691 -36.565 1.00 81.25 182 TRP A C 1
ATOM 1478 O O . TRP A 1 182 ? 30.734 9.774 -37.781 1.00 81.25 182 TRP A O 1
ATOM 1488 N N . ASP A 1 183 ? 31.731 10.505 -35.909 1.00 83.56 183 ASP A N 1
ATOM 1489 C CA . ASP A 1 183 ? 32.495 11.562 -36.566 1.00 83.56 183 ASP A CA 1
ATOM 1490 C C . ASP A 1 183 ? 33.570 10.971 -37.489 1.00 83.56 183 ASP A C 1
ATOM 1492 O O . ASP A 1 183 ? 33.750 11.456 -38.606 1.00 83.56 183 ASP A O 1
ATOM 1496 N N . THR A 1 184 ? 34.228 9.884 -37.073 1.00 84.12 184 THR A N 1
ATOM 1497 C CA . THR A 1 184 ? 35.241 9.190 -37.887 1.00 84.12 184 THR A CA 1
ATOM 1498 C C . THR A 1 184 ? 34.636 8.559 -39.141 1.00 84.12 184 THR A C 1
ATOM 1500 O O . THR A 1 184 ? 35.219 8.689 -40.215 1.00 84.12 184 THR A O 1
ATOM 1503 N N . ASP A 1 185 ? 33.459 7.938 -39.035 1.00 78.81 185 ASP A N 1
ATOM 1504 C CA . ASP A 1 185 ? 32.798 7.254 -40.153 1.00 78.81 185 ASP A CA 1
ATOM 1505 C C . ASP A 1 185 ? 32.065 8.225 -41.095 1.00 78.81 185 ASP A C 1
ATOM 1507 O O . ASP A 1 185 ? 31.995 7.997 -42.305 1.00 78.81 185 ASP A O 1
ATOM 1511 N N . ASN A 1 186 ? 31.543 9.349 -40.587 1.00 77.38 186 ASN A N 1
ATOM 1512 C CA . ASN A 1 186 ? 30.850 10.330 -41.430 1.00 77.38 186 ASN A CA 1
ATOM 1513 C C . ASN A 1 186 ? 31.783 11.302 -42.150 1.00 77.38 186 ASN A C 1
ATOM 1515 O O . ASN A 1 186 ? 31.407 11.825 -43.199 1.00 77.38 186 ASN A O 1
ATOM 1519 N N . ASN A 1 187 ? 32.988 11.554 -41.641 1.00 80.81 187 ASN A N 1
ATOM 1520 C CA . ASN A 1 187 ? 33.943 12.438 -42.309 1.00 80.81 187 ASN A CA 1
ATOM 1521 C C . ASN A 1 187 ? 34.370 11.959 -43.721 1.00 80.81 187 ASN A C 1
ATOM 1523 O O . ASN A 1 187 ? 34.359 12.774 -44.651 1.00 80.81 187 ASN A O 1
ATOM 1527 N N . PRO A 1 188 ? 34.672 10.664 -43.963 1.00 77.44 188 PRO A N 1
ATOM 1528 C CA . PRO A 1 188 ? 34.959 10.176 -45.311 1.00 77.44 188 PRO A CA 1
ATOM 1529 C C . PRO A 1 188 ? 33.716 10.197 -46.208 1.00 77.44 188 PRO A C 1
ATOM 1531 O O . PRO A 1 188 ? 33.828 10.549 -47.379 1.00 77.44 188 PRO A O 1
ATOM 1534 N N . LEU A 1 189 ? 32.520 9.920 -45.671 1.00 74.94 189 LEU A N 1
ATOM 1535 C CA . LEU A 1 189 ? 31.267 10.032 -46.431 1.00 74.94 189 LEU A CA 1
ATOM 1536 C C . LEU A 1 189 ? 30.965 11.478 -46.841 1.00 74.94 189 LEU A C 1
ATOM 1538 O O . LEU A 1 189 ? 30.479 11.726 -47.946 1.00 74.94 189 LEU A O 1
ATOM 1542 N N . LYS A 1 190 ? 31.261 12.440 -45.963 1.00 80.44 190 LYS A N 1
ATOM 1543 C CA . LYS A 1 190 ? 31.140 13.868 -46.257 1.00 80.44 190 LYS A CA 1
ATOM 1544 C C . LYS A 1 190 ? 32.134 14.288 -47.340 1.00 80.44 190 LYS A C 1
ATOM 1546 O O . LYS A 1 190 ? 31.717 14.901 -48.319 1.00 80.44 190 LYS A O 1
ATOM 1551 N N . THR A 1 191 ? 33.399 13.891 -47.200 1.00 81.50 191 THR A N 1
ATOM 1552 C CA . THR A 1 191 ? 34.454 14.148 -48.196 1.00 81.50 191 THR A CA 1
ATOM 1553 C C . THR A 1 191 ? 34.089 13.559 -49.565 1.00 81.50 191 THR A C 1
ATOM 1555 O O . THR A 1 191 ? 34.184 14.246 -50.580 1.00 81.50 191 THR A O 1
ATOM 1558 N N . GLU A 1 192 ? 33.598 12.316 -49.619 1.00 80.50 192 GLU A N 1
ATOM 1559 C CA . GLU A 1 192 ? 33.205 11.686 -50.887 1.00 80.50 192 GLU A CA 1
ATOM 1560 C C . GLU A 1 192 ? 31.962 12.347 -51.497 1.00 80.50 192 GLU A C 1
ATOM 1562 O O . GLU A 1 192 ? 31.898 12.542 -52.709 1.00 80.50 192 GLU A O 1
ATOM 1567 N N . ARG A 1 193 ? 30.993 12.777 -50.677 1.00 80.81 193 ARG A N 1
ATOM 1568 C CA . ARG A 1 193 ? 29.845 13.564 -51.156 1.00 80.81 193 ARG A CA 1
ATOM 1569 C C . ARG A 1 193 ? 30.290 14.884 -51.790 1.00 80.81 193 ARG A C 1
ATOM 1571 O O . ARG A 1 193 ? 29.760 15.256 -52.835 1.00 80.81 193 ARG A O 1
ATOM 1578 N N . GLU A 1 194 ? 31.231 15.591 -51.170 1.00 87.00 194 GLU A N 1
ATOM 1579 C CA . GLU A 1 194 ? 31.793 16.834 -51.713 1.00 87.00 194 GLU A CA 1
ATOM 1580 C C . GLU A 1 194 ? 32.520 16.576 -53.043 1.00 87.00 194 GLU A C 1
ATOM 1582 O O . GLU A 1 194 ? 32.283 17.297 -54.016 1.00 87.00 194 GLU A O 1
ATOM 1587 N N . ARG A 1 195 ? 33.300 15.488 -53.137 1.00 85.44 195 ARG A N 1
ATOM 1588 C CA . ARG A 1 195 ? 33.959 15.055 -54.382 1.00 85.44 195 ARG A CA 1
ATOM 1589 C C . ARG A 1 195 ? 32.955 14.758 -55.498 1.00 85.44 195 ARG A C 1
ATOM 1591 O O . ARG A 1 195 ? 33.121 15.245 -56.614 1.00 85.44 195 ARG A O 1
ATOM 1598 N N . LEU A 1 196 ? 31.897 14.002 -55.200 1.00 81.25 196 LEU A N 1
ATOM 1599 C CA . LEU A 1 196 ? 30.841 13.678 -56.165 1.00 81.25 196 LEU A CA 1
ATOM 1600 C C . LEU A 1 196 ? 30.085 14.928 -56.636 1.00 81.25 196 LEU A 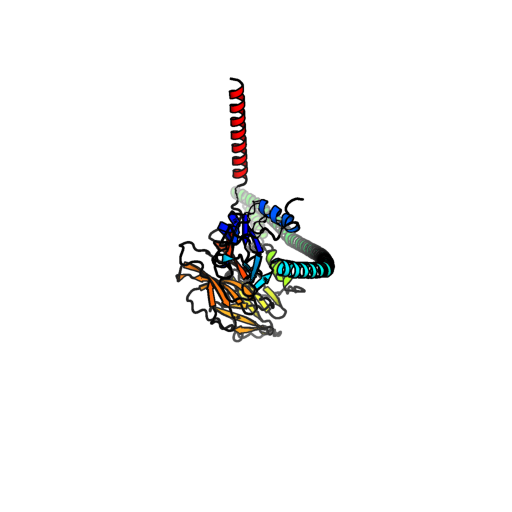C 1
ATOM 1602 O O . LEU A 1 196 ? 29.781 15.042 -57.821 1.00 81.25 196 LEU A O 1
ATOM 1606 N N . CYS A 1 197 ? 29.832 15.886 -55.739 1.00 85.69 197 CYS A N 1
ATOM 1607 C CA . CYS A 1 197 ? 29.215 17.167 -56.091 1.00 85.69 197 CYS A CA 1
ATOM 1608 C C . CYS A 1 197 ? 30.086 17.965 -57.076 1.00 85.69 197 CYS A C 1
ATOM 1610 O O . CYS A 1 197 ? 29.569 18.504 -58.055 1.00 85.69 197 CYS A O 1
ATOM 1612 N N . GLN A 1 198 ? 31.408 17.995 -56.865 1.00 87.88 198 GLN A N 1
ATOM 1613 C CA . GLN A 1 198 ? 32.338 18.658 -57.785 1.00 87.88 198 GLN A CA 1
ATOM 1614 C C . GLN A 1 198 ? 32.340 17.991 -59.168 1.00 87.88 198 GLN A C 1
ATOM 1616 O O . GLN A 1 198 ? 32.208 18.675 -60.181 1.00 87.88 198 GLN A O 1
ATOM 1621 N N . VAL A 1 199 ? 32.400 16.655 -59.215 1.00 83.75 199 VAL A N 1
ATOM 1622 C CA . VAL A 1 199 ? 32.331 15.894 -60.475 1.00 83.75 199 VAL A CA 1
ATOM 1623 C C . VAL A 1 199 ? 31.018 16.168 -61.216 1.00 83.75 199 VAL A C 1
ATOM 1625 O O . VAL A 1 199 ? 31.020 16.363 -62.431 1.00 83.75 199 VAL A O 1
ATOM 1628 N N . GLU A 1 200 ? 29.888 16.237 -60.507 1.00 86.69 200 GLU A N 1
ATOM 1629 C CA . GLU A 1 200 ? 28.592 16.567 -61.110 1.00 86.69 200 GLU A CA 1
ATOM 1630 C C . GLU A 1 200 ? 28.590 17.972 -61.740 1.00 86.69 200 GLU A C 1
ATOM 1632 O O . GLU A 1 200 ? 28.073 18.155 -62.848 1.00 86.69 200 GLU A O 1
ATOM 1637 N N . GLN A 1 201 ? 29.164 18.967 -61.058 1.00 90.31 201 GLN A N 1
ATOM 1638 C CA . GLN A 1 201 ? 29.272 20.336 -61.574 1.00 90.31 201 GLN A CA 1
ATOM 1639 C C . GLN A 1 201 ? 30.147 20.401 -62.831 1.00 90.31 201 GLN A C 1
ATOM 1641 O O . GLN A 1 201 ? 29.739 21.010 -63.826 1.00 90.31 201 GLN A O 1
ATOM 1646 N N . ASP A 1 202 ? 31.290 19.716 -62.826 1.00 85.69 202 ASP A N 1
ATOM 1647 C CA . ASP A 1 202 ? 32.205 19.662 -63.968 1.00 85.69 202 ASP A CA 1
ATOM 1648 C C . ASP A 1 202 ? 31.550 18.976 -65.177 1.00 85.69 202 ASP A C 1
ATOM 1650 O O . ASP A 1 202 ? 31.616 19.482 -66.302 1.00 85.69 202 ASP A O 1
ATOM 1654 N N . LEU A 1 203 ? 30.839 17.864 -64.955 1.00 83.75 203 LEU A N 1
ATOM 1655 C CA . LEU A 1 203 ? 30.078 17.178 -66.002 1.00 83.75 203 LEU A CA 1
ATOM 1656 C C . LEU A 1 203 ? 28.966 18.064 -66.573 1.00 83.75 203 LEU A C 1
ATOM 1658 O O . LEU A 1 203 ? 28.776 18.097 -67.791 1.00 83.75 203 LEU A O 1
ATOM 1662 N N . LYS A 1 204 ? 28.251 18.822 -65.730 1.00 89.62 204 LYS A N 1
ATOM 1663 C CA . LYS A 1 204 ? 27.239 19.791 -66.189 1.00 89.62 204 LYS A CA 1
ATOM 1664 C C . LYS A 1 204 ? 27.859 20.890 -67.053 1.00 89.62 204 LYS A C 1
ATOM 1666 O O . LYS A 1 204 ? 27.299 21.210 -68.103 1.00 89.62 204 LYS A O 1
ATOM 1671 N N . ALA A 1 205 ? 29.006 21.439 -66.651 1.00 88.31 205 ALA A N 1
ATOM 1672 C CA . ALA A 1 205 ? 29.715 22.462 -67.417 1.00 88.31 205 ALA A CA 1
ATOM 1673 C C . ALA A 1 205 ? 30.184 21.928 -68.780 1.00 88.31 205 ALA A C 1
ATOM 1675 O O . ALA A 1 205 ? 29.921 22.545 -69.812 1.00 88.31 205 ALA A O 1
ATOM 1676 N N . ARG A 1 206 ? 30.792 20.737 -68.816 1.00 84.19 206 ARG A N 1
ATOM 1677 C CA . ARG A 1 206 ? 31.247 20.109 -70.068 1.00 84.19 206 ARG A CA 1
ATOM 1678 C C . ARG A 1 206 ? 30.093 19.712 -70.982 1.00 84.19 206 ARG A C 1
ATOM 1680 O O . ARG A 1 206 ? 30.182 19.902 -72.191 1.00 84.19 206 ARG A O 1
ATOM 1687 N N . LYS A 1 207 ? 28.980 19.226 -70.423 1.00 86.19 207 LYS A N 1
ATOM 1688 C CA . LYS A 1 207 ? 27.751 18.957 -71.186 1.00 86.19 207 LYS A CA 1
ATOM 1689 C C . LYS A 1 207 ? 27.225 20.221 -71.870 1.00 86.19 207 LYS A C 1
ATOM 1691 O O . LYS A 1 207 ? 26.765 20.142 -73.006 1.00 86.19 207 LYS A O 1
ATOM 1696 N N . LYS A 1 208 ? 27.305 21.375 -71.200 1.00 90.50 208 LYS A N 1
ATOM 1697 C CA . LYS A 1 208 ? 26.928 22.670 -71.782 1.00 90.50 208 LYS A CA 1
ATOM 1698 C C . LYS A 1 208 ? 27.838 23.043 -72.960 1.00 90.50 208 LYS A C 1
ATOM 1700 O O . LYS A 1 208 ? 27.319 23.363 -74.022 1.00 90.50 208 LYS A O 1
ATOM 1705 N N . VAL A 1 209 ? 29.158 22.910 -72.803 1.00 85.12 209 VAL A N 1
ATOM 1706 C CA . VAL A 1 209 ? 30.133 23.154 -73.886 1.00 85.12 209 VAL A CA 1
ATOM 1707 C C . VAL A 1 209 ? 29.890 22.227 -75.079 1.00 85.12 209 VAL A C 1
ATOM 1709 O O . VAL A 1 209 ? 29.870 22.683 -76.215 1.00 85.12 209 VAL A O 1
ATOM 1712 N N . LEU A 1 210 ? 29.641 20.937 -74.835 1.00 80.19 210 LEU A N 1
ATOM 1713 C CA . LEU A 1 210 ? 29.331 19.970 -75.891 1.00 80.19 210 LEU A CA 1
ATOM 1714 C C . LEU A 1 210 ? 28.068 20.366 -76.670 1.00 80.19 210 LEU A C 1
ATOM 1716 O O . LEU A 1 210 ? 28.043 20.284 -77.897 1.00 80.19 210 LEU A O 1
ATOM 1720 N N . TYR A 1 211 ? 27.027 20.809 -75.961 1.00 83.81 211 TYR A N 1
ATOM 1721 C CA . TYR A 1 211 ? 25.789 21.286 -76.573 1.00 83.81 211 TYR A CA 1
ATOM 1722 C C . TYR A 1 211 ? 26.030 22.524 -77.451 1.00 83.81 211 TYR A C 1
ATOM 1724 O O . TYR A 1 211 ? 25.565 22.567 -78.588 1.00 83.81 211 TYR A O 1
ATOM 1732 N N . GLU A 1 212 ? 26.807 23.492 -76.963 1.00 84.88 212 GLU A N 1
ATOM 1733 C CA . GLU A 1 212 ? 27.182 24.699 -77.711 1.00 84.88 212 GLU A CA 1
ATOM 1734 C C . GLU A 1 212 ? 28.033 24.369 -78.953 1.00 84.88 212 GLU A C 1
ATOM 1736 O O . GLU A 1 212 ? 27.710 24.828 -80.047 1.00 84.88 212 GLU A O 1
ATOM 1741 N N . ALA A 1 213 ? 29.038 23.495 -78.825 1.00 77.38 213 ALA A N 1
ATOM 1742 C CA . ALA A 1 213 ? 29.894 23.045 -79.930 1.00 77.38 213 ALA A CA 1
ATOM 1743 C C . ALA A 1 213 ? 29.127 22.266 -81.017 1.00 77.38 213 ALA A C 1
ATOM 1745 O O . ALA A 1 213 ? 29.451 22.327 -82.205 1.00 77.38 213 ALA A O 1
ATOM 1746 N N . THR A 1 214 ? 28.085 21.531 -80.616 1.00 75.62 214 THR A N 1
ATOM 1747 C CA . THR A 1 214 ? 27.214 20.805 -81.552 1.00 75.62 214 THR A CA 1
ATOM 1748 C C . THR A 1 214 ? 26.383 21.775 -82.395 1.00 75.62 214 THR A C 1
ATOM 1750 O O . THR A 1 214 ? 26.169 21.535 -83.582 1.00 75.62 214 THR A O 1
ATOM 1753 N N . LEU A 1 215 ? 25.943 22.895 -81.810 1.00 80.25 215 LEU A N 1
ATOM 1754 C CA . LEU A 1 215 ? 25.189 23.932 -82.518 1.00 80.25 215 LEU A CA 1
ATOM 1755 C C . LEU A 1 215 ? 26.057 24.721 -83.507 1.00 80.25 215 LEU A C 1
ATOM 1757 O O . LEU A 1 215 ? 25.561 25.116 -84.560 1.00 80.25 215 LEU A O 1
ATOM 1761 N N . THR A 1 216 ? 27.340 24.926 -83.198 1.00 79.00 216 THR A N 1
ATOM 1762 C CA . THR A 1 216 ? 28.293 25.629 -84.077 1.00 79.00 216 THR A CA 1
ATOM 1763 C C . THR A 1 216 ? 28.913 24.737 -85.157 1.00 79.00 216 THR A C 1
ATOM 1765 O O . THR A 1 216 ? 29.657 25.237 -85.994 1.00 79.00 216 THR A O 1
ATOM 1768 N N . GLN A 1 217 ? 28.574 23.439 -85.180 1.00 79.06 217 GLN A N 1
ATOM 1769 C CA . GLN A 1 217 ? 29.097 22.439 -86.120 1.00 79.06 217 GLN A CA 1
ATOM 1770 C C . GLN A 1 217 ? 30.632 22.337 -86.128 1.00 79.06 217 GLN A C 1
ATOM 1772 O O . GLN A 1 217 ? 31.218 22.125 -87.185 1.00 79.06 217 GLN A O 1
ATOM 1777 N N . GLU A 1 218 ? 31.296 22.453 -84.972 1.00 77.75 218 GLU A N 1
ATOM 1778 C CA . GLU A 1 218 ? 32.751 22.269 -84.853 1.00 77.75 218 GLU A CA 1
ATOM 1779 C C . GLU A 1 218 ? 33.097 20.822 -84.453 1.00 77.75 218 GLU A C 1
ATOM 1781 O O . GLU A 1 218 ? 33.139 20.493 -83.262 1.00 77.75 218 GLU A O 1
ATOM 1786 N N . PRO A 1 219 ? 33.380 19.908 -85.403 1.00 76.00 219 PRO A N 1
ATOM 1787 C CA . PRO A 1 219 ? 33.408 18.477 -85.107 1.00 76.00 219 PRO A CA 1
ATOM 1788 C C . PRO A 1 219 ? 34.593 18.105 -84.208 1.00 76.00 219 PRO A C 1
ATOM 1790 O O . PRO A 1 219 ? 34.461 17.271 -83.318 1.00 76.00 219 PRO A O 1
ATOM 1793 N N . ALA A 1 220 ? 35.741 18.770 -84.376 1.00 77.19 220 ALA A N 1
ATOM 1794 C CA . ALA A 1 220 ? 36.938 18.533 -83.566 1.00 77.19 220 ALA A CA 1
ATOM 1795 C C . ALA A 1 220 ? 36.726 18.853 -82.071 1.00 77.19 220 ALA A C 1
ATOM 1797 O O . ALA A 1 220 ? 37.233 18.141 -81.198 1.00 77.19 220 ALA A O 1
ATOM 1798 N N . LEU A 1 221 ? 35.937 19.887 -81.764 1.00 73.88 221 LEU A N 1
ATOM 1799 C CA . LEU A 1 221 ? 35.612 20.273 -80.391 1.00 73.88 221 LEU A CA 1
ATOM 1800 C C . LEU A 1 221 ? 34.597 19.306 -79.762 1.00 73.88 221 LEU A C 1
ATOM 1802 O O . LEU A 1 221 ? 34.724 18.945 -78.591 1.00 73.88 221 LEU A O 1
ATOM 1806 N N . VAL A 1 222 ? 33.635 18.818 -80.552 1.00 74.56 222 VAL A N 1
ATOM 1807 C CA . VAL A 1 222 ? 32.658 17.806 -80.123 1.00 74.56 222 VAL A CA 1
ATOM 1808 C C . VAL A 1 222 ? 33.346 16.483 -79.779 1.00 74.56 222 VAL A C 1
ATOM 1810 O O . VAL A 1 222 ? 33.114 15.944 -78.697 1.00 74.56 222 VAL A O 1
ATOM 1813 N N . PHE A 1 223 ? 34.228 15.979 -80.650 1.00 76.31 223 PHE A N 1
ATOM 1814 C CA . PHE A 1 223 ? 34.923 14.706 -80.419 1.00 76.31 223 PHE A CA 1
ATOM 1815 C C . PHE A 1 223 ? 35.865 14.769 -79.215 1.00 76.31 223 PHE A C 1
ATOM 1817 O O . PHE A 1 223 ? 35.803 13.892 -78.355 1.00 76.31 223 PHE A O 1
ATOM 1824 N N . SER A 1 224 ? 36.668 15.830 -79.091 1.00 78.38 224 SER A N 1
ATOM 1825 C CA . SER A 1 224 ? 37.572 15.988 -77.943 1.00 78.38 224 SER A CA 1
ATOM 1826 C C . SER A 1 224 ? 36.818 16.149 -76.617 1.00 78.38 224 SER A C 1
ATOM 1828 O O . SER A 1 224 ? 37.203 15.557 -75.609 1.00 78.38 224 SER A O 1
ATOM 1830 N N . THR A 1 225 ? 35.702 16.884 -76.598 1.00 76.50 225 THR A N 1
ATOM 1831 C CA . THR A 1 225 ? 34.891 17.053 -75.380 1.00 76.50 225 THR A CA 1
ATOM 1832 C C . THR A 1 225 ? 34.165 15.761 -74.997 1.00 76.50 225 THR A C 1
ATOM 1834 O O . THR A 1 225 ? 34.118 15.417 -73.815 1.00 76.50 225 THR A O 1
ATOM 1837 N N . ALA A 1 226 ? 33.635 15.013 -75.970 1.00 76.69 226 ALA A N 1
ATOM 1838 C CA . ALA A 1 226 ? 32.970 13.733 -75.730 1.00 76.69 226 ALA A CA 1
ATOM 1839 C C . ALA A 1 226 ? 33.940 12.653 -75.220 1.00 76.69 226 ALA A C 1
ATOM 1841 O O . ALA A 1 226 ? 33.609 11.931 -74.279 1.00 76.69 226 ALA A O 1
ATOM 1842 N N . GLU A 1 227 ? 35.151 12.579 -75.777 1.00 81.00 227 GLU A N 1
ATOM 1843 C CA . GLU A 1 227 ? 36.184 11.639 -75.328 1.00 81.00 227 GLU A CA 1
ATOM 1844 C C . GLU A 1 227 ? 36.641 11.945 -73.892 1.00 81.00 227 GLU A C 1
ATOM 1846 O O . GLU A 1 227 ? 36.760 11.039 -73.065 1.00 81.00 227 GLU A O 1
ATOM 1851 N N . ASN A 1 228 ? 36.797 13.228 -73.553 1.00 77.44 228 ASN A N 1
ATOM 1852 C CA . ASN A 1 228 ? 37.128 13.659 -72.193 1.00 77.44 228 ASN A CA 1
ATOM 1853 C C . ASN A 1 228 ? 35.999 13.374 -71.186 1.00 77.44 228 ASN A C 1
ATOM 1855 O O . ASN A 1 228 ? 36.277 13.024 -70.044 1.00 77.44 228 ASN A O 1
ATOM 1859 N N . ILE A 1 229 ? 34.724 13.496 -71.581 1.00 77.88 229 ILE A N 1
ATOM 1860 C CA . ILE A 1 229 ? 33.590 13.090 -70.730 1.00 77.88 229 ILE A CA 1
ATOM 1861 C C . ILE A 1 229 ? 33.599 11.572 -70.522 1.00 77.88 229 ILE A C 1
ATOM 1863 O O . ILE A 1 229 ? 33.426 11.113 -69.398 1.00 77.88 229 ILE A O 1
ATOM 1867 N N . SER A 1 230 ? 33.831 10.793 -71.582 1.00 75.31 230 SER A N 1
ATOM 1868 C CA . SER A 1 230 ? 33.841 9.328 -71.506 1.00 75.31 230 SER A CA 1
ATOM 1869 C C . SER A 1 230 ? 34.973 8.780 -70.636 1.00 75.31 230 SER A C 1
ATOM 1871 O O . SER A 1 230 ? 34.805 7.723 -70.038 1.00 75.31 230 SER A O 1
ATOM 1873 N N . ARG A 1 231 ? 36.114 9.475 -70.570 1.00 74.69 231 ARG A N 1
ATOM 1874 C CA . ARG A 1 231 ? 37.263 9.089 -69.739 1.00 74.69 231 ARG A CA 1
ATOM 1875 C C . ARG A 1 231 ? 37.052 9.389 -68.253 1.00 74.69 231 ARG A C 1
ATOM 1877 O O . ARG A 1 231 ? 37.554 8.656 -67.409 1.00 74.69 231 ARG A O 1
ATOM 1884 N N . ASP A 1 232 ? 36.303 10.448 -67.952 1.00 68.88 232 ASP A N 1
ATOM 1885 C CA . ASP A 1 232 ? 36.112 10.941 -66.585 1.00 68.88 232 ASP A CA 1
ATOM 1886 C C . ASP A 1 232 ? 34.887 10.335 -65.880 1.00 68.88 232 ASP A C 1
ATOM 1888 O O . ASP A 1 232 ? 34.733 10.516 -64.672 1.00 68.88 232 ASP A O 1
ATOM 1892 N N . ILE A 1 233 ? 34.018 9.603 -66.591 1.00 68.19 233 ILE A N 1
ATOM 1893 C CA . ILE A 1 233 ? 32.952 8.805 -65.970 1.00 68.19 233 ILE A CA 1
ATOM 1894 C C . ILE A 1 233 ? 33.598 7.553 -65.357 1.00 68.19 233 ILE A C 1
ATOM 1896 O O . ILE A 1 233 ? 34.053 6.683 -66.101 1.00 68.19 233 ILE A O 1
ATOM 1900 N N . PRO A 1 234 ? 33.631 7.400 -64.020 1.00 58.06 234 PRO A N 1
ATOM 1901 C CA . PRO A 1 234 ? 34.187 6.201 -63.411 1.00 58.06 234 PRO A CA 1
ATOM 1902 C C . PRO A 1 234 ? 33.307 4.997 -63.772 1.00 58.06 234 PRO A C 1
ATOM 1904 O O . PRO A 1 234 ? 32.092 5.037 -63.545 1.00 58.06 234 PRO A O 1
ATOM 1907 N N . GLU A 1 235 ? 33.911 3.904 -64.254 1.00 54.00 235 GLU A N 1
ATOM 1908 C CA . GLU A 1 235 ? 33.228 2.642 -64.613 1.00 54.00 235 GLU A CA 1
ATOM 1909 C C . GLU A 1 235 ? 32.408 2.020 -63.455 1.00 54.00 235 GLU A C 1
ATOM 1911 O O . GLU A 1 235 ? 31.609 1.114 -63.669 1.00 54.00 235 GLU A O 1
ATOM 1916 N N . GLN A 1 236 ? 32.550 2.521 -62.223 1.00 50.75 236 GLN A N 1
ATOM 1917 C CA . GLN A 1 236 ? 31.891 2.008 -61.013 1.00 50.75 236 GLN A CA 1
ATOM 1918 C C . GLN A 1 236 ? 30.650 2.804 -60.556 1.00 50.75 236 GLN A C 1
ATOM 1920 O O . GLN A 1 236 ? 30.135 2.573 -59.463 1.00 50.75 236 GLN A O 1
ATOM 1925 N N . SER A 1 237 ? 30.129 3.734 -61.357 1.00 44.66 237 SER A N 1
ATOM 1926 C CA . SER A 1 237 ? 29.081 4.685 -60.932 1.00 44.66 237 SER A CA 1
ATOM 1927 C C . SER A 1 237 ? 27.644 4.126 -60.806 1.00 44.66 237 SER A C 1
ATOM 1929 O O . SER A 1 237 ? 26.700 4.897 -60.638 1.00 44.66 237 SER A O 1
ATOM 1931 N N . VAL A 1 238 ? 27.448 2.800 -60.782 1.00 44.28 238 VAL A N 1
ATOM 1932 C CA . VAL A 1 238 ? 26.144 2.164 -60.487 1.00 44.28 238 VAL A CA 1
ATOM 1933 C C . VAL A 1 238 ? 26.234 1.266 -59.248 1.00 44.28 238 VAL A C 1
ATOM 1935 O O . VAL A 1 238 ? 25.959 0.072 -59.288 1.00 44.28 238 VAL A O 1
ATOM 1938 N N . LEU A 1 239 ? 26.601 1.842 -58.106 1.00 42.88 239 LEU A N 1
ATOM 1939 C CA . LEU A 1 239 ? 26.259 1.274 -56.801 1.00 42.88 239 LEU A CA 1
ATOM 1940 C C . LEU A 1 239 ? 25.187 2.168 -56.186 1.00 42.88 239 LEU A C 1
ATOM 1942 O O . LEU A 1 239 ? 25.472 3.218 -55.616 1.00 42.88 239 LEU A O 1
ATOM 1946 N N . VAL A 1 240 ? 23.926 1.752 -56.330 1.00 42.31 240 VAL A N 1
ATOM 1947 C CA . VAL A 1 240 ? 22.805 2.325 -55.579 1.00 42.31 240 VAL A CA 1
ATOM 1948 C C . VAL A 1 240 ? 23.022 1.956 -54.113 1.00 42.31 240 VAL A C 1
ATOM 1950 O O . VAL A 1 240 ? 22.568 0.915 -53.642 1.00 42.31 240 VAL A O 1
ATOM 1953 N N . VAL A 1 241 ? 23.767 2.789 -53.387 1.00 42.22 241 VAL A N 1
ATOM 1954 C CA . VAL A 1 241 ? 23.885 2.672 -51.934 1.00 42.22 241 VAL A CA 1
ATOM 1955 C C . VAL A 1 241 ? 22.533 3.075 -51.357 1.00 42.22 241 VAL A C 1
ATOM 1957 O O . VAL A 1 241 ? 22.208 4.257 -51.242 1.00 42.22 241 VAL A O 1
ATOM 1960 N N . LYS A 1 242 ? 21.704 2.077 -51.037 1.00 36.72 242 LYS A N 1
ATOM 1961 C CA . LYS A 1 242 ? 20.515 2.286 -50.209 1.00 36.72 242 LYS A CA 1
ATOM 1962 C C . LYS A 1 242 ? 20.998 2.853 -48.865 1.00 36.72 242 LYS A C 1
ATOM 1964 O O . LYS A 1 242 ? 21.878 2.238 -48.261 1.00 36.72 242 LYS A O 1
ATOM 1969 N N . PRO A 1 243 ? 20.478 3.999 -48.393 1.00 34.16 243 PRO A N 1
ATOM 1970 C CA . PRO A 1 243 ? 20.853 4.508 -47.082 1.00 34.16 243 PRO A CA 1
ATOM 1971 C C . PRO A 1 243 ? 20.499 3.456 -46.018 1.00 34.16 243 PRO A C 1
ATOM 1973 O O . PRO A 1 243 ? 19.429 2.849 -46.121 1.00 34.16 243 PRO A O 1
ATOM 1976 N N . PRO A 1 244 ? 21.370 3.207 -45.022 1.00 36.72 244 PRO A N 1
ATOM 1977 C CA . PRO A 1 244 ? 21.024 2.332 -43.912 1.00 36.72 244 PRO A CA 1
ATOM 1978 C C . PRO A 1 244 ? 19.782 2.896 -43.220 1.00 36.72 244 PRO A C 1
ATOM 1980 O O . PRO A 1 244 ? 19.744 4.070 -42.846 1.00 36.72 244 PRO A O 1
ATOM 1983 N N . GLU A 1 245 ? 18.745 2.070 -43.090 1.00 33.34 245 GLU A N 1
ATOM 1984 C CA . GLU A 1 245 ? 17.569 2.415 -42.301 1.00 33.34 245 GLU A CA 1
ATOM 1985 C C . GLU A 1 245 ? 18.026 2.625 -40.854 1.00 33.34 245 GLU A C 1
ATOM 1987 O O . GLU A 1 245 ? 18.465 1.699 -40.173 1.00 33.34 245 GLU A O 1
ATOM 1992 N N . LEU A 1 246 ? 17.987 3.879 -40.401 1.00 29.95 246 LEU A N 1
ATOM 1993 C CA . LEU A 1 246 ? 18.246 4.250 -39.016 1.00 29.95 246 LEU A CA 1
ATOM 1994 C C . LEU A 1 246 ? 17.178 3.596 -38.133 1.00 29.95 246 LEU A C 1
ATOM 1996 O O . LEU A 1 246 ? 16.068 4.110 -37.991 1.00 29.95 246 LEU A O 1
ATOM 2000 N N . CYS A 1 247 ? 17.516 2.459 -37.525 1.00 30.75 247 CYS A N 1
ATOM 2001 C CA . CYS A 1 247 ? 16.743 1.898 -36.427 1.00 30.75 247 CYS A CA 1
ATOM 2002 C C . CYS A 1 247 ? 16.830 2.855 -35.235 1.00 30.75 247 CYS A C 1
ATOM 2004 O O . CYS A 1 247 ? 17.848 2.943 -34.550 1.00 30.75 247 CYS A O 1
ATOM 2006 N N . TYR A 1 248 ? 15.744 3.586 -35.001 1.00 31.31 248 TYR A N 1
ATOM 2007 C CA . TYR A 1 248 ? 15.563 4.408 -33.815 1.00 31.31 248 TYR A CA 1
ATOM 2008 C C . TYR A 1 248 ? 15.498 3.484 -32.588 1.00 31.31 248 TYR A C 1
ATOM 2010 O O . TYR A 1 248 ? 14.510 2.776 -32.383 1.00 31.31 248 TYR A O 1
ATOM 2018 N N . ILE A 1 249 ? 16.569 3.446 -31.794 1.00 32.41 249 ILE A N 1
ATOM 2019 C CA . ILE A 1 249 ? 16.569 2.785 -30.487 1.00 32.41 249 ILE A CA 1
ATOM 2020 C C . ILE A 1 249 ? 15.881 3.756 -29.525 1.00 32.41 249 ILE A C 1
ATOM 2022 O O . ILE A 1 249 ? 16.491 4.720 -29.064 1.00 32.41 249 ILE A O 1
ATOM 2026 N N . GLU A 1 250 ? 14.589 3.550 -29.258 1.00 30.95 250 GLU A N 1
ATOM 2027 C CA . GLU A 1 250 ? 13.941 4.241 -28.140 1.00 30.95 250 GLU A CA 1
ATOM 2028 C C . GLU A 1 250 ? 14.638 3.837 -26.830 1.00 30.95 250 GLU A C 1
ATOM 2030 O O . GLU A 1 250 ? 14.986 2.663 -26.659 1.00 30.95 250 GLU A O 1
ATOM 2035 N N . PRO A 1 251 ? 14.862 4.782 -25.899 1.00 32.22 251 PRO A N 1
ATOM 2036 C CA . PRO A 1 251 ? 15.455 4.462 -24.611 1.00 32.22 251 PRO A CA 1
ATOM 2037 C C . PRO A 1 251 ? 14.596 3.408 -23.908 1.00 32.22 251 PRO A C 1
ATOM 2039 O O . PRO A 1 251 ? 13.380 3.564 -23.787 1.00 32.22 251 PRO A O 1
ATOM 2042 N N . ILE A 1 252 ? 15.251 2.333 -23.463 1.00 40.31 252 ILE A N 1
ATOM 2043 C CA . ILE A 1 252 ? 14.657 1.264 -22.657 1.00 40.31 252 ILE A CA 1
ATOM 2044 C C . ILE A 1 252 ? 13.835 1.915 -21.542 1.00 40.31 252 ILE A C 1
ATOM 2046 O O . ILE A 1 252 ? 14.360 2.708 -20.759 1.00 40.31 252 ILE A O 1
ATOM 2050 N N . ASP A 1 253 ? 12.539 1.600 -21.502 1.00 36.34 253 ASP A N 1
ATOM 2051 C CA . ASP A 1 253 ? 11.598 2.133 -20.523 1.00 36.34 253 ASP A CA 1
ATOM 2052 C C . ASP A 1 253 ? 12.172 1.930 -19.110 1.00 36.34 253 ASP A C 1
ATOM 2054 O O . ASP A 1 253 ? 12.409 0.801 -18.668 1.00 36.34 253 ASP A O 1
ATOM 2058 N N . VAL A 1 254 ? 12.427 3.039 -18.409 1.00 39.03 254 VAL A N 1
ATOM 2059 C CA . VAL A 1 254 ? 13.089 3.121 -17.090 1.00 39.03 254 VAL A CA 1
ATOM 2060 C C . VAL A 1 254 ? 12.394 2.236 -16.038 1.00 39.03 254 VAL A C 1
ATOM 2062 O O . VAL A 1 254 ? 12.980 1.874 -15.015 1.00 39.03 254 VAL A O 1
ATOM 2065 N N . ASN A 1 255 ? 11.152 1.823 -16.299 1.00 39.16 255 ASN A N 1
ATOM 2066 C CA . ASN A 1 255 ? 10.401 0.899 -15.458 1.00 39.16 255 ASN A CA 1
ATOM 2067 C C . ASN A 1 255 ? 10.903 -0.556 -15.520 1.00 39.16 255 ASN A C 1
ATOM 2069 O O . ASN A 1 255 ? 10.806 -1.257 -14.515 1.00 39.16 255 ASN A O 1
ATOM 2073 N N . ILE A 1 256 ? 11.496 -1.004 -16.634 1.00 39.16 256 ILE A N 1
ATOM 2074 C CA . ILE A 1 256 ? 12.066 -2.359 -16.768 1.00 39.16 256 ILE A CA 1
ATOM 2075 C C . ILE A 1 256 ? 13.337 -2.485 -15.913 1.00 39.16 256 ILE A C 1
ATOM 2077 O O . ILE A 1 256 ? 13.528 -3.484 -15.222 1.00 39.16 256 ILE A O 1
ATOM 2081 N N . GLY A 1 257 ? 14.155 -1.427 -15.862 1.00 35.66 257 GLY A N 1
ATOM 2082 C CA . GLY A 1 257 ? 15.346 -1.367 -15.008 1.00 35.66 257 GLY A CA 1
ATOM 2083 C C . GLY A 1 257 ? 15.032 -1.437 -13.508 1.00 35.66 257 GLY A C 1
ATOM 2084 O O . GLY A 1 257 ? 15.785 -2.048 -12.755 1.00 35.66 257 GLY A O 1
ATOM 2085 N N . LYS A 1 258 ? 13.890 -0.887 -13.068 1.00 39.09 258 LYS A N 1
ATOM 2086 C CA . LYS A 1 258 ? 13.441 -0.970 -11.664 1.00 39.09 258 LYS A CA 1
ATOM 2087 C C . LYS A 1 258 ? 12.995 -2.378 -11.260 1.00 39.09 258 LYS A C 1
ATOM 2089 O O . LYS A 1 258 ? 13.266 -2.801 -10.139 1.00 39.09 258 LYS A O 1
ATOM 2094 N N . VAL A 1 259 ? 12.342 -3.107 -12.165 1.00 37.62 259 VAL A N 1
ATOM 2095 C CA . VAL A 1 259 ? 11.914 -4.494 -11.912 1.00 37.62 259 VAL A CA 1
ATOM 2096 C C . VAL A 1 259 ? 13.125 -5.434 -11.895 1.00 37.62 259 VAL A C 1
ATOM 2098 O O . VAL A 1 259 ? 13.256 -6.241 -10.981 1.00 37.62 259 VAL A O 1
ATOM 2101 N N . LEU A 1 260 ? 14.070 -5.269 -12.826 1.00 34.97 260 LEU A N 1
ATOM 2102 C CA . LEU A 1 260 ? 15.265 -6.121 -12.915 1.00 34.97 260 LEU A CA 1
ATOM 2103 C C . LEU A 1 260 ? 16.309 -5.835 -11.820 1.00 34.97 260 LEU A C 1
ATOM 2105 O O . LEU A 1 260 ? 16.936 -6.767 -11.318 1.00 34.97 260 LEU A O 1
ATOM 2109 N N . GLY A 1 261 ? 16.457 -4.578 -11.385 1.00 35.78 261 GLY A N 1
ATOM 2110 C CA . GLY A 1 261 ? 17.365 -4.207 -10.289 1.00 35.78 261 GLY A CA 1
ATOM 2111 C C . GLY A 1 261 ? 16.960 -4.764 -8.918 1.00 35.78 261 GLY A C 1
ATOM 2112 O O . GLY A 1 261 ? 17.787 -4.826 -8.015 1.00 35.78 261 GLY A O 1
ATOM 2113 N N . SER A 1 262 ? 15.707 -5.207 -8.771 1.00 36.66 262 SER A N 1
ATOM 2114 C CA . SER A 1 262 ? 15.203 -5.844 -7.546 1.00 36.66 262 SER A CA 1
ATOM 2115 C C . SER A 1 262 ? 15.539 -7.341 -7.471 1.00 36.66 262 SER A C 1
ATOM 2117 O O . SER A 1 262 ? 15.501 -7.919 -6.389 1.00 36.66 262 SER A O 1
ATOM 2119 N N . ILE A 1 263 ? 15.859 -7.969 -8.612 1.00 38.19 263 ILE A N 1
ATOM 2120 C CA . ILE A 1 263 ? 15.993 -9.430 -8.758 1.00 38.19 263 ILE A CA 1
ATOM 2121 C C . ILE A 1 263 ? 17.467 -9.855 -8.907 1.00 38.19 263 ILE A C 1
ATOM 2123 O O . ILE A 1 263 ? 17.830 -10.972 -8.545 1.00 38.19 263 ILE A O 1
ATOM 2127 N N . ILE A 1 264 ? 18.352 -8.970 -9.381 1.00 35.06 264 ILE A N 1
ATOM 2128 C CA . ILE A 1 264 ? 19.710 -9.338 -9.805 1.00 35.06 264 ILE A CA 1
ATOM 2129 C C . ILE A 1 264 ? 20.765 -8.561 -8.999 1.00 35.06 264 ILE A C 1
ATOM 2131 O O . ILE A 1 264 ? 20.835 -7.337 -9.076 1.00 35.06 264 ILE A O 1
ATOM 2135 N N . LYS A 1 265 ? 21.639 -9.265 -8.257 1.00 35.50 265 LYS A N 1
ATOM 2136 C CA . LYS A 1 265 ? 22.752 -8.645 -7.496 1.00 35.50 265 LYS A CA 1
ATOM 2137 C C . LYS A 1 265 ? 23.853 -8.048 -8.393 1.00 35.50 265 LYS A C 1
ATOM 2139 O O . LYS A 1 265 ? 24.557 -7.150 -7.944 1.00 35.50 265 LYS A O 1
ATOM 2144 N N . THR A 1 266 ? 23.977 -8.502 -9.643 1.00 30.44 266 THR A N 1
ATOM 2145 C CA . THR A 1 266 ? 24.871 -7.960 -10.685 1.00 30.44 266 THR A CA 1
ATOM 2146 C C . THR A 1 266 ? 24.370 -8.358 -12.086 1.00 30.44 266 THR A C 1
ATOM 2148 O O . THR A 1 266 ? 24.461 -9.530 -12.449 1.00 30.44 266 THR A O 1
ATOM 2151 N N . PRO A 1 267 ? 23.834 -7.446 -12.919 1.00 31.72 267 PRO A N 1
ATOM 2152 C CA . PRO A 1 267 ? 23.468 -7.804 -14.287 1.00 31.72 267 PRO A CA 1
ATOM 2153 C C . PRO A 1 267 ? 24.735 -8.040 -15.121 1.00 31.72 267 PRO A C 1
ATOM 2155 O O . PRO A 1 267 ? 25.496 -7.112 -15.388 1.00 31.72 267 PRO A O 1
ATOM 2158 N N . LYS A 1 268 ? 24.965 -9.281 -15.567 1.00 30.72 268 LYS A N 1
ATOM 2159 C CA . LYS A 1 268 ? 25.890 -9.557 -16.674 1.00 30.72 268 LYS A CA 1
ATOM 2160 C C . LYS A 1 268 ? 25.115 -9.430 -17.979 1.00 30.72 268 LYS A C 1
ATOM 2162 O O . LYS A 1 268 ? 24.393 -10.336 -18.379 1.00 30.72 268 LYS A O 1
ATOM 2167 N N . VAL A 1 269 ? 25.266 -8.297 -18.655 1.00 31.47 269 VAL A N 1
ATOM 2168 C CA . VAL A 1 269 ? 24.809 -8.158 -20.040 1.00 31.47 269 VAL A CA 1
ATOM 2169 C C . VAL A 1 269 ? 25.774 -8.955 -20.921 1.00 31.47 269 VAL A C 1
ATOM 2171 O O . VAL A 1 269 ? 26.899 -8.525 -21.161 1.00 31.47 269 VAL A O 1
ATOM 2174 N N . VAL A 1 270 ? 25.366 -10.144 -21.370 1.00 28.62 270 VAL A N 1
ATOM 2175 C CA . VAL A 1 270 ? 26.140 -10.935 -22.338 1.00 28.62 270 VAL A CA 1
ATOM 2176 C C . VAL A 1 270 ? 25.793 -10.446 -23.742 1.00 28.62 270 VAL A C 1
ATOM 2178 O O . VAL A 1 270 ? 24.703 -10.695 -24.252 1.00 28.62 270 VAL A O 1
ATOM 2181 N N . LEU A 1 271 ? 26.726 -9.731 -24.372 1.00 28.22 271 LEU A N 1
ATOM 2182 C CA . LEU A 1 271 ? 26.610 -9.324 -25.769 1.00 28.22 271 LEU A CA 1
ATOM 2183 C C . LEU A 1 271 ? 26.960 -10.527 -26.663 1.00 28.22 271 LEU A C 1
ATOM 2185 O O . LEU A 1 271 ? 28.131 -10.883 -26.802 1.00 28.22 271 LEU A O 1
ATOM 2189 N N . ILE A 1 272 ? 25.962 -11.182 -27.262 1.00 29.39 272 ILE A N 1
ATOM 2190 C CA . ILE A 1 272 ? 26.210 -12.248 -28.243 1.00 29.39 272 ILE A CA 1
ATOM 2191 C C . ILE A 1 272 ? 26.549 -11.594 -29.583 1.00 29.39 272 ILE A C 1
ATOM 2193 O O . ILE A 1 272 ? 25.699 -10.984 -30.228 1.00 29.39 272 ILE A O 1
ATOM 2197 N N . LYS A 1 273 ? 27.803 -11.732 -30.018 1.00 26.77 273 LYS A N 1
ATOM 2198 C CA . LYS A 1 273 ? 28.242 -11.339 -31.360 1.00 26.77 273 LYS A CA 1
ATOM 2199 C C . LYS A 1 273 ? 27.782 -12.414 -32.350 1.00 26.77 273 LYS A C 1
ATOM 2201 O O . LYS A 1 273 ? 28.426 -13.452 -32.482 1.00 26.77 273 LYS A O 1
ATOM 2206 N N . THR A 1 274 ? 26.656 -12.197 -33.024 1.00 26.84 274 THR A N 1
ATOM 2207 C CA . THR A 1 274 ? 26.191 -13.079 -34.102 1.00 26.84 274 THR A CA 1
ATOM 2208 C C . THR A 1 274 ? 27.053 -12.861 -35.345 1.00 26.84 274 THR A C 1
ATOM 2210 O O . THR A 1 274 ? 26.889 -11.899 -36.090 1.00 26.84 274 THR A O 1
ATOM 2213 N N . PHE A 1 275 ? 27.999 -13.765 -35.595 1.00 23.72 275 PHE A N 1
ATOM 2214 C CA . PHE A 1 275 ? 28.640 -13.849 -36.904 1.00 23.72 275 PHE A CA 1
ATOM 2215 C C . PHE A 1 275 ? 27.664 -14.516 -37.885 1.00 23.72 275 PHE A C 1
ATOM 2217 O O . PHE A 1 275 ? 27.507 -15.731 -37.885 1.00 23.72 275 PHE A O 1
ATOM 2224 N N . GLY A 1 276 ? 26.999 -13.709 -38.716 1.00 29.31 276 GLY A N 1
ATOM 2225 C CA . GLY A 1 276 ? 26.451 -14.166 -39.999 1.00 29.31 276 GLY A CA 1
ATOM 2226 C C . GLY A 1 276 ? 25.062 -14.813 -40.019 1.00 29.31 276 GLY A C 1
ATOM 2227 O O . GLY A 1 276 ? 24.706 -15.365 -41.054 1.00 29.31 276 GLY A O 1
ATOM 2228 N N . ILE A 1 277 ? 24.251 -14.727 -38.957 1.00 29.17 277 ILE A N 1
ATOM 2229 C CA . ILE A 1 277 ? 22.843 -15.168 -39.007 1.00 29.17 277 ILE A CA 1
ATOM 2230 C C . ILE A 1 277 ? 21.928 -13.960 -38.809 1.00 29.17 277 ILE A C 1
ATOM 2232 O O . ILE A 1 277 ? 21.921 -13.326 -37.755 1.00 29.17 277 ILE A O 1
ATOM 2236 N N . ASN A 1 278 ? 21.190 -13.625 -39.865 1.00 30.28 278 ASN A N 1
ATOM 2237 C CA . ASN A 1 278 ? 20.311 -12.468 -39.935 1.00 30.28 278 ASN A CA 1
ATOM 2238 C C . ASN A 1 278 ? 18.936 -12.846 -39.357 1.00 30.28 278 ASN A C 1
ATOM 2240 O O . ASN A 1 278 ? 18.187 -13.588 -39.988 1.00 30.28 278 ASN A O 1
ATOM 2244 N N . PHE A 1 279 ? 18.607 -12.357 -38.161 1.00 37.97 279 PHE A N 1
ATOM 2245 C CA . PHE A 1 279 ? 17.266 -12.476 -37.582 1.00 37.97 279 PHE A CA 1
ATOM 2246 C C . PHE A 1 279 ? 16.606 -11.089 -37.549 1.00 37.97 279 PHE A C 1
ATOM 2248 O O . PHE A 1 279 ? 16.737 -10.378 -36.553 1.00 37.97 279 PHE A O 1
ATOM 2255 N N . PRO A 1 280 ? 15.890 -10.684 -38.612 1.00 37.62 280 PRO A N 1
ATOM 2256 C CA . PRO A 1 280 ? 15.348 -9.327 -38.749 1.00 37.62 280 PRO A CA 1
ATOM 2257 C C . PRO A 1 280 ? 14.227 -8.959 -37.751 1.00 37.62 280 PRO A C 1
ATOM 2259 O O . PRO A 1 280 ? 13.726 -7.841 -37.787 1.00 37.62 280 PRO A O 1
ATOM 2262 N N . GLU A 1 281 ? 13.828 -9.858 -36.843 1.00 39.97 281 GLU A N 1
ATOM 2263 C CA . GLU A 1 281 ? 12.658 -9.680 -35.960 1.00 39.97 281 GLU A CA 1
ATOM 2264 C C . GLU A 1 281 ? 12.973 -9.663 -34.448 1.00 39.97 281 GLU A C 1
ATOM 2266 O O . GLU A 1 281 ? 12.059 -9.606 -33.616 1.00 39.97 281 GLU A O 1
ATOM 2271 N N . LEU A 1 282 ? 14.250 -9.723 -34.057 1.00 41.00 282 LEU A N 1
ATOM 2272 C CA . LEU A 1 282 ? 14.669 -9.847 -32.655 1.00 41.00 282 LEU A CA 1
ATOM 2273 C C . LEU A 1 282 ? 15.044 -8.494 -32.044 1.00 41.00 282 LEU A C 1
ATOM 2275 O O . LEU A 1 282 ? 15.800 -7.736 -32.637 1.00 41.00 282 LEU A O 1
ATOM 2279 N N . ASN A 1 283 ? 14.542 -8.203 -30.836 1.00 42.19 283 ASN A N 1
ATOM 2280 C CA . ASN A 1 283 ? 14.781 -6.919 -30.157 1.00 42.19 283 ASN A CA 1
ATOM 2281 C C . ASN A 1 283 ? 15.316 -7.034 -28.714 1.00 42.19 283 ASN A C 1
ATOM 2283 O O . ASN A 1 283 ? 15.383 -6.028 -28.016 1.00 42.19 283 ASN A O 1
ATOM 2287 N N . GLY A 1 284 ? 15.720 -8.219 -28.247 1.00 44.38 284 GLY A N 1
ATOM 2288 C CA . GLY A 1 284 ? 16.414 -8.330 -26.960 1.00 44.38 284 GLY A CA 1
ATOM 2289 C C . GLY A 1 284 ? 16.426 -9.731 -26.358 1.00 44.38 284 GLY A C 1
ATOM 2290 O O . GLY A 1 284 ? 15.464 -10.489 -26.503 1.00 44.38 284 GLY A O 1
ATOM 2291 N N . LEU A 1 285 ? 17.525 -10.033 -25.666 1.00 38.00 285 LEU A N 1
ATOM 2292 C CA . LEU A 1 285 ? 17.741 -11.219 -24.841 1.00 38.00 285 LEU A CA 1
ATOM 2293 C C . LEU A 1 285 ? 18.029 -10.738 -23.413 1.00 38.00 285 LEU A C 1
ATOM 2295 O O . LEU A 1 285 ? 18.918 -9.909 -23.223 1.00 38.00 285 LEU A O 1
ATOM 2299 N N . VAL A 1 286 ? 17.290 -11.233 -22.422 1.00 43.94 286 VAL A N 1
ATOM 2300 C CA . VAL A 1 286 ? 17.521 -10.911 -21.004 1.00 43.94 286 VAL A CA 1
ATOM 2301 C C . VAL A 1 286 ? 17.722 -12.215 -20.239 1.00 43.94 286 VAL A C 1
ATOM 2303 O O . VAL A 1 286 ? 16.843 -13.074 -20.251 1.00 43.94 286 VAL A O 1
ATOM 2306 N N . SER A 1 287 ? 18.882 -12.375 -19.601 1.00 40.72 287 SER A N 1
ATOM 2307 C CA . SER A 1 287 ? 19.135 -13.463 -18.649 1.00 40.72 287 SER A CA 1
ATOM 2308 C C . SER A 1 287 ? 18.501 -13.086 -17.309 1.00 40.72 287 SER A C 1
ATOM 2310 O O . SER A 1 287 ? 18.736 -11.989 -16.799 1.00 40.72 287 SER A O 1
ATOM 2312 N N . ILE A 1 288 ? 17.636 -13.959 -16.788 1.00 44.34 288 ILE A N 1
ATOM 2313 C CA . ILE A 1 288 ? 16.937 -13.756 -15.506 1.00 44.34 288 ILE A CA 1
ATOM 2314 C C . ILE A 1 288 ? 17.745 -14.375 -14.352 1.00 44.34 288 ILE A C 1
ATOM 2316 O O . ILE A 1 288 ? 17.726 -13.849 -13.242 1.00 44.34 288 ILE A O 1
ATOM 2320 N N . ASN A 1 289 ? 18.504 -15.439 -14.628 1.00 44.06 289 ASN A N 1
ATOM 2321 C CA . ASN A 1 289 ? 19.521 -16.041 -13.759 1.00 44.06 289 ASN A CA 1
ATOM 2322 C C . ASN A 1 289 ? 20.566 -16.794 -14.620 1.00 44.06 289 ASN A C 1
ATOM 2324 O O . ASN A 1 289 ? 20.463 -16.785 -15.851 1.00 44.06 289 ASN A O 1
ATOM 2328 N N . ASP A 1 290 ? 21.548 -17.450 -13.983 1.00 45.19 290 ASP A N 1
ATOM 2329 C CA . ASP A 1 290 ? 22.620 -18.209 -14.660 1.00 45.19 290 ASP A CA 1
ATOM 2330 C C . ASP A 1 290 ? 22.108 -19.354 -15.561 1.00 45.19 290 ASP A C 1
ATOM 2332 O O . ASP A 1 290 ? 22.892 -19.889 -16.342 1.00 45.19 290 ASP A O 1
ATOM 2336 N N . ASP A 1 291 ? 20.807 -19.679 -15.514 1.00 43.31 291 ASP A N 1
ATOM 2337 C CA . ASP A 1 291 ? 20.209 -20.815 -16.215 1.00 43.31 291 ASP A CA 1
ATOM 2338 C C . ASP A 1 291 ? 19.050 -20.466 -17.165 1.00 43.31 291 ASP A C 1
ATOM 2340 O O . ASP A 1 291 ? 18.609 -21.351 -17.890 1.00 43.31 291 ASP A O 1
ATOM 2344 N N . ILE A 1 292 ? 18.531 -19.230 -17.214 1.00 48.66 292 ILE A N 1
ATOM 2345 C CA . ILE A 1 292 ? 17.327 -18.900 -18.007 1.00 48.66 292 ILE A CA 1
ATOM 2346 C C . ILE A 1 292 ? 17.488 -17.605 -18.807 1.00 48.66 292 ILE A C 1
ATOM 2348 O O . ILE A 1 292 ? 17.755 -16.530 -18.260 1.00 48.66 292 ILE A O 1
ATOM 2352 N N . CYS A 1 293 ? 17.206 -17.701 -20.108 1.00 50.16 293 CYS A N 1
ATOM 2353 C CA . CYS A 1 293 ? 17.143 -16.585 -21.047 1.00 50.16 293 CYS A CA 1
ATOM 2354 C C . CYS A 1 293 ? 15.709 -16.332 -21.523 1.00 50.16 293 CYS A C 1
ATOM 2356 O O . CYS A 1 293 ? 14.984 -17.260 -21.887 1.00 50.16 293 CYS A O 1
ATOM 2358 N N . VAL A 1 294 ? 15.330 -15.055 -21.600 1.00 50.66 294 VAL A N 1
ATOM 2359 C CA . VAL A 1 294 ? 14.038 -14.602 -22.128 1.00 50.66 294 VAL A CA 1
ATOM 2360 C C . VAL A 1 294 ? 14.235 -13.802 -23.401 1.00 50.66 294 VAL A C 1
ATOM 2362 O O . VAL A 1 294 ? 15.018 -12.853 -23.449 1.00 50.66 294 VAL A O 1
ATOM 2365 N N . MET A 1 295 ? 13.479 -14.176 -24.429 1.00 57.16 295 MET A N 1
ATOM 2366 C CA . MET A 1 295 ? 13.418 -13.495 -25.717 1.00 57.16 295 MET A CA 1
ATOM 2367 C C . MET A 1 295 ? 12.047 -12.861 -25.906 1.00 57.16 295 MET A C 1
ATOM 2369 O O . MET A 1 295 ? 11.032 -13.538 -25.764 1.00 57.16 295 MET A O 1
ATOM 2373 N N . TYR A 1 296 ? 12.005 -11.588 -26.293 1.00 45.00 296 TYR A N 1
ATOM 2374 C CA . TYR A 1 296 ? 10.764 -10.903 -26.663 1.00 45.00 296 TYR A CA 1
ATOM 2375 C C . TYR A 1 296 ? 10.665 -10.739 -28.183 1.00 45.00 296 TYR A C 1
ATOM 2377 O O . TYR A 1 296 ? 11.527 -10.119 -28.811 1.00 45.00 296 TYR A O 1
ATOM 2385 N N . ASN A 1 297 ? 9.595 -11.265 -28.781 1.00 50.56 297 ASN A N 1
ATOM 2386 C CA . ASN A 1 297 ? 9.290 -11.077 -30.195 1.00 50.56 297 ASN A CA 1
ATOM 2387 C C . ASN A 1 297 ? 8.237 -9.966 -30.352 1.00 50.56 297 ASN A C 1
ATOM 2389 O O . ASN A 1 297 ? 7.071 -10.117 -29.979 1.00 50.56 297 ASN A O 1
ATOM 2393 N N . LYS A 1 298 ? 8.657 -8.841 -30.942 1.00 40.31 298 LYS A N 1
ATOM 2394 C CA . LYS A 1 298 ? 7.839 -7.626 -31.090 1.00 40.31 298 LYS A CA 1
ATOM 2395 C C . LYS A 1 298 ? 6.654 -7.815 -32.046 1.00 40.31 298 LYS A C 1
ATOM 2397 O O . LYS A 1 298 ? 5.586 -7.264 -31.786 1.00 40.31 298 LYS A O 1
ATOM 2402 N N . CYS A 1 299 ? 6.819 -8.608 -33.106 1.00 42.59 299 CYS A N 1
ATOM 2403 C CA . CYS A 1 299 ? 5.781 -8.863 -34.110 1.00 42.59 299 CYS A CA 1
ATOM 2404 C C . CYS A 1 299 ? 4.616 -9.677 -33.535 1.00 42.59 299 CYS A C 1
ATOM 2406 O O . CYS A 1 299 ? 3.452 -9.381 -33.788 1.00 42.59 299 CYS A O 1
ATOM 2408 N N . SER A 1 300 ? 4.926 -10.671 -32.707 1.00 45.69 300 SER A N 1
ATOM 2409 C CA . SER A 1 300 ? 3.924 -11.540 -32.082 1.00 45.69 300 SER A CA 1
ATOM 2410 C C . SER A 1 300 ? 3.457 -11.057 -30.708 1.00 45.69 300 SER A C 1
ATOM 2412 O O . SER A 1 300 ? 2.451 -11.558 -30.209 1.00 45.69 300 SER A O 1
ATOM 2414 N N . ARG A 1 301 ? 4.167 -10.098 -30.092 1.00 45.66 301 ARG A N 1
ATOM 2415 C CA . ARG A 1 301 ? 4.018 -9.715 -28.675 1.00 45.66 301 ARG A CA 1
ATOM 2416 C C . ARG A 1 301 ? 4.121 -10.916 -27.727 1.00 45.66 301 ARG A C 1
ATOM 2418 O O . ARG A 1 301 ? 3.459 -10.947 -26.692 1.00 45.66 301 ARG A O 1
ATOM 2425 N N . LYS A 1 302 ? 4.924 -11.916 -28.098 1.00 42.91 302 LYS A N 1
ATOM 2426 C CA . LYS A 1 302 ? 5.135 -13.145 -27.325 1.00 42.91 302 LYS A CA 1
ATOM 2427 C C . LYS A 1 302 ? 6.551 -13.189 -26.782 1.00 42.91 302 LYS A C 1
ATOM 2429 O O . LYS A 1 302 ? 7.489 -12.689 -27.407 1.00 42.91 302 LYS A O 1
ATOM 2434 N N . PHE A 1 303 ? 6.689 -13.835 -25.637 1.00 48.03 303 PHE A N 1
ATOM 2435 C CA . PHE A 1 303 ? 7.975 -14.149 -25.045 1.00 48.03 303 PHE A CA 1
ATOM 2436 C C . PHE A 1 303 ? 8.294 -15.628 -25.272 1.00 48.03 303 PHE A C 1
ATOM 2438 O O . PHE A 1 303 ? 7.390 -16.464 -25.271 1.00 48.03 303 PHE A O 1
ATOM 2445 N N . LYS A 1 304 ? 9.569 -15.943 -25.486 1.00 50.03 304 LYS A N 1
ATOM 2446 C CA . LYS A 1 304 ? 10.093 -17.312 -25.533 1.00 50.03 304 LYS A CA 1
ATOM 2447 C C . LYS A 1 304 ? 11.161 -17.475 -24.457 1.00 50.03 304 LYS A C 1
ATOM 2449 O O . LYS A 1 304 ? 11.941 -16.551 -24.233 1.00 50.03 304 LYS A O 1
ATOM 2454 N N . TYR A 1 305 ? 11.182 -18.641 -23.823 1.00 51.62 305 TYR A N 1
ATOM 2455 C CA . TYR A 1 305 ? 12.110 -18.985 -22.751 1.00 51.62 305 TYR A CA 1
ATOM 2456 C C . TYR A 1 305 ? 13.038 -20.110 -23.183 1.00 51.62 305 TYR A C 1
ATOM 2458 O O . TYR A 1 305 ? 12.617 -20.999 -23.922 1.00 51.62 305 TYR A O 1
ATOM 2466 N N . PHE A 1 306 ? 14.269 -20.075 -22.681 1.00 50.06 306 PHE A N 1
ATOM 2467 C CA . PHE A 1 306 ? 15.249 -21.139 -22.859 1.00 50.06 306 PHE A CA 1
ATOM 2468 C C . PHE A 1 306 ? 15.996 -21.362 -21.552 1.00 50.06 306 PHE A C 1
ATOM 2470 O O . PHE A 1 306 ? 16.443 -20.397 -20.930 1.00 50.06 306 PHE A O 1
ATOM 2477 N N . THR A 1 307 ? 16.155 -22.623 -21.175 1.00 41.94 307 THR A N 1
ATOM 2478 C CA . THR A 1 307 ? 17.084 -23.069 -20.141 1.00 41.94 307 THR A CA 1
ATOM 2479 C C . THR A 1 307 ? 18.481 -23.236 -20.748 1.00 41.94 307 THR A C 1
ATOM 2481 O O . THR A 1 307 ? 18.638 -23.816 -21.822 1.00 41.94 307 THR A O 1
ATOM 2484 N N . ILE A 1 308 ? 19.517 -22.711 -20.094 1.00 44.44 308 ILE A N 1
ATOM 2485 C CA . ILE A 1 308 ? 20.914 -22.755 -20.563 1.00 44.44 308 ILE A CA 1
ATOM 2486 C C . ILE A 1 308 ? 21.432 -24.201 -20.598 1.00 44.44 308 ILE A C 1
ATOM 2488 O O . ILE A 1 308 ? 22.253 -24.535 -21.449 1.00 44.44 308 ILE A O 1
ATOM 2492 N N . SER A 1 309 ? 20.879 -25.092 -19.772 1.00 38.59 309 SER A N 1
ATOM 2493 C CA . SER A 1 309 ? 21.135 -26.537 -19.819 1.00 38.59 309 SER A CA 1
ATOM 2494 C C . SER A 1 309 ? 20.721 -27.207 -21.141 1.00 38.59 309 SER A C 1
ATOM 2496 O O . SER A 1 309 ? 21.302 -28.234 -21.498 1.00 38.59 309 SER A O 1
ATOM 2498 N N . ASP A 1 310 ? 19.803 -26.610 -21.912 1.00 37.38 310 ASP A N 1
ATOM 2499 C CA . ASP A 1 310 ? 19.398 -27.096 -23.241 1.00 37.38 310 ASP A CA 1
ATOM 2500 C C . ASP A 1 310 ? 20.262 -26.524 -24.382 1.00 37.38 310 ASP A C 1
ATOM 2502 O O . ASP A 1 310 ? 20.215 -27.008 -25.516 1.00 37.38 310 ASP A O 1
ATOM 2506 N N . LEU A 1 311 ? 21.111 -25.533 -24.093 1.00 34.31 311 LEU A N 1
ATOM 2507 C CA . LEU A 1 311 ? 22.094 -24.981 -25.024 1.00 34.31 311 LEU A CA 1
ATOM 2508 C C . LEU A 1 311 ? 23.426 -25.729 -24.876 1.00 34.31 311 LEU A C 1
ATOM 2510 O O . LEU A 1 311 ? 24.390 -25.234 -24.292 1.00 34.31 311 LEU A O 1
ATOM 2514 N N . LYS A 1 312 ? 23.521 -26.938 -25.444 1.00 27.20 312 LYS A N 1
ATOM 2515 C CA . LYS A 1 312 ? 24.832 -27.579 -25.640 1.00 27.20 312 LYS A CA 1
ATOM 2516 C C . LYS A 1 312 ? 25.647 -26.779 -26.658 1.00 27.20 312 LYS A C 1
ATOM 2518 O O . LYS A 1 312 ? 25.467 -26.928 -27.864 1.00 27.20 312 LYS A O 1
ATOM 2523 N N . PHE A 1 313 ? 26.591 -25.975 -26.181 1.00 26.28 313 PHE A N 1
ATOM 2524 C CA . PHE A 1 313 ? 27.658 -25.437 -27.021 1.00 26.28 313 PHE A CA 1
ATOM 2525 C C . PHE A 1 313 ? 28.626 -26.567 -27.392 1.00 26.28 313 PHE A C 1
ATOM 2527 O O . PHE A 1 313 ? 29.450 -26.982 -26.580 1.00 26.28 313 PHE A O 1
ATOM 2534 N N . VAL A 1 314 ? 28.539 -27.061 -28.627 1.00 21.91 314 VAL A N 1
ATOM 2535 C CA . VAL A 1 314 ? 29.620 -27.837 -29.246 1.00 21.91 314 VAL A CA 1
ATOM 2536 C C . VAL A 1 314 ? 30.449 -26.866 -30.080 1.00 21.91 314 VAL A C 1
ATOM 2538 O O . VAL A 1 314 ? 30.056 -26.464 -31.171 1.00 21.91 314 VAL A O 1
ATOM 2541 N N . THR A 1 315 ? 31.603 -26.450 -29.564 1.00 31.88 315 THR A N 1
ATOM 2542 C CA . THR A 1 315 ? 32.618 -25.772 -30.375 1.00 31.88 315 THR A CA 1
ATOM 2543 C C . THR A 1 315 ? 33.429 -26.809 -31.138 1.00 31.88 315 THR A C 1
ATOM 2545 O O . THR A 1 315 ? 34.470 -27.234 -30.651 1.00 31.88 315 THR A O 1
ATOM 2548 N N . THR A 1 316 ? 33.000 -27.165 -32.347 1.00 23.69 316 THR A N 1
ATOM 2549 C CA . THR A 1 316 ? 33.904 -27.635 -33.410 1.00 23.69 316 THR A CA 1
ATOM 2550 C C . THR A 1 316 ? 33.316 -27.330 -34.784 1.00 23.69 316 THR A C 1
ATOM 2552 O O . THR A 1 316 ? 32.121 -27.481 -35.014 1.00 23.69 316 THR A O 1
ATOM 2555 N N . LYS A 1 317 ? 34.187 -26.860 -35.687 1.00 29.28 317 LYS A N 1
ATOM 2556 C CA . LYS A 1 317 ? 33.918 -26.625 -37.111 1.00 29.28 317 LYS A CA 1
ATOM 2557 C C . LYS A 1 317 ? 33.270 -27.863 -37.737 1.00 29.28 317 LYS A C 1
ATOM 2559 O O . LYS A 1 317 ? 33.881 -28.923 -37.700 1.00 29.28 317 LYS A O 1
ATOM 2564 N N . ASN A 1 318 ? 32.138 -27.651 -38.402 1.00 32.25 318 ASN A N 1
ATOM 2565 C CA . ASN A 1 318 ? 31.414 -28.606 -39.242 1.00 32.25 318 ASN A CA 1
ATOM 2566 C C . ASN A 1 318 ? 30.673 -29.694 -38.461 1.00 32.25 318 ASN A C 1
ATOM 2568 O O . ASN A 1 318 ? 31.206 -30.775 -38.285 1.00 32.25 318 ASN A O 1
ATOM 2572 N N . ASP A 1 319 ? 29.439 -29.400 -38.050 1.00 25.17 319 ASP A N 1
ATOM 2573 C CA . ASP A 1 319 ? 28.303 -30.317 -38.190 1.00 25.17 319 ASP A CA 1
ATOM 2574 C C . ASP A 1 319 ? 26.992 -29.533 -38.022 1.00 25.17 319 ASP A C 1
ATOM 2576 O O . ASP A 1 319 ? 26.886 -28.617 -37.202 1.00 25.17 319 ASP A O 1
ATOM 2580 N N . ILE A 1 320 ? 26.006 -29.853 -38.861 1.00 27.28 320 ILE A N 1
ATOM 2581 C CA . ILE A 1 320 ? 24.651 -29.295 -38.802 1.00 27.28 320 ILE A CA 1
ATOM 2582 C C . ILE A 1 320 ? 23.940 -29.966 -37.623 1.00 27.28 320 ILE A C 1
ATOM 2584 O O . ILE A 1 320 ? 23.826 -31.188 -37.583 1.00 27.28 320 ILE A O 1
ATOM 2588 N N . VAL A 1 321 ? 23.483 -29.171 -36.654 1.00 26.89 321 VAL A N 1
ATOM 2589 C CA . VAL A 1 321 ? 22.714 -29.669 -35.506 1.00 26.89 321 VAL A CA 1
ATOM 2590 C C . VAL A 1 321 ? 21.304 -30.049 -35.964 1.00 26.89 321 VAL A C 1
ATOM 2592 O O . VAL A 1 321 ? 20.604 -29.243 -36.571 1.00 26.89 321 VAL A O 1
ATOM 2595 N N . ASP A 1 322 ? 20.914 -31.280 -35.645 1.00 28.75 322 ASP A N 1
ATOM 2596 C CA . ASP A 1 322 ? 19.576 -31.849 -35.809 1.00 28.75 322 ASP A CA 1
ATOM 2597 C C . ASP A 1 322 ? 18.564 -31.155 -34.867 1.00 28.75 322 ASP A C 1
ATOM 2599 O O . ASP A 1 322 ? 18.800 -31.037 -33.660 1.00 28.75 322 ASP A O 1
ATOM 2603 N N . GLU A 1 323 ? 17.436 -30.683 -35.412 1.00 31.27 323 GLU A N 1
ATOM 2604 C CA . GLU A 1 323 ? 16.380 -29.907 -34.726 1.00 31.27 323 GLU A CA 1
ATOM 2605 C C . GLU A 1 323 ? 15.606 -30.708 -33.654 1.00 31.27 323 GLU A C 1
ATOM 2607 O O . GLU A 1 323 ? 14.766 -30.165 -32.933 1.00 31.27 323 GLU A O 1
ATOM 2612 N N . SER A 1 324 ? 15.885 -32.000 -33.494 1.00 27.17 324 SER A N 1
ATOM 2613 C CA . SER A 1 324 ? 14.996 -32.949 -32.819 1.00 27.17 324 SER A CA 1
ATOM 2614 C C . SER A 1 324 ? 15.023 -32.952 -31.278 1.00 27.17 324 SER A C 1
ATOM 2616 O O . SER A 1 324 ? 14.453 -33.862 -30.671 1.00 27.17 324 SER A O 1
ATOM 2618 N N . ARG A 1 325 ? 15.701 -32.007 -30.605 1.00 28.97 325 ARG A N 1
ATOM 2619 C CA . ARG A 1 325 ? 15.848 -32.021 -29.126 1.00 28.97 325 ARG A CA 1
ATOM 2620 C C . ARG A 1 325 ? 15.568 -30.710 -28.392 1.00 28.97 325 ARG A C 1
ATOM 2622 O O . ARG A 1 325 ? 15.784 -30.651 -27.185 1.00 28.97 325 ARG A O 1
ATOM 2629 N N . SER A 1 326 ? 15.044 -29.687 -29.062 1.00 34.28 326 SER A N 1
ATOM 2630 C CA . SER A 1 326 ? 14.524 -28.519 -28.341 1.00 34.28 326 SER A CA 1
ATOM 2631 C C . SER A 1 326 ? 13.093 -28.803 -27.869 1.00 34.28 326 SER A C 1
ATOM 2633 O O . SER A 1 326 ? 12.175 -28.947 -28.675 1.00 34.28 326 SER A O 1
ATOM 2635 N N . ASN A 1 327 ? 12.885 -28.911 -26.553 1.00 36.00 327 ASN A N 1
ATOM 2636 C CA . ASN A 1 327 ? 11.545 -28.937 -25.962 1.00 36.00 327 ASN A CA 1
ATOM 2637 C C . ASN A 1 327 ? 10.944 -27.529 -26.068 1.00 36.00 327 ASN A C 1
ATOM 2639 O O . ASN A 1 327 ? 10.955 -26.752 -25.116 1.00 36.00 327 ASN A O 1
ATOM 2643 N N . ILE A 1 328 ? 10.458 -27.173 -27.256 1.00 36.31 328 ILE A N 1
ATOM 2644 C CA . ILE A 1 328 ? 9.740 -25.920 -27.485 1.00 36.31 328 ILE A CA 1
ATOM 2645 C C . ILE A 1 328 ? 8.415 -26.006 -26.720 1.00 36.31 328 ILE A C 1
ATOM 2647 O O . ILE A 1 328 ? 7.457 -26.639 -27.160 1.00 36.31 328 ILE A O 1
ATOM 2651 N N . ILE A 1 329 ? 8.369 -25.374 -25.550 1.00 42.91 329 ILE A N 1
ATOM 2652 C CA . ILE A 1 329 ? 7.135 -25.154 -24.790 1.00 42.91 329 ILE A CA 1
ATOM 2653 C C . ILE A 1 329 ? 6.281 -24.159 -25.604 1.00 42.91 329 ILE A C 1
ATOM 2655 O O . ILE A 1 329 ? 6.834 -23.222 -26.175 1.00 42.91 329 ILE A O 1
ATOM 2659 N N . GLY A 1 330 ? 4.968 -24.405 -25.727 1.00 45.19 330 GLY A N 1
ATOM 2660 C CA . GLY A 1 330 ? 4.015 -23.707 -26.614 1.00 45.19 330 GLY A CA 1
ATOM 2661 C C . GLY A 1 330 ? 3.898 -22.178 -26.451 1.00 45.19 330 GLY A C 1
ATOM 2662 O O . GLY A 1 330 ? 4.778 -21.511 -25.912 1.00 45.19 330 GLY A O 1
ATOM 2663 N N . ASN A 1 331 ? 2.819 -21.556 -26.949 1.00 47.38 331 ASN A N 1
ATOM 2664 C CA . ASN A 1 331 ? 2.691 -20.096 -26.839 1.00 47.38 331 ASN A CA 1
ATOM 2665 C C . ASN A 1 331 ? 2.340 -19.698 -25.398 1.00 47.38 331 ASN A C 1
ATOM 2667 O O . ASN A 1 331 ? 1.174 -19.591 -25.041 1.00 47.38 331 ASN A O 1
ATOM 2671 N N . VAL A 1 332 ? 3.339 -19.416 -24.570 1.00 46.16 332 VAL A N 1
ATOM 2672 C CA . VAL A 1 332 ? 3.113 -18.981 -23.187 1.00 46.16 332 VAL A CA 1
ATOM 2673 C C . VAL A 1 332 ? 2.662 -17.513 -23.170 1.00 46.16 332 VAL A C 1
ATOM 2675 O O . VAL A 1 332 ? 3.409 -16.614 -23.568 1.00 46.16 332 VAL A O 1
ATOM 2678 N N . GLN A 1 333 ? 1.437 -17.243 -22.710 1.00 53.78 333 GLN A N 1
ATOM 2679 C CA . GLN A 1 333 ? 1.035 -15.894 -22.307 1.00 53.78 333 GLN A CA 1
ATOM 2680 C C . GLN A 1 333 ? 1.517 -15.680 -20.876 1.00 53.78 333 GLN A C 1
ATOM 2682 O O . GLN A 1 333 ? 0.887 -16.135 -19.929 1.00 53.78 333 GLN A O 1
ATOM 2687 N N . ILE A 1 334 ? 2.652 -14.999 -20.708 1.00 49.19 334 ILE A N 1
ATOM 2688 C CA . ILE A 1 334 ? 3.158 -14.708 -19.366 1.00 49.19 334 ILE A CA 1
ATOM 2689 C C . ILE A 1 334 ? 2.165 -13.796 -18.660 1.00 49.19 334 ILE A C 1
ATOM 2691 O O . ILE A 1 334 ? 2.008 -12.620 -18.997 1.00 49.19 334 ILE A O 1
ATOM 2695 N N . LEU A 1 335 ? 1.530 -14.365 -17.652 1.00 51.81 335 LEU A N 1
ATOM 2696 C CA . LEU A 1 335 ? 0.886 -13.644 -16.585 1.00 51.81 335 LEU A CA 1
ATOM 2697 C C . LEU A 1 335 ? 1.873 -13.655 -15.410 1.00 51.81 335 LEU A C 1
ATOM 2699 O O . LEU A 1 335 ? 2.065 -14.669 -14.757 1.00 51.81 335 LEU A O 1
ATOM 2703 N N . ASP A 1 336 ? 2.553 -12.526 -15.250 1.00 54.84 336 ASP A N 1
ATOM 2704 C CA . ASP A 1 336 ? 3.497 -12.163 -14.187 1.00 54.84 336 ASP A CA 1
ATOM 2705 C C . ASP A 1 336 ? 3.067 -12.633 -12.785 1.00 54.84 336 ASP A C 1
ATOM 2707 O O . ASP A 1 336 ? 1.981 -12.241 -12.383 1.00 54.84 336 ASP A O 1
ATOM 2711 N N . ILE A 1 337 ? 3.907 -13.393 -12.057 1.00 55.78 337 ILE A N 1
ATOM 2712 C CA . ILE A 1 337 ? 3.994 -13.476 -10.579 1.00 55.78 337 ILE A CA 1
ATOM 2713 C C . ILE A 1 337 ? 5.350 -14.091 -10.192 1.00 55.78 337 ILE A C 1
ATOM 2715 O O . ILE A 1 337 ? 5.680 -15.195 -10.631 1.00 55.78 337 ILE A O 1
ATOM 2719 N N . THR A 1 338 ? 6.038 -13.451 -9.245 1.00 53.09 338 THR A N 1
ATOM 2720 C CA . THR A 1 338 ? 6.787 -14.138 -8.178 1.00 53.09 338 THR A CA 1
ATOM 2721 C C . THR A 1 338 ? 5.884 -14.248 -6.946 1.00 53.09 338 THR A C 1
ATOM 2723 O O . THR A 1 338 ? 5.326 -13.224 -6.538 1.00 53.09 338 THR A O 1
ATOM 2726 N N . ASN A 1 339 ? 5.679 -15.432 -6.359 1.00 59.59 339 ASN A N 1
ATOM 2727 C CA . ASN A 1 339 ? 4.909 -15.531 -5.108 1.00 59.59 339 ASN A CA 1
ATOM 2728 C C . ASN A 1 339 ? 5.691 -14.918 -3.926 1.00 59.59 339 ASN A C 1
ATOM 2730 O O . ASN A 1 339 ? 6.784 -14.382 -4.109 1.00 59.59 339 ASN A O 1
ATOM 2734 N N . TYR A 1 340 ? 5.147 -14.976 -2.705 1.00 56.50 340 TYR A N 1
ATOM 2735 C CA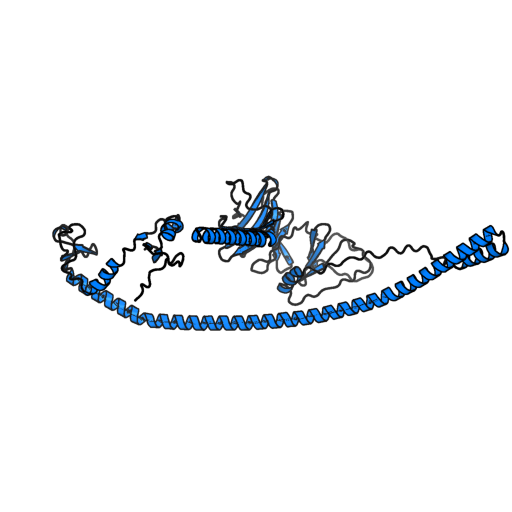 . TYR A 1 340 ? 5.836 -14.447 -1.515 1.00 56.50 340 TYR A CA 1
ATOM 2736 C C . TYR A 1 340 ? 7.205 -15.101 -1.269 1.00 56.50 340 TYR A C 1
ATOM 2738 O O . TYR A 1 340 ? 8.085 -14.465 -0.692 1.00 56.50 340 TYR A O 1
ATOM 2746 N N . ASN A 1 341 ? 7.403 -16.320 -1.773 1.00 59.25 341 ASN A N 1
ATOM 2747 C CA . ASN A 1 341 ? 8.656 -17.065 -1.703 1.00 59.25 341 ASN A CA 1
ATOM 2748 C C . ASN A 1 341 ? 9.584 -16.811 -2.908 1.00 59.25 341 ASN A C 1
ATOM 2750 O O . ASN A 1 341 ? 10.669 -17.383 -2.973 1.00 59.25 341 ASN A O 1
ATOM 2754 N N . GLY A 1 342 ? 9.195 -15.947 -3.853 1.00 64.44 342 GLY A N 1
ATOM 2755 C CA . GLY A 1 342 ? 9.971 -15.650 -5.060 1.00 64.44 342 GLY A CA 1
ATOM 2756 C C . GLY A 1 342 ? 9.788 -16.654 -6.205 1.00 64.44 342 GLY A C 1
ATOM 2757 O O . GLY A 1 342 ? 10.478 -16.542 -7.216 1.00 64.44 342 GLY A O 1
ATOM 2758 N N . GLU A 1 343 ? 8.872 -17.618 -6.083 1.00 68.88 343 GLU A N 1
ATOM 2759 C CA . GLU A 1 343 ? 8.639 -18.657 -7.094 1.00 68.88 343 GLU A CA 1
ATOM 2760 C C . GLU A 1 343 ? 7.912 -18.082 -8.311 1.00 68.88 343 GLU A C 1
ATOM 2762 O O . GLU A 1 343 ? 6.926 -17.354 -8.166 1.00 68.88 343 GLU A O 1
ATOM 2767 N N . VAL A 1 344 ? 8.363 -18.441 -9.514 1.00 74.00 344 VAL A N 1
ATOM 2768 C CA . VAL A 1 344 ? 7.755 -17.983 -10.769 1.00 74.00 344 VAL A CA 1
ATOM 2769 C C . VAL A 1 344 ? 6.594 -18.898 -11.142 1.00 74.00 344 VAL A C 1
ATOM 2771 O O . VAL A 1 344 ? 6.776 -20.101 -11.338 1.00 74.00 344 VAL A O 1
ATOM 2774 N N . LEU A 1 345 ? 5.402 -18.320 -11.284 1.00 73.06 345 LEU A N 1
ATOM 2775 C CA . LEU A 1 345 ? 4.227 -19.021 -11.800 1.00 73.06 345 LEU A CA 1
ATOM 2776 C C . LEU A 1 345 ? 4.007 -18.657 -13.271 1.00 73.06 345 LEU A C 1
ATOM 2778 O O . LEU A 1 345 ? 4.017 -17.486 -13.643 1.00 73.06 345 LEU A O 1
ATOM 2782 N N . LEU A 1 346 ? 3.783 -19.663 -14.111 1.00 73.44 346 LEU A N 1
ATOM 2783 C CA . LEU A 1 346 ? 3.467 -19.511 -15.528 1.00 73.44 346 LEU A CA 1
ATOM 2784 C C . LEU A 1 346 ? 2.064 -20.040 -15.811 1.00 73.44 346 LEU A C 1
ATOM 2786 O O . LEU A 1 346 ? 1.651 -21.043 -15.242 1.00 73.44 346 LEU A O 1
ATOM 2790 N N . CYS A 1 347 ? 1.357 -19.395 -16.735 1.00 72.06 347 CYS A N 1
ATOM 2791 C CA . CYS A 1 347 ? 0.124 -19.907 -17.325 1.00 72.06 347 CYS A CA 1
ATOM 2792 C C . CYS A 1 347 ? 0.355 -20.060 -18.829 1.00 72.06 347 CYS A C 1
ATOM 2794 O O . CYS A 1 347 ? 0.765 -19.099 -19.486 1.00 72.06 347 CYS A O 1
ATOM 2796 N N . ASP A 1 348 ? 0.153 -21.255 -19.378 1.00 70.38 348 ASP A N 1
ATOM 2797 C CA . ASP A 1 348 ? 0.262 -21.466 -20.822 1.00 70.38 348 ASP A CA 1
ATOM 2798 C C . ASP A 1 348 ? -1.057 -21.170 -21.565 1.00 70.38 348 ASP A C 1
ATOM 2800 O O . ASP A 1 348 ? -2.100 -20.885 -20.970 1.00 70.38 348 ASP A O 1
ATOM 2804 N N . ASP A 1 349 ? -1.010 -21.193 -22.899 1.00 63.53 349 ASP A N 1
ATOM 2805 C CA . ASP A 1 349 ? -2.179 -21.016 -23.771 1.00 63.53 349 ASP A CA 1
ATOM 2806 C C . ASP A 1 349 ? -3.218 -22.140 -23.644 1.00 63.53 349 ASP A C 1
ATOM 2808 O O . ASP A 1 349 ? -4.362 -21.963 -24.066 1.00 63.53 349 ASP A O 1
ATOM 2812 N N . THR A 1 350 ? -2.845 -23.269 -23.036 1.00 65.94 350 THR A N 1
ATOM 2813 C CA . THR A 1 350 ? -3.757 -24.371 -22.698 1.00 65.94 350 THR A CA 1
ATOM 2814 C C . THR A 1 350 ? -4.384 -24.222 -21.314 1.00 65.94 350 THR A C 1
ATOM 2816 O O . THR A 1 350 ? -5.108 -25.113 -20.864 1.00 65.94 350 THR A O 1
ATOM 2819 N N . PHE A 1 351 ? -4.154 -23.079 -20.661 1.00 64.75 351 PHE A N 1
ATOM 2820 C CA . PHE A 1 351 ? -4.654 -22.749 -19.331 1.00 64.75 351 PHE A CA 1
ATOM 2821 C C . PHE A 1 351 ? -4.127 -23.672 -18.232 1.00 64.75 351 PHE A C 1
ATOM 2823 O O . PHE A 1 351 ? -4.773 -23.819 -17.192 1.00 64.75 351 PHE A O 1
ATOM 2830 N N . GLN A 1 352 ? -2.958 -24.280 -18.443 1.00 70.56 352 GLN A N 1
ATOM 2831 C CA . GLN A 1 352 ? -2.253 -24.987 -17.385 1.00 70.56 352 GLN A CA 1
ATOM 2832 C C . GLN A 1 352 ? -1.325 -24.027 -16.654 1.00 70.56 352 GLN A C 1
ATOM 2834 O O . GLN A 1 352 ? -0.489 -23.345 -17.251 1.00 70.56 352 GLN A O 1
ATOM 2839 N N . MET A 1 353 ? -1.487 -23.996 -15.335 1.00 72.50 353 MET A N 1
ATOM 2840 C CA . MET A 1 353 ? -0.574 -23.302 -14.444 1.00 72.50 353 MET A CA 1
ATOM 2841 C C . MET A 1 353 ? 0.642 -24.190 -14.189 1.00 72.50 353 MET A C 1
ATOM 2843 O O . MET A 1 353 ? 0.501 -25.384 -13.931 1.00 72.50 353 MET A O 1
ATOM 2847 N N . ARG A 1 354 ? 1.839 -23.613 -14.228 1.00 76.19 354 ARG A N 1
ATOM 2848 C CA . ARG A 1 354 ? 3.090 -24.300 -13.910 1.00 76.19 354 ARG A CA 1
ATOM 2849 C C . ARG A 1 354 ? 3.905 -23.476 -12.931 1.00 76.19 354 ARG A C 1
ATOM 2851 O O . ARG A 1 354 ? 3.994 -22.260 -13.086 1.00 76.19 354 ARG A O 1
ATOM 2858 N N . ARG A 1 355 ? 4.508 -24.131 -11.947 1.00 78.56 355 ARG A N 1
ATOM 2859 C CA . ARG A 1 355 ? 5.483 -23.528 -11.038 1.00 78.56 355 ARG A CA 1
ATOM 2860 C C . ARG A 1 355 ? 6.887 -23.821 -11.541 1.00 78.56 355 ARG A C 1
ATOM 2862 O O . ARG A 1 355 ? 7.177 -24.962 -11.886 1.00 78.56 355 ARG A O 1
ATOM 2869 N N . LEU A 1 356 ? 7.737 -22.800 -11.604 1.00 76.56 356 LEU A N 1
ATOM 2870 C CA . LEU A 1 356 ? 9.167 -22.977 -11.830 1.00 76.56 356 LEU A CA 1
ATOM 2871 C C . LEU A 1 356 ? 9.826 -23.427 -10.526 1.00 76.56 356 LEU A C 1
ATOM 2873 O O . LEU A 1 356 ? 9.845 -22.684 -9.546 1.00 76.56 356 LEU A O 1
ATOM 2877 N N . GLU A 1 357 ? 10.382 -24.626 -10.543 1.00 75.69 357 GLU A N 1
ATOM 2878 C CA . GLU A 1 357 ? 11.154 -25.191 -9.446 1.00 75.69 357 GLU A CA 1
ATOM 2879 C C . GLU A 1 357 ? 12.594 -24.658 -9.452 1.00 75.69 357 GLU A C 1
ATOM 2881 O O . GLU A 1 357 ? 13.142 -24.278 -10.490 1.00 75.69 357 GLU A O 1
ATOM 2886 N N . ASN A 1 358 ? 13.259 -24.704 -8.293 1.00 70.00 358 ASN A N 1
ATOM 2887 C CA . ASN A 1 358 ? 14.650 -24.246 -8.135 1.00 70.00 358 ASN A CA 1
ATOM 2888 C C . ASN A 1 358 ? 15.651 -24.969 -9.054 1.00 70.00 358 ASN A C 1
ATOM 2890 O O . ASN A 1 358 ? 16.735 -24.458 -9.315 1.00 70.00 358 ASN A O 1
ATOM 2894 N N . ASN A 1 359 ? 15.306 -26.165 -9.532 1.00 71.75 359 ASN A N 1
ATOM 2895 C CA . ASN A 1 359 ? 16.114 -26.954 -10.463 1.00 71.75 359 ASN A CA 1
ATOM 2896 C C . ASN A 1 359 ? 15.859 -26.601 -11.946 1.00 71.75 359 ASN A C 1
ATOM 2898 O O . ASN A 1 359 ? 16.331 -27.320 -12.826 1.00 71.75 359 ASN A O 1
ATOM 2902 N N . GLY A 1 360 ? 15.071 -25.557 -12.228 1.00 70.62 360 GLY A N 1
ATOM 2903 C CA . GLY A 1 360 ? 14.699 -25.139 -13.582 1.00 70.62 360 GLY A CA 1
ATOM 2904 C C . GLY A 1 360 ? 13.586 -25.971 -14.228 1.00 70.62 360 GLY A C 1
ATOM 2905 O O . GLY A 1 360 ? 13.207 -25.696 -15.365 1.00 70.62 360 GLY A O 1
ATOM 2906 N N . SER A 1 361 ? 13.052 -26.983 -13.535 1.00 76.19 361 SER A N 1
ATOM 2907 C CA . SER A 1 361 ? 11.916 -27.768 -14.023 1.00 76.19 361 SER A CA 1
ATOM 2908 C C . SER A 1 361 ? 10.586 -27.064 -13.756 1.00 76.19 361 SER A C 1
ATOM 2910 O O . SER A 1 361 ? 10.492 -26.175 -12.914 1.00 76.19 361 SER A O 1
ATOM 2912 N N . PHE A 1 362 ? 9.548 -27.463 -14.489 1.00 73.62 362 PHE A N 1
ATOM 2913 C CA . PHE A 1 362 ? 8.198 -26.956 -14.288 1.00 73.62 362 PHE A CA 1
ATOM 2914 C C . PHE A 1 362 ? 7.322 -28.028 -13.651 1.00 73.62 362 PHE A C 1
ATOM 2916 O O . PHE A 1 362 ? 7.092 -29.076 -14.259 1.00 73.62 362 PHE A O 1
ATOM 2923 N N . GLU A 1 363 ? 6.796 -27.752 -12.462 1.00 77.81 363 GLU A N 1
ATOM 2924 C CA . GLU A 1 363 ? 5.751 -28.567 -11.854 1.00 77.81 363 GLU A CA 1
ATOM 2925 C C . GLU A 1 363 ? 4.384 -28.085 -12.349 1.00 77.81 363 GLU A C 1
ATOM 2927 O O . GLU A 1 363 ? 4.038 -26.908 -12.227 1.00 77.81 363 GLU A O 1
ATOM 2932 N N . ASN A 1 364 ? 3.595 -28.988 -12.934 1.00 72.12 364 ASN A N 1
ATOM 2933 C CA . ASN A 1 364 ? 2.226 -28.672 -13.319 1.00 72.12 364 ASN A CA 1
ATOM 2934 C C . ASN A 1 364 ? 1.377 -28.497 -12.063 1.00 72.12 364 ASN A C 1
ATOM 2936 O O . ASN A 1 364 ? 1.107 -29.454 -11.338 1.00 72.12 364 ASN A O 1
ATOM 2940 N N . ILE A 1 365 ? 0.877 -27.286 -11.866 1.00 68.56 365 ILE A N 1
ATOM 2941 C CA . ILE A 1 365 ? -0.180 -27.031 -10.906 1.00 68.56 365 ILE A CA 1
ATOM 2942 C C . ILE A 1 365 ? -1.472 -27.495 -11.571 1.00 68.56 365 ILE A C 1
ATOM 2944 O O . ILE A 1 365 ? -1.860 -26.987 -12.625 1.00 68.56 365 ILE A O 1
ATOM 2948 N N . SER A 1 366 ? -2.154 -28.464 -10.965 1.00 57.59 366 SER A N 1
ATOM 2949 C CA . SER A 1 366 ? -3.379 -29.071 -11.493 1.00 57.59 366 SER A CA 1
ATOM 2950 C C . SER A 1 366 ? -4.585 -28.127 -11.418 1.00 57.59 366 SER A C 1
ATOM 2952 O O . SER A 1 366 ? -5.577 -28.418 -10.757 1.00 57.59 366 SER A O 1
ATOM 2954 N N . LEU A 1 367 ? -4.520 -26.991 -12.105 1.00 58.06 367 LEU A N 1
ATOM 2955 C CA . LEU A 1 367 ? -5.616 -26.058 -12.309 1.00 58.06 367 LEU A CA 1
ATOM 2956 C C . LEU A 1 367 ? -6.197 -26.278 -13.699 1.00 58.06 367 LEU A C 1
ATOM 2958 O O . LEU A 1 367 ? -5.891 -25.560 -14.642 1.00 58.06 367 LEU A O 1
ATOM 2962 N N . SER A 1 368 ? -7.061 -27.284 -13.833 1.00 55.56 368 SER A N 1
ATOM 2963 C CA . SER A 1 368 ? -7.904 -27.387 -15.022 1.00 55.56 368 SER A CA 1
ATOM 2964 C C . SER A 1 368 ? -9.086 -26.439 -14.851 1.00 55.56 368 SER A C 1
ATOM 2966 O O . SER A 1 368 ? -10.116 -26.784 -14.270 1.00 55.56 368 SER A O 1
ATOM 2968 N N . LEU A 1 369 ? -8.921 -25.202 -15.316 1.00 59.00 369 LEU A N 1
ATOM 2969 C CA . LEU A 1 369 ? -10.040 -24.280 -15.458 1.00 59.00 369 LEU A CA 1
ATOM 2970 C C . LEU A 1 369 ? -10.852 -24.729 -16.677 1.00 59.00 369 LEU A C 1
ATOM 2972 O O . LEU A 1 369 ? -10.606 -24.292 -17.796 1.00 59.00 369 LEU A O 1
ATOM 2976 N N . THR A 1 370 ? -11.826 -25.614 -16.463 1.00 55.66 370 THR A N 1
ATOM 2977 C CA . THR A 1 370 ? -12.783 -26.086 -17.481 1.00 55.66 370 THR A CA 1
ATOM 2978 C C . THR A 1 370 ? -13.802 -24.996 -17.834 1.00 55.66 370 THR A C 1
ATOM 2980 O O . THR A 1 370 ? -15.013 -25.141 -17.674 1.00 55.66 370 THR A O 1
ATOM 2983 N N . CYS A 1 371 ? -13.317 -23.840 -18.278 1.00 58.25 371 CYS A N 1
ATOM 2984 C CA . CYS A 1 371 ? -14.150 -22.762 -18.785 1.00 58.25 371 CYS A CA 1
ATOM 2985 C C . CYS A 1 371 ? -13.679 -22.398 -20.186 1.00 58.25 371 CYS A C 1
ATOM 2987 O O . CYS A 1 371 ? -12.695 -21.681 -20.362 1.00 58.25 371 CYS A O 1
ATOM 2989 N N . ASP A 1 372 ? -14.422 -22.872 -21.181 1.00 58.16 372 ASP A N 1
ATOM 2990 C CA . ASP A 1 372 ? -14.165 -22.548 -22.574 1.00 58.16 372 ASP A CA 1
ATOM 2991 C C . ASP A 1 372 ? -14.140 -21.021 -22.769 1.00 58.16 372 ASP A C 1
ATOM 2993 O O . ASP A 1 372 ? -15.111 -20.311 -22.477 1.00 58.16 372 ASP A O 1
ATOM 2997 N N . LYS A 1 373 ? -13.023 -20.531 -23.323 1.00 72.69 373 LYS A N 1
ATOM 2998 C CA . LYS A 1 373 ? -12.809 -19.154 -23.811 1.00 72.69 373 LYS A CA 1
ATOM 2999 C C . LYS A 1 373 ? -12.660 -18.053 -22.748 1.00 72.69 373 LYS A C 1
ATOM 3001 O O . LYS A 1 373 ? -13.188 -16.943 -22.915 1.00 72.69 373 LYS A O 1
ATOM 3006 N N . LEU A 1 374 ? -11.911 -18.332 -21.682 1.00 74.75 374 LEU A N 1
ATOM 3007 C CA . LEU A 1 374 ? -11.344 -17.283 -20.830 1.00 74.75 374 LEU A CA 1
ATOM 3008 C C . LEU A 1 374 ? -10.084 -16.697 -21.476 1.00 74.75 374 LEU A C 1
ATOM 3010 O O . LEU A 1 374 ? -9.237 -17.430 -21.969 1.00 74.75 374 LEU A O 1
ATOM 3014 N N . THR A 1 375 ? -9.946 -15.377 -21.435 1.00 79.44 375 THR A N 1
ATOM 3015 C CA . THR A 1 375 ? -8.690 -14.684 -21.727 1.00 79.44 375 THR A CA 1
ATOM 3016 C C . THR A 1 375 ? -8.163 -14.123 -20.420 1.00 79.44 375 THR A C 1
ATOM 3018 O O . THR A 1 375 ? -8.824 -13.288 -19.800 1.00 79.44 375 THR A O 1
ATOM 3021 N N . PHE A 1 376 ? -6.994 -14.577 -19.985 1.00 79.88 376 PHE A N 1
ATOM 3022 C CA . PHE A 1 376 ? -6.346 -14.083 -18.775 1.00 79.88 376 PHE A CA 1
ATOM 3023 C C . PHE A 1 376 ? -5.519 -12.827 -19.073 1.00 79.88 376 PHE A C 1
ATOM 3025 O O . PHE A 1 376 ? -4.977 -12.674 -20.165 1.00 79.88 376 PHE A O 1
ATOM 3032 N N . TYR A 1 377 ? -5.446 -11.901 -18.117 1.00 83.12 377 TYR A N 1
ATOM 3033 C CA . TYR A 1 377 ? -4.733 -10.626 -18.296 1.00 83.12 377 TYR A CA 1
ATOM 3034 C C . TYR A 1 377 ? -3.732 -10.307 -17.197 1.00 83.12 377 TYR A C 1
ATOM 3036 O O . TYR A 1 377 ? -2.732 -9.648 -17.464 1.00 83.12 377 TYR A O 1
ATOM 3044 N N . CYS A 1 378 ? -4.022 -10.709 -15.966 1.00 84.38 378 CYS A N 1
ATOM 3045 C CA . CYS A 1 378 ? -3.129 -10.524 -14.834 1.00 84.38 378 CYS A CA 1
ATOM 3046 C C . CYS A 1 378 ? -3.401 -11.576 -13.770 1.00 84.38 378 CYS A C 1
ATOM 3048 O O . CYS A 1 378 ? -4.495 -12.137 -13.696 1.00 84.38 378 CYS A O 1
ATOM 3050 N N . ILE A 1 379 ? -2.379 -11.874 -12.986 1.00 84.62 379 ILE A N 1
ATOM 3051 C CA . ILE A 1 379 ? -2.427 -12.832 -11.897 1.00 84.62 379 ILE A CA 1
ATOM 3052 C C . ILE A 1 379 ? -1.724 -12.173 -10.707 1.00 84.62 379 ILE A C 1
ATOM 3054 O O . ILE A 1 379 ? -0.844 -11.336 -10.892 1.00 84.62 379 ILE A O 1
ATOM 3058 N N . HIS A 1 380 ? -2.176 -12.456 -9.491 1.00 85.81 380 HIS A N 1
ATOM 3059 C CA . HIS A 1 380 ? -1.536 -12.000 -8.259 1.00 85.81 380 HIS A CA 1
ATOM 3060 C C . HIS A 1 380 ? -1.497 -13.124 -7.220 1.00 85.81 380 HIS A C 1
ATOM 3062 O O . HIS A 1 380 ? -2.535 -13.719 -6.938 1.00 85.81 380 HIS A O 1
ATOM 3068 N N . ALA A 1 381 ? -0.327 -13.418 -6.652 1.00 83.88 381 ALA A N 1
ATOM 3069 C CA . ALA A 1 381 ? -0.197 -14.370 -5.553 1.00 83.88 381 ALA A CA 1
ATOM 3070 C C . ALA A 1 381 ? -0.477 -13.650 -4.234 1.00 83.88 381 ALA A C 1
ATOM 3072 O O . ALA A 1 381 ? 0.188 -12.673 -3.898 1.00 83.88 381 ALA A O 1
ATOM 3073 N N . VAL A 1 382 ? -1.472 -14.133 -3.497 1.00 83.06 382 VAL A N 1
ATOM 3074 C CA . VAL A 1 382 ? -1.889 -13.585 -2.196 1.00 83.06 382 VAL A CA 1
ATOM 3075 C C . VAL A 1 382 ? -1.124 -14.248 -1.058 1.00 83.06 382 VAL A C 1
ATOM 3077 O O . VAL A 1 382 ? -0.848 -13.610 -0.049 1.00 83.06 382 VAL A O 1
ATOM 3080 N N . ASN A 1 383 ? -0.801 -15.529 -1.207 1.00 81.38 383 ASN A N 1
ATOM 3081 C CA . ASN A 1 383 ? 0.067 -16.311 -0.330 1.00 81.38 383 ASN A CA 1
ATOM 3082 C C . ASN A 1 383 ? 0.434 -17.618 -1.054 1.00 81.38 383 ASN A C 1
ATOM 3084 O O . ASN A 1 383 ? 0.003 -17.846 -2.186 1.00 81.38 383 ASN A O 1
ATOM 3088 N N . ASP A 1 384 ? 1.192 -18.488 -0.392 1.00 74.62 384 ASP A N 1
ATOM 3089 C CA . ASP A 1 384 ? 1.665 -19.770 -0.939 1.00 74.62 384 ASP A CA 1
ATOM 3090 C C . ASP A 1 384 ? 0.541 -20.692 -1.421 1.00 74.62 384 ASP A C 1
ATOM 3092 O O . ASP A 1 384 ? 0.758 -21.557 -2.263 1.00 74.62 384 ASP A O 1
ATOM 3096 N N . ASN A 1 385 ? -0.673 -20.489 -0.912 1.00 78.12 385 ASN A N 1
ATOM 3097 C CA . ASN A 1 385 ? -1.827 -21.316 -1.216 1.00 78.12 385 ASN A CA 1
ATOM 3098 C C . ASN A 1 385 ? -2.930 -20.552 -1.947 1.00 78.12 385 ASN A C 1
ATOM 3100 O O . ASN A 1 385 ? -3.976 -21.139 -2.197 1.00 78.12 385 ASN A O 1
ATOM 3104 N N . GLU A 1 386 ? -2.762 -19.277 -2.290 1.00 82.56 386 GLU A N 1
ATOM 3105 C CA . GLU A 1 386 ? -3.845 -18.481 -2.863 1.00 82.56 386 GLU A CA 1
ATOM 3106 C C . GLU A 1 386 ? -3.355 -17.566 -3.981 1.00 82.56 386 GLU A C 1
ATOM 3108 O O . GLU A 1 386 ? -2.464 -16.737 -3.794 1.00 82.56 386 GLU A O 1
ATOM 3113 N N . ILE A 1 387 ? -3.997 -17.684 -5.143 1.00 84.44 387 ILE A N 1
ATOM 3114 C CA . ILE A 1 387 ? -3.767 -16.822 -6.305 1.00 84.44 387 ILE A CA 1
ATOM 3115 C C . ILE A 1 387 ? -5.075 -16.179 -6.752 1.00 84.44 387 ILE A C 1
ATOM 3117 O O . ILE A 1 387 ? -6.160 -16.751 -6.634 1.00 84.44 387 ILE A O 1
ATOM 3121 N N . ILE A 1 388 ? -4.968 -14.985 -7.318 1.00 86.44 388 ILE A N 1
ATOM 3122 C CA . ILE A 1 388 ? -6.072 -14.269 -7.944 1.00 86.44 388 ILE A CA 1
ATOM 3123 C C . ILE A 1 388 ? -5.747 -14.111 -9.417 1.00 86.44 388 ILE A C 1
ATOM 3125 O O . ILE A 1 388 ? -4.700 -13.579 -9.762 1.00 86.44 388 ILE A O 1
ATOM 3129 N N . VAL A 1 389 ? -6.658 -14.524 -10.292 1.00 85.19 389 VAL A N 1
ATOM 3130 C CA . VAL A 1 389 ? -6.491 -14.431 -11.743 1.00 85.19 389 VAL A CA 1
ATOM 3131 C C . VAL A 1 389 ? -7.562 -13.520 -12.328 1.00 85.19 389 VAL A C 1
ATOM 3133 O O . VAL A 1 389 ? -8.754 -13.764 -12.151 1.00 85.19 389 VAL A O 1
ATOM 3136 N N . GLY A 1 390 ? -7.154 -12.478 -13.042 1.00 87.00 390 GLY A N 1
ATOM 3137 C CA . GLY A 1 390 ? -8.029 -11.577 -13.787 1.00 87.00 390 GLY A CA 1
ATOM 3138 C C . GLY A 1 390 ? -8.254 -12.056 -15.200 1.00 87.00 390 GLY A C 1
ATOM 3139 O O . GLY A 1 390 ? -7.300 -12.327 -15.932 1.00 87.00 390 GLY A O 1
ATOM 3140 N N . PHE A 1 391 ? -9.522 -12.127 -15.593 1.00 85.19 391 PHE A N 1
ATOM 3141 C CA . PHE A 1 391 ? -9.919 -12.683 -16.876 1.00 85.19 391 PHE A CA 1
ATOM 3142 C C . PHE A 1 391 ? -11.065 -11.904 -17.531 1.00 85.19 391 PHE A C 1
ATOM 3144 O O . PHE A 1 391 ? -11.847 -11.204 -16.880 1.00 85.19 391 PHE A O 1
ATOM 3151 N N . THR A 1 392 ? -11.205 -12.086 -18.842 1.00 82.12 392 THR A N 1
ATOM 3152 C CA . THR A 1 392 ? -12.434 -11.785 -19.581 1.00 82.12 392 THR A CA 1
ATOM 3153 C C . THR A 1 392 ? -12.983 -13.072 -20.186 1.00 82.12 392 THR A C 1
ATOM 3155 O O . THR A 1 392 ? -12.237 -13.961 -20.588 1.00 82.12 392 THR A O 1
ATOM 3158 N N . ASN A 1 393 ? -14.304 -13.215 -20.198 1.00 80.25 393 ASN A N 1
ATOM 3159 C CA . ASN A 1 393 ? -15.001 -14.311 -20.848 1.00 80.25 393 ASN A CA 1
ATOM 3160 C C . ASN A 1 393 ? -15.646 -13.771 -22.123 1.00 80.25 393 ASN A C 1
ATOM 3162 O O . ASN A 1 393 ? -16.597 -12.983 -22.081 1.00 80.25 393 ASN A O 1
ATOM 3166 N N . THR A 1 394 ? -15.118 -14.210 -23.261 1.00 70.00 394 THR A N 1
ATOM 3167 C CA . THR A 1 394 ? -15.553 -13.731 -24.578 1.00 70.00 394 THR A CA 1
ATOM 3168 C C . THR A 1 394 ? -16.989 -14.142 -24.914 1.00 70.00 394 THR A C 1
ATOM 3170 O O . THR A 1 394 ? -17.701 -13.370 -25.548 1.00 70.00 394 THR A O 1
ATOM 3173 N N . ASN A 1 395 ? -17.462 -15.298 -24.434 1.00 69.12 395 ASN A N 1
ATOM 3174 C CA . ASN A 1 395 ? -18.828 -15.773 -24.688 1.00 69.12 395 ASN A CA 1
ATOM 3175 C C . ASN A 1 395 ? -19.875 -15.018 -23.860 1.00 69.12 395 ASN A C 1
ATOM 3177 O O . ASN A 1 395 ? -20.960 -14.719 -24.350 1.00 69.12 395 ASN A O 1
ATOM 3181 N N . ARG A 1 396 ? -19.575 -14.733 -22.589 1.00 64.19 396 ARG A N 1
ATOM 3182 C CA . ARG A 1 396 ? -20.540 -14.119 -21.659 1.00 64.19 396 ARG A CA 1
ATOM 3183 C C . ARG A 1 396 ? -20.447 -12.600 -21.605 1.00 64.19 396 ARG A C 1
ATOM 3185 O O . ARG A 1 396 ? -21.178 -11.980 -20.839 1.00 64.19 396 ARG A O 1
ATOM 3192 N N . SER A 1 397 ? -19.534 -11.995 -22.374 1.00 67.38 397 SER A N 1
ATOM 3193 C CA . SER A 1 397 ? -19.208 -10.568 -22.265 1.00 67.38 397 SER A CA 1
ATOM 3194 C C . SER A 1 397 ? -18.890 -10.136 -20.824 1.00 67.38 397 SER A C 1
ATOM 3196 O O . SER A 1 397 ? -18.994 -8.949 -20.497 1.00 67.38 397 SER A O 1
ATOM 3198 N N . SER A 1 398 ? -18.525 -11.094 -19.968 1.00 68.69 398 SER A N 1
ATOM 3199 C CA . SER A 1 398 ? -18.293 -10.900 -18.547 1.00 68.69 398 SER A CA 1
ATOM 3200 C C . SER A 1 398 ? -16.801 -10.795 -18.286 1.00 68.69 398 SER A C 1
ATOM 3202 O O . SER A 1 398 ? -15.967 -11.361 -18.990 1.00 68.69 398 SER A O 1
ATOM 3204 N N . THR A 1 399 ? -16.453 -10.016 -17.281 1.00 70.94 399 THR A N 1
ATOM 3205 C CA . THR A 1 399 ? -15.072 -9.723 -16.906 1.00 70.94 399 THR A CA 1
ATOM 3206 C C . THR A 1 399 ? -15.008 -9.784 -15.396 1.00 70.94 399 THR A C 1
ATOM 3208 O O . THR A 1 399 ? -15.885 -9.222 -14.736 1.00 70.94 399 THR A O 1
ATOM 3211 N N . GLY A 1 400 ? -14.011 -10.458 -14.843 1.00 72.69 400 GLY A N 1
ATOM 3212 C CA . GLY A 1 400 ? -13.963 -10.687 -13.408 1.00 72.69 400 GLY A CA 1
ATOM 3213 C C . GLY A 1 400 ? -12.662 -11.331 -12.971 1.00 72.69 400 GLY A C 1
ATOM 3214 O O . GLY A 1 400 ? -11.670 -11.317 -13.704 1.00 72.69 400 GLY A O 1
ATOM 3215 N N . PHE A 1 401 ? -12.693 -11.893 -11.765 1.00 73.44 401 PHE A N 1
ATOM 3216 C CA . PHE A 1 401 ? -11.536 -12.530 -11.150 1.00 73.44 401 PHE A CA 1
ATOM 3217 C C . PHE A 1 401 ? -11.893 -13.895 -10.582 1.00 73.44 401 PHE A C 1
ATOM 3219 O O . PHE A 1 401 ? -12.993 -14.118 -10.069 1.00 73.44 401 PHE A O 1
ATOM 3226 N N . LEU A 1 402 ? -10.948 -14.820 -10.681 1.00 71.50 402 LEU A N 1
ATOM 3227 C CA . LEU A 1 402 ? -10.976 -16.092 -9.977 1.00 71.50 402 LEU A CA 1
ATOM 3228 C C . LEU A 1 402 ? -10.035 -15.969 -8.793 1.00 71.50 402 LEU A C 1
ATOM 3230 O O . LEU A 1 402 ? -8.856 -15.697 -8.986 1.00 71.50 402 LEU A O 1
ATOM 3234 N N . VAL A 1 403 ? -10.553 -16.167 -7.589 1.00 73.25 403 VAL A N 1
ATOM 3235 C CA . VAL A 1 403 ? -9.719 -16.402 -6.416 1.00 73.25 403 VAL A CA 1
ATOM 3236 C C . VAL A 1 403 ? -9.608 -17.909 -6.273 1.00 73.25 403 VAL A C 1
ATOM 3238 O O . VAL A 1 403 ? -10.611 -18.597 -6.092 1.00 73.25 403 VAL A O 1
ATOM 3241 N N . ILE A 1 404 ? -8.405 -18.432 -6.424 1.00 69.50 404 ILE A N 1
ATOM 3242 C CA . ILE A 1 404 ? -8.118 -19.855 -6.317 1.00 69.50 404 ILE A CA 1
ATOM 3243 C C . ILE A 1 404 ? -7.426 -20.036 -4.978 1.00 69.50 404 ILE A C 1
ATOM 3245 O O . ILE A 1 404 ? -6.270 -19.650 -4.820 1.00 69.50 404 ILE A O 1
ATOM 3249 N N . SER A 1 405 ? -8.160 -20.587 -4.019 1.00 60.34 405 SER A N 1
ATOM 3250 C CA . SER A 1 405 ? -7.624 -20.970 -2.721 1.00 60.34 405 SER A CA 1
ATOM 3251 C C . SER A 1 405 ? -7.243 -22.450 -2.784 1.00 60.34 405 SER A C 1
ATOM 3253 O O . SER A 1 405 ? -8.019 -23.252 -3.294 1.00 60.34 405 SER A O 1
ATOM 3255 N N . ASP A 1 406 ? -6.084 -22.800 -2.235 1.00 63.66 406 ASP A N 1
ATOM 3256 C CA . ASP A 1 406 ? -5.440 -24.115 -2.319 1.00 63.66 406 ASP A CA 1
ATOM 3257 C C . ASP A 1 406 ? -4.963 -24.466 -3.745 1.00 63.66 406 ASP A C 1
ATOM 3259 O O . ASP A 1 406 ? -5.602 -25.216 -4.481 1.00 63.66 406 ASP A O 1
ATOM 3263 N N . ILE A 1 407 ? -3.814 -23.902 -4.144 1.00 60.28 407 ILE A N 1
ATOM 3264 C CA . ILE A 1 407 ? -3.158 -24.130 -5.451 1.00 60.28 407 ILE A CA 1
ATOM 3265 C C . ILE A 1 407 ? -2.958 -25.632 -5.729 1.00 60.28 407 ILE A C 1
ATOM 3267 O O . ILE A 1 407 ? -3.112 -26.082 -6.865 1.00 60.28 407 ILE A O 1
ATOM 3271 N N . ASN A 1 408 ? -2.697 -26.418 -4.681 1.00 59.84 408 ASN A N 1
ATOM 3272 C CA . ASN A 1 408 ? -2.481 -27.863 -4.762 1.00 59.84 408 ASN A CA 1
ATOM 3273 C C . ASN A 1 408 ? -3.790 -28.664 -4.846 1.00 59.84 408 ASN A C 1
ATOM 3275 O O . ASN A 1 408 ? -3.779 -29.851 -5.169 1.00 59.84 408 ASN A O 1
ATOM 3279 N N . ASN A 1 409 ? -4.932 -28.033 -4.569 1.00 59.31 409 ASN A N 1
ATOM 3280 C CA . ASN A 1 409 ? -6.238 -28.671 -4.565 1.00 59.31 409 ASN A CA 1
ATOM 3281 C C . ASN A 1 409 ? -7.265 -27.753 -5.240 1.00 59.31 409 ASN A C 1
ATOM 3283 O O . ASN A 1 409 ? -8.076 -27.093 -4.588 1.00 59.31 409 ASN A O 1
ATOM 3287 N N . ALA A 1 410 ? -7.271 -27.765 -6.578 1.00 54.25 410 ALA A N 1
ATOM 3288 C CA . ALA A 1 410 ? -8.103 -26.936 -7.465 1.00 54.25 410 ALA A CA 1
ATOM 3289 C C . ALA A 1 410 ? -9.637 -27.049 -7.281 1.00 54.25 410 ALA A C 1
ATOM 3291 O O . ALA A 1 410 ? -10.413 -26.564 -8.103 1.00 54.25 410 ALA A O 1
ATOM 3292 N N . ARG A 1 411 ? -10.112 -27.680 -6.205 1.00 53.34 411 ARG A N 1
ATOM 3293 C CA . ARG A 1 411 ? -11.525 -27.800 -5.836 1.00 53.34 411 ARG A CA 1
ATOM 3294 C C . ARG A 1 411 ? -12.083 -26.568 -5.119 1.00 53.34 411 ARG A C 1
ATOM 3296 O O . ARG A 1 411 ? -13.302 -26.444 -5.041 1.00 53.34 411 ARG A O 1
ATOM 3303 N N . LYS A 1 412 ? -11.250 -25.646 -4.620 1.00 59.06 412 LYS A N 1
ATOM 3304 C CA . LYS A 1 412 ? -11.699 -24.413 -3.939 1.00 59.06 412 LYS A CA 1
ATOM 3305 C C . LYS A 1 412 ? -11.481 -23.163 -4.798 1.00 59.06 412 LYS A C 1
ATOM 3307 O O . LYS A 1 412 ? -10.816 -22.206 -4.415 1.00 59.06 412 LYS A O 1
ATOM 3312 N N . ILE A 1 413 ? -12.103 -23.155 -5.975 1.00 67.56 413 ILE A N 1
ATOM 3313 C CA . ILE A 1 413 ? -12.162 -21.963 -6.825 1.00 67.56 413 ILE A CA 1
ATOM 3314 C C . ILE A 1 413 ? -13.326 -21.094 -6.354 1.00 67.56 413 ILE A C 1
ATOM 3316 O O . ILE A 1 413 ? -14.495 -21.440 -6.533 1.00 67.56 413 ILE A O 1
ATOM 3320 N N . ARG A 1 414 ? -13.018 -19.931 -5.784 1.00 70.44 414 ARG A N 1
ATOM 3321 C CA . ARG A 1 414 ? -14.010 -18.898 -5.506 1.00 70.44 414 ARG A CA 1
ATOM 3322 C C . ARG A 1 414 ? -14.063 -17.931 -6.677 1.00 70.44 414 ARG A C 1
ATOM 3324 O O . ARG A 1 414 ? -13.208 -17.062 -6.856 1.00 70.44 414 ARG A O 1
ATOM 3331 N N . ARG A 1 415 ? -15.118 -18.057 -7.473 1.00 69.12 415 ARG A N 1
ATOM 3332 C CA . ARG A 1 415 ? -15.397 -17.105 -8.539 1.00 69.12 415 ARG A CA 1
ATOM 3333 C C . ARG A 1 415 ? -15.954 -15.819 -7.941 1.00 69.12 415 ARG A C 1
ATOM 3335 O O . ARG A 1 415 ? -17.042 -15.819 -7.376 1.00 69.12 415 ARG A O 1
ATOM 3342 N N . VAL A 1 416 ? -15.213 -14.729 -8.092 1.00 65.25 416 VAL A N 1
ATOM 3343 C CA . VAL A 1 416 ? -15.703 -13.385 -7.793 1.00 65.25 416 VAL A CA 1
ATOM 3344 C C . VAL A 1 416 ? -16.143 -12.778 -9.123 1.00 65.25 416 VAL A C 1
ATOM 3346 O O . VAL A 1 416 ? -15.425 -12.023 -9.780 1.00 65.25 416 VAL A O 1
ATOM 3349 N N . GLU A 1 417 ? -17.322 -13.203 -9.574 1.00 63.50 417 GLU A N 1
ATOM 3350 C CA . GLU A 1 417 ? -18.061 -12.481 -10.606 1.00 63.50 417 GLU A CA 1
ATOM 3351 C C . GLU A 1 417 ? -18.702 -11.274 -9.924 1.00 63.50 417 GLU A C 1
ATOM 3353 O O . GLU A 1 417 ? -19.543 -11.425 -9.042 1.00 63.50 417 GLU A O 1
ATOM 3358 N N . CYS A 1 418 ? -18.271 -10.067 -10.281 1.00 55.25 418 CYS A N 1
ATOM 3359 C CA . CYS A 1 418 ? -18.874 -8.872 -9.715 1.00 55.25 418 CYS A CA 1
ATOM 3360 C C . CYS A 1 418 ? -20.248 -8.630 -10.349 1.00 55.25 418 CYS A C 1
ATOM 3362 O O . CYS A 1 418 ? -20.339 -8.264 -11.518 1.00 55.25 418 CYS A O 1
ATOM 3364 N N . ASP A 1 419 ? -21.268 -8.886 -9.528 1.00 49.44 419 ASP A N 1
ATOM 3365 C CA . ASP A 1 419 ? -22.704 -8.639 -9.669 1.00 49.44 419 ASP A CA 1
ATOM 3366 C C . ASP A 1 419 ? -23.333 -8.949 -11.031 1.00 49.44 419 ASP A C 1
ATOM 3368 O O . ASP A 1 419 ? -23.518 -8.092 -11.891 1.00 49.44 419 ASP A O 1
ATOM 3372 N N . SER A 1 420 ? -23.841 -10.174 -11.136 1.00 44.16 420 SER A N 1
ATOM 3373 C CA . SER A 1 420 ? -24.855 -10.604 -12.104 1.00 44.16 420 SER A CA 1
ATOM 3374 C C . SER A 1 420 ? -26.224 -9.910 -11.939 1.00 44.16 420 SER A C 1
ATOM 3376 O O . SER A 1 420 ? -27.139 -10.199 -12.704 1.00 44.16 420 SER A O 1
ATOM 3378 N N . GLY A 1 421 ? -26.385 -9.002 -10.965 1.00 47.44 421 GLY A N 1
ATOM 3379 C CA . GLY A 1 421 ? -27.651 -8.319 -10.667 1.00 47.44 421 GLY A CA 1
ATOM 3380 C C . GLY A 1 421 ? -27.776 -6.882 -11.185 1.00 47.44 421 GLY A C 1
ATOM 3381 O O . GLY A 1 421 ? -28.876 -6.335 -11.190 1.00 47.44 421 GLY A O 1
ATOM 3382 N N . SER A 1 422 ? -26.685 -6.249 -11.627 1.00 51.81 422 SER A N 1
ATOM 3383 C CA . SER A 1 422 ? -26.735 -4.898 -12.196 1.00 51.81 422 SER A CA 1
ATOM 3384 C C . SER A 1 422 ? -26.072 -4.896 -13.567 1.00 51.81 422 SER A C 1
ATOM 3386 O O . SER A 1 422 ? -24.962 -5.394 -13.706 1.00 51.81 422 SER A O 1
ATOM 3388 N N . ASP A 1 423 ? -26.701 -4.293 -14.577 1.00 54.84 423 ASP A N 1
ATOM 3389 C CA . ASP A 1 423 ? -26.176 -4.146 -15.953 1.00 54.84 423 ASP A CA 1
ATOM 3390 C C . ASP A 1 423 ? -24.816 -3.405 -16.054 1.00 54.84 423 ASP A C 1
ATOM 3392 O O . ASP A 1 423 ? -24.336 -3.055 -17.136 1.00 54.84 423 ASP A O 1
ATOM 3396 N N . ARG A 1 424 ? -24.158 -3.112 -14.929 1.00 65.12 424 ARG A N 1
ATOM 3397 C CA . ARG A 1 424 ? -22.886 -2.401 -14.861 1.00 65.12 424 ARG A CA 1
ATOM 3398 C C . ARG A 1 424 ? -21.731 -3.378 -14.698 1.00 65.12 424 ARG A C 1
ATOM 3400 O O . ARG A 1 424 ? -21.410 -3.807 -13.597 1.00 65.12 424 ARG A O 1
ATOM 3407 N N . LYS A 1 425 ? -21.013 -3.613 -15.798 1.00 73.75 425 LYS A N 1
ATOM 3408 C CA . LYS A 1 425 ? -19.721 -4.310 -15.776 1.00 73.75 425 LYS A CA 1
ATOM 3409 C C . LYS A 1 425 ? -18.732 -3.590 -14.849 1.00 73.75 425 LYS A C 1
ATOM 3411 O O . LYS A 1 425 ? -18.299 -2.463 -15.128 1.00 73.75 425 LYS A O 1
ATOM 3416 N N . LEU A 1 426 ? -18.360 -4.244 -13.747 1.00 80.38 426 LEU A N 1
ATOM 3417 C CA . LEU A 1 426 ? -17.410 -3.678 -12.787 1.00 80.38 426 LEU A CA 1
ATOM 3418 C C . LEU A 1 426 ? -15.987 -3.594 -13.357 1.00 80.38 426 LEU A C 1
ATOM 3420 O O . LEU A 1 426 ? -15.248 -2.677 -13.005 1.00 80.38 426 LEU A O 1
ATOM 3424 N N . PHE A 1 427 ? -15.656 -4.475 -14.303 1.00 85.94 427 PHE A N 1
ATOM 3425 C CA . PHE A 1 427 ? -14.392 -4.500 -15.043 1.00 85.94 427 PHE A CA 1
ATOM 3426 C C . PHE A 1 427 ? -14.655 -4.450 -16.550 1.00 85.94 427 PHE A C 1
ATOM 3428 O O . PHE A 1 427 ? -15.784 -4.628 -17.001 1.00 85.94 427 PHE A O 1
ATOM 3435 N N . ALA A 1 428 ? -13.628 -4.162 -17.336 1.00 85.88 428 ALA A N 1
ATOM 3436 C CA . ALA A 1 428 ? -13.641 -4.384 -18.781 1.00 85.88 428 ALA A CA 1
ATOM 3437 C C . ALA A 1 428 ? -12.363 -5.075 -19.248 1.00 85.88 428 ALA A C 1
ATOM 3439 O O . ALA A 1 428 ? -12.414 -5.921 -20.138 1.00 85.88 428 ALA A O 1
ATOM 3440 N N . LEU A 1 429 ? -11.225 -4.720 -18.654 1.00 87.19 429 LEU A N 1
ATOM 3441 C CA . LEU A 1 429 ? -9.927 -5.255 -19.018 1.00 87.19 429 LEU A CA 1
ATOM 3442 C C . LEU A 1 429 ? -8.998 -5.185 -17.799 1.00 87.19 429 LEU A C 1
ATOM 3444 O O . LEU A 1 429 ? -8.288 -4.189 -17.614 1.00 87.19 429 LEU A O 1
ATOM 3448 N N . PRO A 1 430 ? -9.002 -6.216 -16.945 1.00 89.06 430 PRO A N 1
ATOM 3449 C CA . PRO A 1 430 ? -8.228 -6.196 -15.718 1.00 89.06 430 PRO A CA 1
ATOM 3450 C C . PRO A 1 430 ? -6.736 -6.302 -16.026 1.00 89.06 430 PRO A C 1
ATOM 3452 O O . PRO A 1 430 ? -6.249 -7.367 -16.378 1.00 89.06 430 PRO A O 1
ATOM 3455 N N . LYS A 1 431 ? -5.993 -5.199 -15.944 1.00 89.19 431 LYS A N 1
ATOM 3456 C CA . LYS A 1 431 ? -4.575 -5.150 -16.336 1.00 89.19 431 LYS A CA 1
ATOM 3457 C C . LYS A 1 431 ? -3.620 -5.528 -15.221 1.00 89.19 431 LYS A C 1
ATOM 3459 O O . LYS A 1 431 ? -2.535 -6.017 -15.511 1.00 89.19 431 LYS A O 1
ATOM 3464 N N . LYS A 1 432 ? -3.987 -5.247 -13.974 1.00 90.00 432 LYS A N 1
ATOM 3465 C CA . LYS A 1 432 ? -3.189 -5.598 -12.802 1.00 90.00 432 LYS A CA 1
ATOM 3466 C C . LYS A 1 432 ? -4.101 -5.848 -11.616 1.00 90.00 432 LYS A C 1
ATOM 3468 O O . LYS A 1 432 ? -5.112 -5.158 -11.474 1.00 90.00 432 LYS A O 1
ATOM 3473 N N . ILE A 1 433 ? -3.717 -6.794 -10.772 1.00 89.38 433 ILE A N 1
ATOM 3474 C CA . ILE A 1 433 ? -4.366 -7.083 -9.497 1.00 89.38 433 ILE A CA 1
ATOM 3475 C C . ILE A 1 433 ? -3.305 -7.002 -8.411 1.00 89.38 433 ILE A C 1
ATOM 3477 O O . ILE A 1 433 ? -2.137 -7.282 -8.664 1.00 89.38 433 ILE A O 1
ATOM 3481 N N . THR A 1 434 ? -3.712 -6.597 -7.220 1.00 91.62 434 THR A N 1
ATOM 3482 C CA . THR A 1 434 ? -2.948 -6.786 -5.991 1.00 91.62 434 THR A CA 1
ATOM 3483 C C . THR A 1 434 ? -3.914 -6.930 -4.818 1.00 91.62 434 THR A C 1
ATOM 3485 O O . THR A 1 434 ? -5.122 -6.725 -4.982 1.00 91.62 434 THR A O 1
ATOM 3488 N N . THR A 1 435 ? -3.399 -7.263 -3.643 1.00 91.56 435 THR A N 1
ATOM 3489 C CA . THR A 1 435 ? -4.151 -7.293 -2.388 1.00 91.56 435 THR A CA 1
ATOM 3490 C C . THR A 1 435 ? -3.496 -6.417 -1.329 1.00 91.56 435 THR A C 1
ATOM 3492 O O . THR A 1 435 ? -2.282 -6.221 -1.355 1.00 91.56 435 THR A O 1
ATOM 3495 N N . ASP A 1 436 ? -4.283 -5.888 -0.391 1.00 91.56 436 ASP A N 1
ATOM 3496 C CA . ASP A 1 436 ? -3.737 -5.307 0.841 1.00 91.56 436 ASP A CA 1
ATOM 3497 C C . ASP A 1 436 ? -3.606 -6.352 1.963 1.00 91.56 436 ASP A C 1
ATOM 3499 O O . ASP A 1 436 ? -3.931 -7.529 1.801 1.00 91.56 436 ASP A O 1
ATOM 3503 N N . ILE A 1 437 ? -3.158 -5.893 3.135 1.00 86.38 437 ILE A N 1
ATOM 3504 C CA . ILE A 1 437 ? -3.022 -6.702 4.355 1.00 86.38 437 ILE A CA 1
ATOM 3505 C C . ILE A 1 437 ? -4.353 -7.262 4.884 1.00 86.38 437 ILE A C 1
ATOM 3507 O O . ILE A 1 437 ? -4.350 -8.204 5.670 1.00 86.38 437 ILE A O 1
ATOM 3511 N N . ASN A 1 438 ? -5.494 -6.702 4.469 1.00 88.19 438 ASN A N 1
ATOM 3512 C CA . ASN A 1 438 ? -6.825 -7.158 4.873 1.00 88.19 438 ASN A CA 1
ATOM 3513 C C . ASN A 1 438 ? -7.395 -8.211 3.906 1.00 88.19 438 ASN A C 1
ATOM 3515 O O . ASN A 1 438 ? -8.480 -8.754 4.154 1.00 88.19 438 ASN A O 1
ATOM 3519 N N . GLY A 1 439 ? -6.681 -8.493 2.810 1.00 86.56 439 GLY A N 1
ATOM 3520 C CA . GLY A 1 439 ? -7.131 -9.340 1.709 1.00 86.56 439 GLY A CA 1
ATOM 3521 C C . GLY A 1 439 ? -8.108 -8.638 0.763 1.00 86.56 439 GLY A C 1
ATOM 3522 O O . GLY A 1 439 ? -8.777 -9.307 -0.028 1.00 86.56 439 GLY A O 1
ATOM 3523 N N . ASP A 1 440 ? -8.241 -7.312 0.847 1.00 90.50 440 ASP A N 1
ATOM 3524 C CA . ASP A 1 440 ? -9.003 -6.552 -0.137 1.00 90.50 440 ASP A CA 1
ATOM 3525 C C . ASP A 1 440 ? -8.257 -6.551 -1.468 1.00 90.50 440 ASP A C 1
ATOM 3527 O O . ASP A 1 440 ? -7.038 -6.419 -1.516 1.00 90.50 440 ASP A O 1
ATOM 3531 N N . ILE A 1 441 ? -9.005 -6.686 -2.556 1.00 91.19 441 ILE A N 1
ATOM 3532 C CA . ILE A 1 441 ? -8.485 -6.843 -3.907 1.00 91.19 441 ILE A CA 1
ATOM 3533 C C . ILE A 1 441 ? -8.524 -5.484 -4.602 1.00 91.19 441 ILE A C 1
ATOM 3535 O O . ILE A 1 441 ? -9.574 -4.845 -4.701 1.00 91.19 441 ILE A O 1
ATOM 3539 N N . PHE A 1 442 ? -7.385 -5.057 -5.132 1.00 93.31 442 PHE A N 1
ATOM 3540 C CA . PHE A 1 442 ? -7.249 -3.837 -5.915 1.00 93.31 442 PHE A CA 1
ATOM 3541 C C . PHE A 1 442 ? -6.977 -4.199 -7.358 1.00 93.31 442 PHE A C 1
ATOM 3543 O O . PHE A 1 442 ? -6.023 -4.905 -7.673 1.00 93.31 442 PHE A O 1
ATOM 3550 N N . VAL A 1 443 ? -7.806 -3.672 -8.245 1.00 91.56 443 VAL A N 1
ATOM 3551 C CA . VAL A 1 443 ? -7.736 -3.954 -9.670 1.00 91.56 443 VAL A CA 1
ATOM 3552 C C . VAL A 1 443 ? -7.464 -2.665 -10.417 1.00 91.56 443 VAL A C 1
ATOM 3554 O O . VAL A 1 443 ? -8.254 -1.724 -10.343 1.00 91.56 443 VAL A O 1
ATOM 3557 N N . ILE A 1 444 ? -6.396 -2.650 -11.209 1.00 92.19 444 ILE A N 1
ATOM 3558 C CA . ILE A 1 444 ? -6.208 -1.653 -12.261 1.00 92.19 444 ILE A CA 1
ATOM 3559 C C . ILE A 1 444 ? -6.946 -2.157 -13.496 1.00 92.19 444 ILE A C 1
ATOM 3561 O O . ILE A 1 444 ? -6.481 -3.053 -14.200 1.00 92.19 444 ILE A O 1
ATOM 3565 N N . ASP A 1 445 ? -8.110 -1.576 -13.747 1.00 90.31 445 ASP A N 1
ATOM 3566 C CA . ASP A 1 445 ? -8.967 -1.915 -14.873 1.00 90.31 445 ASP A CA 1
ATOM 3567 C C . ASP A 1 445 ? -8.799 -0.879 -15.986 1.00 90.31 445 ASP A C 1
ATOM 3569 O O . ASP A 1 445 ? -8.831 0.336 -15.752 1.00 90.31 445 ASP A O 1
ATOM 3573 N N . GLN A 1 446 ? -8.621 -1.360 -17.212 1.00 86.56 446 GLN A N 1
ATOM 3574 C CA . GLN A 1 446 ? -8.619 -0.523 -18.401 1.00 86.56 446 GLN A CA 1
ATOM 3575 C C . GLN A 1 446 ? -10.023 -0.535 -19.011 1.00 86.56 446 GLN A C 1
ATOM 3577 O O . GLN A 1 446 ? -10.415 -1.444 -19.737 1.00 86.56 446 GLN A O 1
ATOM 3582 N N . PHE A 1 447 ? -10.791 0.504 -18.695 1.00 79.50 447 PHE A N 1
ATOM 3583 C CA . PHE A 1 447 ? -12.146 0.687 -19.195 1.00 79.50 447 PHE A CA 1
ATOM 3584 C C . PHE A 1 447 ? -12.133 1.701 -20.339 1.00 79.50 447 PHE A C 1
ATOM 3586 O O . PHE A 1 447 ? -11.999 2.910 -20.115 1.00 79.50 447 PHE A O 1
ATOM 3593 N N . ALA A 1 448 ? -12.259 1.202 -21.572 1.00 78.50 448 ALA A N 1
ATOM 3594 C CA . ALA A 1 448 ? -12.087 1.991 -22.793 1.00 78.50 448 ALA A CA 1
ATOM 3595 C C . ALA A 1 448 ? -10.733 2.744 -22.798 1.00 78.50 448 ALA A C 1
ATOM 3597 O O . ALA A 1 448 ? -9.682 2.134 -22.596 1.00 78.50 448 ALA A O 1
ATOM 3598 N N . SER A 1 449 ? -10.745 4.062 -23.018 1.00 76.44 449 SER A N 1
ATOM 3599 C CA . SER A 1 449 ? -9.556 4.928 -22.995 1.00 76.44 449 SER A CA 1
ATOM 3600 C C . SER A 1 449 ? -9.142 5.390 -21.590 1.00 76.44 449 SER A C 1
ATOM 3602 O O . SER A 1 449 ? -8.151 6.105 -21.451 1.00 76.44 449 SER A O 1
ATOM 3604 N N . SER A 1 450 ? -9.872 4.991 -20.541 1.00 81.50 450 SER A N 1
ATOM 3605 C CA . SER A 1 450 ? -9.606 5.397 -19.157 1.00 81.50 450 SER A CA 1
ATOM 3606 C C . SER A 1 450 ? -9.021 4.259 -18.320 1.00 81.50 450 SER A C 1
ATOM 3608 O O . SER A 1 450 ? -9.395 3.094 -18.466 1.00 81.50 450 SER A O 1
ATOM 3610 N N . LYS A 1 451 ? -8.100 4.600 -17.414 1.00 88.31 451 LYS A N 1
ATOM 3611 C CA . LYS A 1 451 ? -7.632 3.695 -16.358 1.00 88.31 451 LYS A CA 1
ATOM 3612 C C . LYS A 1 451 ? -8.408 4.000 -15.084 1.00 88.31 451 LYS A C 1
ATOM 3614 O O . LYS A 1 451 ? -8.554 5.165 -14.717 1.00 88.31 451 LYS A O 1
ATOM 3619 N N . ARG A 1 452 ? -8.885 2.963 -14.404 1.00 91.00 452 ARG A N 1
ATOM 3620 C CA . ARG A 1 452 ? -9.507 3.083 -13.083 1.00 91.00 452 ARG A CA 1
ATOM 3621 C C . ARG A 1 452 ? -8.914 2.070 -12.120 1.00 91.00 452 ARG A C 1
ATOM 3623 O O . ARG A 1 452 ? -8.472 1.003 -12.533 1.00 91.00 452 ARG A O 1
ATOM 3630 N N . VAL A 1 453 ? -8.932 2.416 -10.842 1.00 93.06 453 VAL A N 1
ATOM 3631 C CA . VAL A 1 453 ? -8.635 1.498 -9.746 1.00 93.06 453 VAL A CA 1
ATOM 3632 C C . VAL A 1 453 ? -9.956 1.125 -9.095 1.00 93.06 453 VAL A C 1
ATOM 3634 O O . VAL A 1 453 ? -10.729 2.002 -8.707 1.00 93.06 453 VAL A O 1
ATOM 3637 N N . VAL A 1 454 ? -10.236 -0.165 -9.006 1.00 91.81 454 VAL A N 1
ATOM 3638 C CA . VAL A 1 454 ? -11.418 -0.702 -8.334 1.00 91.81 454 VAL A CA 1
ATOM 3639 C C . VAL A 1 454 ? -10.939 -1.439 -7.094 1.00 91.81 454 VAL A C 1
ATOM 3641 O O . VAL A 1 454 ? -10.109 -2.338 -7.201 1.00 91.81 454 VAL A O 1
ATOM 3644 N N . SER A 1 455 ? -11.454 -1.050 -5.931 1.00 93.12 455 SER A N 1
ATOM 3645 C CA . SER A 1 455 ? -11.241 -1.769 -4.679 1.00 93.12 455 SER A CA 1
ATOM 3646 C C . SER A 1 455 ? -12.450 -2.651 -4.401 1.00 93.12 455 SER A C 1
ATOM 3648 O O . SER A 1 455 ? -13.594 -2.180 -4.378 1.00 93.12 455 SER A O 1
ATOM 3650 N N . ILE A 1 456 ? -12.186 -3.934 -4.199 1.00 90.31 456 ILE A N 1
ATOM 3651 C CA . ILE A 1 456 ? -13.160 -4.967 -3.879 1.00 90.31 456 ILE A CA 1
ATOM 3652 C C . ILE A 1 456 ? -12.778 -5.531 -2.517 1.00 90.31 456 ILE A C 1
ATOM 3654 O O . ILE A 1 456 ? -11.615 -5.820 -2.259 1.00 90.31 456 ILE A O 1
ATOM 3658 N N . GLY A 1 457 ? -13.750 -5.718 -1.638 1.00 86.31 457 GLY A N 1
ATOM 3659 C CA . GLY A 1 457 ? -13.519 -6.451 -0.411 1.00 86.31 457 GLY A CA 1
ATOM 3660 C C . GLY A 1 457 ? -13.131 -7.895 -0.696 1.00 86.31 457 GLY A C 1
ATOM 3661 O O . GLY A 1 457 ? -13.484 -8.460 -1.735 1.00 86.31 457 GLY A O 1
ATOM 3662 N N . LYS A 1 458 ? -12.475 -8.526 0.276 1.00 84.31 458 LYS A N 1
ATOM 3663 C CA . LYS A 1 458 ? -12.092 -9.940 0.190 1.00 84.31 458 LYS A CA 1
ATOM 3664 C C . LYS A 1 458 ? -13.236 -10.913 -0.101 1.00 84.31 458 LYS A C 1
ATOM 3666 O O . LYS A 1 458 ? -12.949 -12.077 -0.319 1.00 84.31 458 LYS A O 1
ATOM 3671 N N . TRP A 1 459 ? -14.506 -10.499 -0.061 1.00 80.19 459 TRP A N 1
ATOM 3672 C CA . TRP A 1 459 ? -15.681 -11.327 -0.368 1.00 80.19 459 TRP A CA 1
ATOM 3673 C C . TRP A 1 459 ? -16.356 -10.966 -1.698 1.00 80.19 459 TRP A C 1
ATOM 3675 O O . TRP A 1 459 ? -17.417 -11.498 -2.001 1.00 80.19 459 TRP A O 1
ATOM 3685 N N . GLY A 1 460 ? -15.750 -10.091 -2.504 1.00 79.62 460 GLY A N 1
ATOM 3686 C CA . GLY A 1 460 ? -16.266 -9.712 -3.820 1.00 79.62 460 GLY A CA 1
ATOM 3687 C C . GLY A 1 460 ? -17.143 -8.461 -3.857 1.00 79.62 460 GLY A C 1
ATOM 3688 O O . GLY A 1 460 ? -17.542 -8.030 -4.937 1.00 79.62 460 GLY A O 1
ATOM 3689 N N . GLN A 1 461 ? -17.407 -7.837 -2.708 1.00 83.62 461 GLN A N 1
ATOM 3690 C CA . GLN A 1 461 ? -18.197 -6.613 -2.614 1.00 83.62 461 GLN A CA 1
ATOM 3691 C C . GLN A 1 461 ? -17.388 -5.382 -3.039 1.00 83.62 461 GLN A C 1
ATOM 3693 O O . GLN A 1 461 ? -16.277 -5.166 -2.561 1.00 83.62 461 GLN A O 1
ATOM 3698 N N . THR A 1 462 ? -17.937 -4.532 -3.907 1.00 87.81 462 THR A N 1
ATOM 3699 C CA . THR A 1 462 ? -17.254 -3.290 -4.313 1.00 87.81 462 THR A CA 1
ATOM 3700 C C . THR A 1 462 ? -17.148 -2.336 -3.123 1.00 87.81 462 THR A C 1
ATOM 3702 O O . THR A 1 462 ? -18.165 -2.001 -2.519 1.00 87.81 462 THR A O 1
ATOM 3705 N N . LYS A 1 463 ? -15.939 -1.859 -2.805 1.00 89.50 463 LYS A N 1
ATOM 3706 C CA . LYS A 1 463 ? -15.726 -0.821 -1.783 1.00 89.50 463 LYS A CA 1
ATOM 3707 C C . L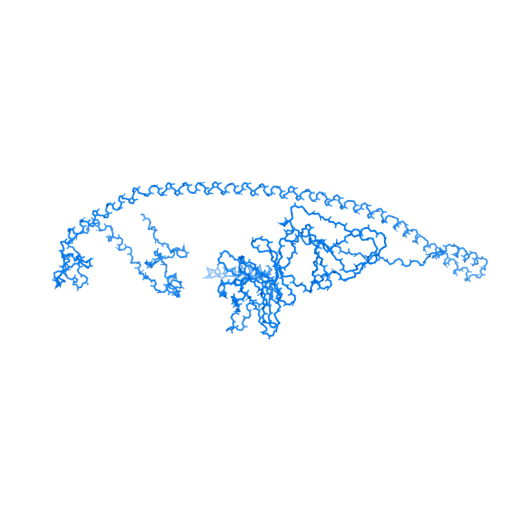YS A 1 463 ? -15.744 0.572 -2.397 1.00 89.50 463 LYS A C 1
ATOM 3709 O O . LYS A 1 463 ? -16.523 1.424 -1.983 1.00 89.50 463 LYS A O 1
ATOM 3714 N N . TRP A 1 464 ? -14.902 0.805 -3.401 1.00 92.31 464 TRP A N 1
ATOM 3715 C CA . TRP A 1 464 ? -14.816 2.094 -4.085 1.00 92.31 464 TRP A CA 1
ATOM 3716 C C . TRP A 1 464 ? -14.187 1.963 -5.474 1.00 92.31 464 TRP A C 1
ATOM 3718 O O . TRP A 1 464 ? -13.511 0.985 -5.791 1.00 92.31 464 TRP A O 1
ATOM 3728 N N . ILE A 1 465 ? -14.416 2.973 -6.318 1.00 91.81 465 ILE A N 1
ATOM 3729 C CA . ILE A 1 465 ? -13.850 3.070 -7.667 1.00 91.81 465 ILE A CA 1
ATOM 3730 C C . ILE A 1 465 ? -13.201 4.442 -7.824 1.00 91.81 465 ILE A C 1
ATOM 3732 O O . ILE A 1 465 ? -13.879 5.466 -7.759 1.00 91.81 465 ILE A O 1
ATOM 3736 N N . TYR A 1 466 ? -11.904 4.461 -8.105 1.00 92.69 466 TYR A N 1
ATOM 3737 C CA . TYR A 1 466 ? -11.153 5.662 -8.440 1.00 92.69 466 TYR A CA 1
ATOM 3738 C C . TYR A 1 466 ? -10.936 5.734 -9.952 1.00 92.69 466 TYR A C 1
ATOM 3740 O O . TYR A 1 466 ? -10.328 4.844 -10.541 1.00 92.69 466 TYR A O 1
ATOM 3748 N N . ARG A 1 467 ? -11.422 6.791 -10.609 1.00 88.88 467 ARG A N 1
ATOM 3749 C CA . ARG A 1 467 ? -11.337 6.960 -12.076 1.00 88.88 467 ARG A CA 1
ATOM 3750 C C . ARG A 1 467 ? -10.217 7.909 -12.519 1.00 88.88 467 ARG A C 1
ATOM 3752 O O . ARG A 1 467 ? -10.264 8.428 -13.631 1.00 88.88 467 ARG A O 1
ATOM 3759 N N . GLY A 1 468 ? -9.238 8.159 -11.647 1.00 82.50 468 GLY A N 1
ATOM 3760 C CA . GLY A 1 468 ? -8.311 9.2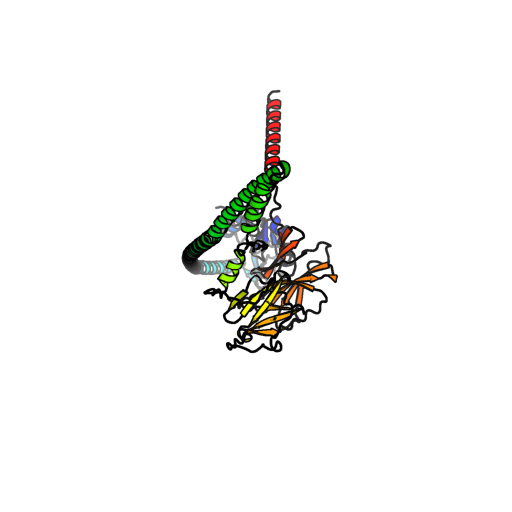74 -11.820 1.00 82.50 468 GLY A CA 1
ATOM 3761 C C . GLY A 1 468 ? -8.985 10.614 -11.526 1.00 82.50 468 GLY A C 1
ATOM 3762 O O . GLY A 1 468 ? -10.214 10.724 -11.506 1.00 82.50 468 GLY A O 1
ATOM 3763 N N . HIS A 1 469 ? -8.182 11.662 -11.338 1.00 63.88 469 HIS A N 1
ATOM 3764 C CA . HIS A 1 469 ? -8.677 13.005 -11.604 1.00 63.88 469 HIS A CA 1
ATOM 3765 C C . HIS A 1 469 ? -9.110 13.011 -13.070 1.00 63.88 469 HIS A C 1
ATOM 3767 O O . HIS A 1 469 ? -8.266 12.939 -13.962 1.00 63.88 469 HIS A O 1
ATOM 3773 N N . GLN A 1 470 ? -10.417 13.107 -13.337 1.00 53.78 470 GLN A N 1
ATOM 3774 C CA . GLN A 1 470 ? -10.831 13.725 -14.590 1.00 53.78 470 GLN A CA 1
ATOM 3775 C C . GLN A 1 470 ? -10.026 15.014 -14.649 1.00 53.78 470 GLN A C 1
ATOM 3777 O O . GLN A 1 470 ? -10.081 15.794 -13.695 1.00 53.78 470 GLN A O 1
ATOM 3782 N N . SER A 1 471 ? -9.208 15.188 -15.683 1.00 43.78 471 SER A N 1
ATOM 3783 C CA . SER A 1 471 ? -8.560 16.457 -15.947 1.00 43.78 471 SER A CA 1
ATOM 3784 C C . SER A 1 471 ? -9.682 17.482 -16.081 1.00 43.78 471 SER A C 1
ATOM 3786 O O . SER A 1 471 ? -10.248 17.676 -17.156 1.00 43.78 471 SER A O 1
ATOM 3788 N N . LEU A 1 472 ? -10.068 18.095 -14.964 1.00 44.78 472 LEU A N 1
ATOM 3789 C CA . LEU A 1 472 ? -10.749 19.365 -14.960 1.00 44.78 472 LEU A CA 1
ATOM 3790 C C . LEU A 1 472 ? -9.765 20.249 -15.694 1.00 44.78 472 LEU A C 1
ATOM 3792 O O . LEU A 1 472 ? -8.727 20.601 -15.143 1.00 44.78 472 LEU A O 1
ATOM 3796 N N . ASN A 1 473 ? -10.044 20.488 -16.975 1.00 44.56 473 ASN A N 1
ATOM 3797 C CA . ASN A 1 473 ? -9.291 21.415 -17.796 1.00 44.56 473 ASN A CA 1
ATOM 3798 C C . ASN A 1 473 ? -9.039 22.648 -16.916 1.00 44.56 473 ASN A C 1
ATOM 3800 O O . ASN A 1 473 ? -10.031 23.274 -16.519 1.00 44.56 473 ASN A O 1
ATOM 3804 N N . PRO A 1 474 ? -7.788 22.983 -16.547 1.00 49.56 474 PRO A N 1
ATOM 3805 C CA . PRO A 1 474 ? -7.520 24.067 -15.597 1.00 49.56 474 PRO A CA 1
ATOM 3806 C C . PRO A 1 474 ? -8.090 25.406 -16.096 1.00 49.56 474 PRO A C 1
ATOM 3808 O O . PRO A 1 474 ? -8.487 26.262 -15.308 1.00 49.56 474 PRO A O 1
ATOM 3811 N N . VAL A 1 475 ? -8.278 25.523 -17.415 1.00 53.19 475 VAL A N 1
ATOM 3812 C CA . VAL A 1 475 ? -8.990 26.615 -18.093 1.00 53.19 475 VAL A CA 1
ATOM 3813 C C . VAL A 1 475 ? -10.445 26.769 -17.614 1.00 53.19 475 VAL A C 1
ATOM 3815 O O . VAL A 1 475 ? -10.927 27.887 -17.457 1.00 53.19 475 VAL A O 1
ATOM 3818 N N . SER A 1 476 ? -11.151 25.672 -17.323 1.00 55.97 476 SER A N 1
ATOM 3819 C CA . SER A 1 476 ? -12.559 25.693 -16.893 1.00 55.97 476 SER A CA 1
ATOM 3820 C C . SER A 1 476 ? -12.742 26.065 -15.419 1.00 55.97 476 SER A C 1
ATOM 3822 O O . SER A 1 476 ? -13.720 26.728 -15.075 1.00 55.97 476 SER A O 1
ATOM 3824 N N . ALA A 1 477 ? -11.793 25.695 -14.554 1.00 51.78 477 ALA A N 1
ATOM 3825 C CA . ALA A 1 477 ? -11.815 26.062 -13.139 1.00 51.78 477 ALA A CA 1
ATOM 3826 C C . ALA A 1 477 ? -11.498 27.555 -12.959 1.00 51.78 477 ALA A C 1
ATOM 3828 O O . ALA A 1 477 ? -12.248 28.265 -12.291 1.00 51.78 477 ALA A O 1
ATOM 3829 N N . ALA A 1 478 ? -10.473 28.056 -13.658 1.00 66.75 478 ALA A N 1
ATOM 3830 C CA . ALA A 1 478 ? -10.134 29.477 -13.663 1.00 66.75 478 ALA A CA 1
ATOM 3831 C C . ALA A 1 478 ? -11.249 30.343 -14.282 1.00 66.75 478 ALA A C 1
ATOM 3833 O O . ALA A 1 478 ? -11.525 31.436 -13.789 1.00 66.75 478 ALA A O 1
ATOM 3834 N N . ALA A 1 479 ? -11.932 29.861 -15.329 1.00 72.19 479 ALA A N 1
ATOM 3835 C CA . ALA A 1 479 ? -13.078 30.557 -15.918 1.00 72.19 479 ALA A CA 1
ATOM 3836 C C . ALA A 1 479 ? -14.272 30.637 -14.951 1.00 72.19 479 ALA A C 1
ATOM 3838 O O . ALA A 1 479 ? -14.846 31.714 -14.784 1.00 72.19 479 ALA A O 1
ATOM 3839 N N . LYS A 1 480 ? -14.596 29.536 -14.258 1.00 73.50 480 LYS A N 1
ATOM 3840 C CA . LYS A 1 480 ? -15.658 29.510 -13.239 1.00 73.50 480 LYS A CA 1
ATOM 3841 C C . LYS A 1 480 ? -15.342 30.422 -12.058 1.00 73.50 480 LYS A C 1
ATOM 3843 O O . LYS A 1 480 ? -16.202 31.194 -11.649 1.00 73.50 480 LYS A O 1
ATOM 3848 N N . GLU A 1 481 ? -14.103 30.420 -11.571 1.00 81.31 481 GLU A N 1
ATOM 3849 C CA . GLU A 1 481 ? -13.687 31.314 -10.485 1.00 81.31 481 GLU A CA 1
ATOM 3850 C C . GLU A 1 481 ? -13.752 32.796 -10.903 1.00 81.31 481 GLU A C 1
ATOM 3852 O O . GLU A 1 481 ? -14.174 33.664 -10.133 1.00 81.31 481 GLU A O 1
ATOM 3857 N N . LYS A 1 482 ? -13.394 33.106 -12.155 1.00 87.50 482 LYS A N 1
ATOM 3858 C CA . LYS A 1 482 ? -13.485 34.466 -12.705 1.00 87.50 482 LYS A CA 1
ATOM 3859 C C . LYS A 1 482 ? -14.939 34.933 -12.839 1.00 87.50 482 LYS A C 1
ATOM 3861 O O . LYS A 1 482 ? -15.223 36.107 -12.587 1.00 87.50 482 LYS A O 1
ATOM 3866 N N . GLU A 1 483 ? -15.858 34.036 -13.186 1.00 86.75 483 GLU A N 1
ATOM 3867 C CA . GLU A 1 483 ? -17.290 34.332 -13.280 1.00 86.75 483 GLU A CA 1
ATOM 3868 C C . GLU A 1 483 ? -17.954 34.481 -11.899 1.00 86.75 483 GLU A C 1
ATOM 3870 O O . GLU A 1 483 ? -18.722 35.422 -11.685 1.00 86.75 483 GLU A O 1
ATOM 3875 N N . GLU A 1 484 ? -17.577 33.651 -10.925 1.00 88.94 484 GLU A N 1
ATOM 3876 C CA . GLU A 1 484 ? -17.992 33.760 -9.518 1.00 88.94 484 GLU A CA 1
ATOM 3877 C C . GLU A 1 484 ? -17.577 35.120 -8.924 1.00 88.94 484 GLU A C 1
ATOM 3879 O O . GLU A 1 484 ? -18.401 35.857 -8.371 1.00 88.94 484 GLU A O 1
ATOM 3884 N N . ARG A 1 485 ? -16.315 35.527 -9.135 1.00 90.88 485 ARG A N 1
ATOM 3885 C CA . ARG A 1 485 ? -15.802 36.844 -8.713 1.00 90.88 485 ARG A CA 1
ATOM 3886 C C . ARG A 1 485 ? -16.543 37.999 -9.392 1.00 90.88 485 ARG A C 1
ATOM 3888 O O . ARG A 1 485 ? -16.747 39.046 -8.771 1.00 90.88 485 ARG A O 1
ATOM 3895 N N . LYS A 1 486 ? -16.963 37.837 -10.652 1.00 93.38 486 LYS A N 1
ATOM 3896 C CA . LYS A 1 486 ? -17.770 38.841 -11.365 1.00 93.38 486 LYS A CA 1
ATOM 3897 C C . LYS A 1 486 ? -19.163 38.975 -10.741 1.00 93.38 486 LYS A C 1
ATOM 3899 O O . LYS A 1 486 ? -19.566 40.096 -10.426 1.00 93.38 486 LYS A O 1
ATOM 3904 N N . ARG A 1 487 ? -19.842 37.855 -10.461 1.00 91.25 487 ARG A N 1
ATOM 3905 C CA . ARG A 1 487 ? -21.160 37.837 -9.797 1.00 91.25 487 ARG A CA 1
ATOM 3906 C C . ARG A 1 487 ? -21.111 38.458 -8.405 1.00 91.25 487 ARG A C 1
ATOM 3908 O O . ARG A 1 487 ? -21.978 39.259 -8.060 1.00 91.25 487 ARG A O 1
ATOM 3915 N N . GLN A 1 488 ? -20.077 38.157 -7.620 1.00 89.94 488 GLN A N 1
ATOM 3916 C CA . GLN A 1 488 ? -19.902 38.760 -6.298 1.00 89.94 488 GLN A CA 1
ATOM 3917 C C . GLN A 1 488 ? -19.736 40.283 -6.385 1.00 89.94 488 GLN A C 1
ATOM 3919 O O . GLN A 1 488 ? -20.420 41.006 -5.663 1.00 89.94 488 GLN A O 1
ATOM 3924 N N . ARG A 1 489 ? -18.921 40.790 -7.322 1.00 91.75 489 ARG A N 1
ATOM 3925 C CA . ARG A 1 489 ? -18.746 42.240 -7.539 1.00 91.75 489 ARG A CA 1
ATOM 3926 C C . ARG A 1 489 ? -20.041 42.938 -7.951 1.00 91.75 489 ARG A C 1
ATOM 3928 O O . ARG A 1 489 ? -20.306 44.047 -7.488 1.00 91.75 489 ARG A O 1
ATOM 3935 N N . GLU A 1 490 ? -20.846 42.317 -8.807 1.00 93.44 490 GLU A N 1
ATOM 3936 C CA . GLU A 1 490 ? -22.151 42.854 -9.209 1.00 93.44 490 GLU A CA 1
ATOM 3937 C C . GLU A 1 490 ? -23.129 42.889 -8.030 1.00 93.44 490 GLU A C 1
ATOM 3939 O O . GLU A 1 490 ? -23.774 43.915 -7.798 1.00 93.44 490 GLU A O 1
ATOM 3944 N N . LYS A 1 491 ? -23.148 41.838 -7.204 1.00 92.62 491 LYS A N 1
ATOM 3945 C CA . LYS A 1 491 ? -23.955 41.778 -5.978 1.00 92.62 491 LYS A CA 1
ATOM 3946 C C . LYS A 1 491 ? -23.560 42.879 -4.986 1.00 92.62 491 LYS A C 1
ATOM 3948 O O . LYS A 1 491 ? -24.427 43.578 -4.466 1.00 92.62 491 LYS A O 1
ATOM 3953 N N . THR A 1 492 ? -22.261 43.124 -4.787 1.00 89.62 492 THR A N 1
ATOM 3954 C CA . THR A 1 492 ? -21.780 44.224 -3.929 1.00 89.62 492 THR A CA 1
ATOM 3955 C C . THR A 1 492 ? -22.148 45.601 -4.489 1.00 89.62 492 THR A C 1
ATOM 3957 O O . THR A 1 492 ? -22.488 46.504 -3.725 1.00 89.62 492 THR A O 1
ATOM 3960 N N . LYS A 1 493 ? -22.115 45.784 -5.817 1.00 90.62 493 LYS A N 1
ATOM 3961 C CA . LYS A 1 493 ? -22.546 47.036 -6.463 1.00 90.62 493 LYS A CA 1
ATOM 3962 C C . LYS A 1 493 ? -24.042 47.294 -6.276 1.00 90.62 493 LYS A C 1
ATOM 3964 O O . LYS A 1 493 ? -24.413 48.438 -6.023 1.00 90.62 493 LYS A O 1
ATOM 3969 N N . MET A 1 494 ? -24.884 46.261 -6.357 1.00 87.00 494 MET A N 1
ATOM 3970 C CA . MET A 1 494 ? -26.321 46.403 -6.092 1.00 87.00 494 MET A CA 1
ATOM 3971 C C . MET A 1 494 ? -26.596 46.784 -4.635 1.00 87.00 494 MET A C 1
ATOM 3973 O O . MET A 1 494 ? -27.342 47.729 -4.398 1.00 87.00 494 MET A O 1
ATOM 3977 N N . ILE A 1 495 ? -25.922 46.138 -3.676 1.00 86.44 495 ILE A N 1
ATOM 3978 C CA . ILE A 1 495 ? -26.053 46.454 -2.241 1.00 86.44 495 ILE A CA 1
ATOM 3979 C C . ILE A 1 495 ? -25.595 47.888 -1.935 1.00 86.44 495 ILE A C 1
ATOM 3981 O O . ILE A 1 495 ? -26.191 48.572 -1.108 1.00 86.44 495 ILE A O 1
ATOM 3985 N N . LYS A 1 496 ? -24.542 48.380 -2.601 1.00 85.44 496 LYS A N 1
ATOM 3986 C CA . LYS A 1 496 ? -24.114 49.780 -2.448 1.00 85.44 496 LYS A CA 1
ATOM 3987 C C . LYS A 1 496 ? -25.129 50.758 -3.046 1.00 85.44 496 LYS A C 1
ATOM 3989 O O . LYS A 1 496 ? -25.413 51.771 -2.419 1.00 85.44 496 LYS A O 1
ATOM 3994 N N . LYS A 1 497 ? -25.716 50.452 -4.209 1.00 84.31 497 LYS A N 1
ATOM 3995 C CA . LYS A 1 497 ? -26.763 51.288 -4.825 1.00 84.31 497 LYS A CA 1
ATOM 3996 C C . LYS A 1 497 ? -28.055 51.333 -4.006 1.00 84.31 497 LYS A C 1
ATOM 3998 O O . LYS A 1 497 ? -28.696 52.374 -3.989 1.00 84.31 497 LYS A O 1
ATOM 4003 N N . SER A 1 498 ? -28.428 50.247 -3.329 1.00 77.69 498 SER A N 1
ATOM 4004 C CA . SER A 1 498 ? -29.631 50.209 -2.487 1.00 77.69 498 SER A CA 1
ATOM 4005 C C . SER A 1 498 ? -29.471 50.922 -1.143 1.00 77.69 498 SER A C 1
ATOM 4007 O O . SER A 1 498 ? -30.464 51.114 -0.464 1.00 77.69 498 SER A O 1
ATOM 4009 N N . LYS A 1 499 ? -28.243 51.278 -0.740 1.00 75.25 499 LYS A N 1
ATOM 4010 C CA . LYS A 1 499 ? -27.966 52.081 0.466 1.00 75.25 499 LYS A CA 1
ATOM 4011 C C . LYS A 1 499 ? -27.838 53.585 0.186 1.00 75.25 499 LYS A C 1
ATOM 4013 O O . LYS A 1 499 ? -27.654 54.357 1.116 1.00 75.25 499 LYS A O 1
ATOM 4018 N N . LEU A 1 500 ? -27.854 53.978 -1.088 1.00 69.69 500 LEU A N 1
ATOM 4019 C CA . LEU A 1 500 ? -27.758 55.368 -1.562 1.00 69.69 500 LEU A CA 1
ATOM 4020 C C . LEU A 1 500 ? -29.103 55.910 -2.081 1.00 69.69 500 LEU A C 1
ATOM 4022 O O . LEU A 1 500 ? -29.169 57.051 -2.528 1.00 69.69 500 LEU A O 1
ATOM 4026 N N . LYS A 1 501 ? -30.146 55.080 -2.045 1.00 57.09 501 LYS A N 1
ATOM 4027 C CA . LYS A 1 501 ? -31.553 55.470 -2.123 1.00 57.09 501 LYS A CA 1
ATOM 4028 C C . LYS A 1 501 ? -32.148 55.275 -0.741 1.00 57.09 501 LYS A C 1
ATOM 4030 O O . LYS A 1 501 ? -33.052 56.063 -0.408 1.00 57.09 501 LYS A O 1
#

Organism: Mytilus edulis (NCBI:txid6550)

Sequence (501 aa):
MASKYANCQFCEGTADVKWHCNSCDLNLCDLCNTKIHTRSEKLSEHKVELLKDEESNKELENVRKVNLKEIACSKHSDQKCVTYCLNCDKSLCASCLIRPFQYEKLNKVYEEKYLLLKDLQSKIDECFPFFEEKAADFREKDDNEVDKHNKIKEKIFYKENEVKDAVTKEALALVEIMKGIWDTDNNPLKTERERLCQVEQDLKARKKVLYEATLTQEPALVFSTAENISRDIPEQSVLVVKPPELCYIEPIDVNIGKVLGSIIKTPKVVLIKTFGINFPELNGLVSINDDICVMYNKCSRKFKYFTISDLKFVTTKNDIVDESRSNIIGNVQILDITNYNGEVLLCDDTFQMRRLENNGSFENISLSLTCDKLTFYCIHAVNDNEIIVGFTNTNRSSTGFLVISDINNARKIRRVECDSGSDRKLFALPKKITTDINGDIFVIDQFASSKRVVSIGKWGQTKWIYRGHQSLNPVSAAAKEKEERKRQREKTKMIKKSKLK

Radius of gyration: 43.05 Å; chains: 1; bounding box: 82×88×142 Å